Protein 5LKT (pdb70)

B-factor: mean 44.96, std 20.07, range [18.5, 125.05]

Foldseek 3Di:
DAWQDLVNQLVLCVVLLVLLVPDPPLQVVQADWDDCVVVVHPCLCVFQVDTAGSPNLNVCSVVVVDRDCVVSVVRLVSNLVSQCRPDDCPDDNNVSSVVSVVSNQVSQFVSCVVVVALTRDWAWFDQDWAPACPTEDAFAKWKAAPNPHIHHPVVLPVDPDQWDAPPHDIDGSVRIDIDTSHDTGTAAWFAAPPNGDTYRCLSQVDDCVQPVVGDHGPVRCVVVVHDDDDRCLALVNQDDWPLQVLLQVLLVVVCVVVVDPPAWRKGKDWQFKDKDKAAQDDQVCVQAVVVPNAPRIWMWIKIKMWMWTQDPNFIFTFKIWIKTAGWQPTDPPAYLEMETPDMDGAQPHPPNVCPLVSVLSNVLSNLLVSLVLQRFKYKYFQDWDPDQDGFAAAAHAPPPDTDDRVVSLVSVVVSVVVSCVVLQFVDKFFPLVVCVVVVPQALSNDHDDPPDPSSVVLSVVCVVVVGGSGVCPSVVSVVSRSRMMMTGRDDDPQSPDDDTRDRPTDGRDDVCVPGRPNVNVVCVVVVQHSHDPSSSSSNSSVVSVSSVPVD

Int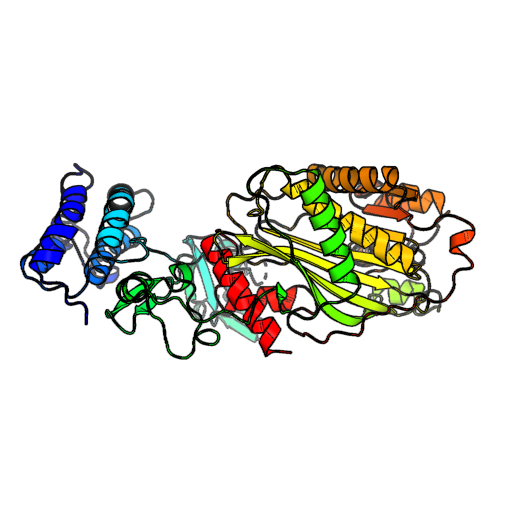erPro domains:
  IPR000197 Zinc finger, TAZ-type [PF02135] (338-414)
  IPR000197 Zinc finger, TAZ-type [PF02135] (1735-1806)
  IPR000197 Zinc finger, TAZ-type [PS50134] (331-417)
  IPR000197 Zinc finger, TAZ-type [PS50134] (1728-1809)
  IPR000197 Zinc finger, TAZ-type [SM00551] (332-417)
  IPR000197 Zinc finger, TAZ-type [SM00551] (1729-1807)
  IPR000433 Zinc finger, ZZ-type [PF00569] (1665-1705)
  IPR000433 Zinc finger, ZZ-type [PS01357] (1670-1695)
  IPR000433 Zinc finger, ZZ-type [PS50135] (1665-1713)
  IPR000433 Zinc finger, ZZ-type [SM00291] (1664-1705)
  IPR001487 Bromodomain [PF00439] (1068-1143)
  IPR001487 Bromodomain [PR00503] (1070-1083)
  IPR001487 Bromodomain [PR00503] (1086-1102)
  IPR001487 Bromodomain [PR00503] (1102-1120)
  IPR001487 Bromodomain [PR00503] (1120-1139)
  IPR001487 Bromodomain [PS50014] (1067-1139)
  IPR001487 Bromodomain [SM00297] (1048-1158)
  IPR003101 Coactivator CBP, KIX domain [PF02172] (567-646)
  IPR003101 Coactivator CBP, KIX domain [PS50952] (566-645)
  IPR009110 Nuclear receptor coactivator, interlocking [SSF69125] (2043-2098)

Sequence (551 aa):
KKIFKPEELRQALMPTLEALYRQDPESLPFRQPVDPQLLGIPDYFDIVKSPMDLSTIKRKLDTGQYQEPWQYVDDIWLMFNNAWLYNRKTSRVYKYCSKLSEVFEQEIDPVMQSLGYCCGRKLEFSPQTLCCYCTIPRDATYYSYQNRYHFCEKCFNEIQGESVSLGQTTINKEQFSKRKNDTLDPELFVECTECGRKMHQICVLHHEIIWPAGFVCDGCLKKSARTRKENKFSAKRLPSTRLGTFLENRVNDFLRRQNHPESGEVTVRVVHASDKTVEVKPGMKARFVDSGEMAESFPYRTKALFAFEEIDGVDLCFFGMHVQEYGSDCPPPNQRRVYISYLDSVHFFRPKCCLRTAVYHEILIGYLEYVKKLGYTTGHIWACPPSEGDDYIFHCHPPDQKIPKPKRLQEWFKKMLDKAVSERIVHDYKDIFKQATEDRLTSAKELPYFEGDFWPNVLEESIKESGGSGSQKLYATMEKHKEVFFVIRLIAGPAANSLPPIVDPDPLIPCDLMDGRDAFLTLARDKHLEFSSLRRAQWSTMCMLVELHTQS

Solvent-accessible surface area: 28342 Å² total; per-residue (Å²): 179,63,121,13,129,70,96,67,2,76,108,25,0,14,67,0,0,96,0,0,50,164,30,102,71,34,0,93,54,10,64,126,74,53,82,21,87,88,67,55,55,119,59,18,98,99,75,2,158,62,62,35,4,0,22,29,0,87,120,45,4,67,86,32,93,7,125,33,0,6,56,0,1,80,17,0,23,53,4,0,65,12,9,62,100,50,37,198,136,112,31,165,41,43,105,42,0,32,79,0,5,86,18,0,86,139,54,1,38,77,29,0,95,101,16,38,11,35,4,0,94,76,29,60,14,46,49,134,94,15,87,24,135,105,88,7,78,136,76,42,36,8,36,2,42,131,116,165,28,30,20,17,88,162,37,9,92,127,41,100,56,127,61,13,58,8,73,157,91,93,19,61,52,165,98,18,61,145,85,123,15,69,99,46,64,80,5,116,77,21,107,1,90,53,8,27,35,68,6,2,28,7,39,26,16,9,28,122,92,4,25,97,111,27,7,29,4,82,41,12,15,149,181,62,95,97,120,77,134,108,44,102,48,21,1,128,135,10,100,74,13,154,0,1,52,70,0,27,74,38,0,15,65,14,9,161,163,86,126,66,94,162,49,23,104,1,12,0,12,8,12,4,2,26,88,74,75,5,125,8,71,106,19,0,81,69,98,5,21,96,71,68,78,14,31,112,31,0,59,13,56,8,4,0,0,0,0,2,3,112,4,104,61,37,35,0,0,0,1,0,0,3,0,5,4,0,21,27,145,2,46,93,21,0,77,24,50,3,8,18,26,49,36,16,20,0,44,40,2,106,14,167,87,18,70,46,30,0,13,4,2,0,2,0,0,2,5,54,21,0,62,175,32,9,10,15,14,0,18,7,70,1,40,27,34,80,176,66,61,21,53,2,0,33,24,28,5,131,106,26,187,78,48,151,60,140,164,26,21,83,50,7,80,131,0,0,78,77,0,55,87,52,197,11,2,103,38,52,31,29,17,48,116,15,4,76,81,87,201,12,111,17,0,60,73,11,21,2,6,78,55,6,47,7,2,69,19,4,38,96,30,21,178,149,46,72,37,28,5,34,129,141,8,75,54,14,0,91,149,57,57,91,32,13,11,11,0,48,4,29,26,41,114,52,30,133,95,50,99,100,26,113,30,63,13,92,84,38,114,21,124,22,0,53,15,54,96,38,3,3,68,30,0,111,111,121,60,5,3,0,14,38,42,39,24,0,16,24,0,0,12,17,0,2,10,37,12,45,65,131,117

Nearest PDB structures (foldseek):
  5lkt-assembly1_A  TM=1.002E+00  e=0.000E+00  Homo sapiens
  5lkx-assembly1_A  TM=1.001E+00  e=0.000E+00  Homo sapiens
  5lkz-assembly1_A  TM=9.970E-01  e=0.000E+00  Homo sapiens
  7vi0-assembly1_A  TM=9.871E-01  e=1.203E-79  Homo sapiens
  7vhz-assembly2_B  TM=9.816E-01  e=2.071E-79  Homo sapiens

Organism: Homo sapiens (NCBI:txid9606)

CATH classification: 1.20.920.10 (+2 more: 2.10.110.40, 3.30.40.10)

Structure (mmCIF, N/CA/C/O backbone):
data_5LKT
#
_entry.id   5LKT
#
_cell.length_a   92.480
_cell.length_b   154.690
_cell.length_c   109.230
_cell.angle_alpha   90.00
_cell.angle_beta   90.00
_cell.angle_gamma   90.00
#
_symmetry.space_group_name_H-M   'C 2 2 21'
#
loop_
_entity.id
_entity.type
_entity.pdbx_description
1 polymer 'Histone acetyltransferase p300,Histone acetyltransferase p300'
2 non-polymer 'ZINC ION'
3 non-polymer 'Butyryl Coenzyme A'
4 non-polymer GLYCEROL
5 non-polymer 'DIMETHYL SULFOXIDE'
6 non-polymer 'CHLORIDE ION'
7 water water
#
loop_
_atom_site.group_PDB
_atom_site.id
_atom_site.type_symbol
_atom_site.label_atom_id
_atom_site.label_alt_id
_atom_site.label_comp_id
_atom_site.label_asym_id
_atom_site.label_entity_id
_atom_site.label_seq_id
_atom_site.pdbx_PDB_ins_code
_atom_site.Cartn_x
_atom_site.Cartn_y
_atom_site.Cartn_z
_atom_site.occupancy
_atom_site.B_iso_or_equiv
_atom_site.auth_seq_id
_atom_site.auth_comp_id
_atom_site.auth_asym_id
_atom_site.auth_atom_id
_atom_site.pdbx_PDB_model_num
ATOM 1 N N . LYS A 1 14 ? -42.106 -27.479 -22.572 1.00 81.70 1046 LYS A N 1
ATOM 2 C CA . LYS A 1 14 ? -42.774 -26.480 -23.474 1.00 82.15 1046 LYS A CA 1
ATOM 3 C C . LYS A 1 14 ? -42.362 -26.643 -24.939 1.00 85.16 1046 LYS A C 1
ATOM 4 O O . LYS A 1 14 ? -43.210 -26.940 -25.778 1.00 90.10 1046 LYS A O 1
ATOM 10 N N . LYS A 1 15 ? -41.080 -26.435 -25.245 1.00 83.17 1047 LYS A N 1
ATOM 11 C CA . LYS A 1 15 ? -40.588 -26.581 -26.625 1.00 86.72 1047 LYS A CA 1
ATOM 12 C C . LYS A 1 15 ? -40.772 -28.016 -27.120 1.00 87.84 1047 LYS A C 1
ATOM 13 O O . LYS A 1 15 ? -40.032 -28.926 -26.730 1.00 85.34 1047 LYS A O 1
ATOM 19 N N . ILE A 1 16 ? -41.768 -28.194 -27.982 1.00 89.17 1048 ILE A N 1
ATOM 20 C CA . ILE A 1 16 ? -42.057 -29.483 -28.589 1.00 90.41 1048 ILE A CA 1
ATOM 21 C C . ILE A 1 16 ? -41.373 -29.529 -29.948 1.00 89.46 1048 ILE A C 1
ATOM 22 O O . ILE A 1 16 ? -41.641 -28.694 -30.816 1.00 90.52 1048 ILE A O 1
ATOM 27 N N . PHE A 1 17 ? -40.484 -30.506 -30.111 1.00 83.09 1049 PHE A N 1
ATOM 28 C CA . PHE A 1 17 ? -39.876 -30.788 -31.400 1.00 79.90 1049 PHE A CA 1
ATOM 29 C C . PHE A 1 17 ? -40.803 -31.684 -32.204 1.00 78.86 1049 PHE A C 1
ATOM 30 O O . PHE A 1 17 ? -40.984 -32.856 -31.867 1.00 81.25 1049 PHE A O 1
ATOM 38 N N . LYS A 1 18 ? -41.383 -31.123 -33.265 1.00 76.95 1050 LYS A N 1
ATOM 39 C CA . LYS A 1 18 ? -42.237 -31.889 -34.173 1.00 76.07 1050 LYS A CA 1
ATOM 40 C C . LYS A 1 18 ? -41.337 -32.906 -34.873 1.00 74.82 1050 LYS A C 1
ATOM 41 O O . LYS A 1 18 ? -40.243 -32.549 -35.291 1.00 76.69 1050 LYS A O 1
ATOM 47 N N . PRO A 1 19 ? -41.769 -34.180 -34.979 1.00 71.35 1051 PRO A N 1
ATOM 48 C CA . PRO A 1 19 ? -40.898 -35.201 -35.573 1.00 69.86 1051 PRO A CA 1
ATOM 49 C C . PRO A 1 19 ? -40.302 -34.889 -36.943 1.00 72.12 1051 PRO A C 1
ATOM 50 O O . PRO A 1 19 ? -39.211 -35.374 -37.246 1.00 72.08 1051 PRO A O 1
ATOM 54 N N . GLU A 1 20 ? -40.994 -34.093 -37.753 1.00 73.35 1052 GLU A N 1
ATOM 55 C CA . GLU A 1 20 ? -40.445 -33.664 -39.042 1.00 77.44 1052 GLU A CA 1
ATOM 56 C C . GLU A 1 20 ? -39.342 -32.632 -38.828 1.00 72.39 1052 GLU A C 1
ATOM 57 O O . GLU A 1 20 ? -38.350 -32.639 -39.549 1.00 73.32 1052 GLU A O 1
ATOM 63 N N . GLU A 1 21 ? -39.531 -31.751 -37.848 1.00 69.46 1053 GLU A N 1
ATOM 64 C CA . GLU A 1 21 ? -38.502 -30.787 -37.442 1.00 69.58 1053 GLU A CA 1
ATOM 65 C C . GLU A 1 21 ? -37.183 -31.490 -37.097 1.00 65.18 1053 GLU A C 1
ATOM 66 O O . GLU A 1 21 ? -36.121 -31.074 -37.565 1.00 62.08 1053 GLU A O 1
ATOM 72 N N . LEU A 1 22 ? -37.266 -32.564 -36.308 1.00 61.02 1054 LEU A N 1
ATOM 73 C CA . LEU A 1 22 ? -36.096 -33.361 -35.945 1.00 60.44 1054 LEU A CA 1
ATOM 74 C C . LEU A 1 22 ? -35.487 -34.101 -37.120 1.00 60.39 1054 LEU A C 1
ATOM 75 O O . LEU A 1 22 ? -34.265 -34.138 -37.278 1.00 59.90 1054 LEU A O 1
ATOM 80 N N . ARG A 1 23 ? -36.345 -34.717 -37.922 1.00 60.62 1055 ARG A N 1
ATOM 81 C CA . ARG A 1 23 ? -35.915 -35.448 -39.108 1.00 62.91 1055 ARG A CA 1
ATOM 82 C C . ARG A 1 23 ? -35.168 -34.504 -40.056 1.00 58.66 1055 ARG A C 1
ATOM 83 O O . ARG A 1 23 ? -34.047 -34.770 -40.461 1.00 56.71 1055 ARG A O 1
ATOM 91 N N . GLN A 1 24 ? -35.789 -33.376 -40.365 1.00 59.23 1056 GLN A N 1
ATOM 92 C CA . GLN A 1 24 ? -35.195 -32.388 -41.265 1.00 63.42 1056 GLN A CA 1
ATOM 93 C C . GLN A 1 24 ? -33.823 -31.910 -40.766 1.00 61.69 1056 GLN A C 1
ATOM 94 O O . GLN A 1 24 ? -32.870 -31.805 -41.538 1.00 58.44 1056 GLN A O 1
ATOM 100 N N . ALA A 1 25 ? -33.741 -31.648 -39.464 1.00 58.83 1057 ALA A N 1
ATOM 101 C CA . ALA A 1 25 ? -32.521 -31.141 -38.834 1.00 55.45 1057 ALA A CA 1
ATOM 102 C C . ALA A 1 25 ? -31.423 -32.199 -38.702 1.00 51.16 1057 ALA A C 1
ATOM 103 O O . ALA A 1 25 ? -30.254 -31.915 -38.964 1.00 47.57 1057 ALA A O 1
ATOM 105 N N . LEU A 1 26 ? -31.800 -33.412 -38.309 1.00 47.42 1058 LEU A N 1
ATOM 106 C CA . LEU A 1 26 ? -30.816 -34.444 -37.948 1.00 46.93 1058 LEU A CA 1
ATOM 107 C C . LEU A 1 26 ? -30.441 -35.420 -39.037 1.00 46.69 1058 LEU A C 1
ATOM 108 O O . LEU A 1 26 ? -29.345 -35.989 -38.998 1.00 47.26 1058 LEU A O 1
ATOM 113 N N . MET A 1 27 ? -31.345 -35.654 -39.987 1.00 52.42 1059 MET A N 1
ATOM 114 C CA . MET A 1 27 ? -31.085 -36.618 -41.066 1.00 52.22 1059 MET A CA 1
ATOM 115 C C . MET A 1 27 ? -29.837 -36.293 -41.897 1.00 46.88 1059 MET A C 1
ATOM 116 O O . MET A 1 27 ? -29.092 -37.209 -42.267 1.00 47.95 1059 MET A O 1
ATOM 121 N N . PRO A 1 28 ? -29.586 -35.000 -42.172 1.00 45.74 1060 PRO A N 1
ATOM 122 C CA . PRO A 1 28 ? -28.323 -34.698 -42.846 1.00 46.22 1060 PRO A CA 1
ATOM 123 C C . PRO A 1 28 ? -27.085 -35.198 -42.091 1.00 48.32 1060 PRO A C 1
ATOM 124 O O . PRO A 1 28 ? -26.114 -35.623 -42.730 1.00 48.29 1060 PRO A O 1
ATOM 128 N N . THR A 1 29 ? -27.136 -35.184 -40.751 1.00 47.82 1061 THR A N 1
ATOM 129 C CA . THR A 1 29 ? -26.009 -35.668 -39.931 1.00 45.95 1061 THR A CA 1
ATOM 130 C C . THR A 1 29 ? -25.871 -37.187 -40.056 1.00 45.38 1061 THR A C 1
ATOM 131 O O . THR A 1 29 ? -24.764 -37.707 -40.068 1.00 45.76 1061 THR A O 1
ATOM 135 N N . LEU A 1 30 ? -26.999 -37.884 -40.169 1.00 46.64 1062 LEU A N 1
ATOM 136 C CA . LEU A 1 30 ? -26.990 -39.337 -40.383 1.00 47.85 1062 LEU A CA 1
ATOM 137 C C . LEU A 1 30 ? -26.508 -39.704 -41.800 1.00 50.61 1062 LEU A C 1
ATOM 138 O O . LEU A 1 30 ? -25.686 -40.617 -41.966 1.00 48.73 1062 LEU A O 1
ATOM 143 N N . GLU A 1 31 ? -26.997 -38.984 -42.812 1.00 53.32 1063 GLU A N 1
ATOM 144 C CA . GLU A 1 31 ? -26.509 -39.173 -44.193 1.00 56.48 1063 GLU A CA 1
ATOM 145 C C . GLU A 1 31 ? -25.001 -39.008 -44.285 1.00 52.26 1063 GLU A C 1
ATOM 146 O O . GLU A 1 31 ? -24.340 -39.749 -45.002 1.00 52.05 1063 GLU A O 1
ATOM 152 N N . ALA A 1 32 ? -24.463 -38.043 -43.543 1.00 52.09 1064 ALA A N 1
ATOM 153 C CA . ALA A 1 32 ? -23.027 -37.784 -43.544 1.00 50.26 1064 ALA A CA 1
ATOM 154 C C . ALA A 1 32 ? -22.222 -39.012 -43.146 1.00 49.39 1064 ALA A C 1
ATOM 155 O O . ALA A 1 32 ? -21.139 -39.234 -43.677 1.00 50.04 1064 ALA A O 1
ATOM 157 N N . LEU A 1 33 ? -22.759 -39.810 -42.227 1.00 49.90 1065 LEU A N 1
ATOM 158 C CA . LEU A 1 33 ? -22.134 -41.074 -41.829 1.00 51.34 1065 LEU A CA 1
ATOM 159 C C . LEU A 1 33 ? -22.312 -42.158 -42.904 1.00 54.68 1065 LEU A C 1
ATOM 160 O O . LEU A 1 33 ? -21.346 -42.836 -43.269 1.00 50.22 1065 LEU A O 1
ATOM 165 N N . TYR A 1 34 ? -23.546 -42.314 -43.385 1.00 57.46 1066 TYR A N 1
ATOM 166 C CA . TYR A 1 34 ? -23.872 -43.259 -44.472 1.00 61.94 1066 TYR A CA 1
ATOM 167 C C . TYR A 1 34 ? -22.925 -43.141 -45.660 1.00 64.42 1066 TYR A C 1
ATOM 168 O O . TYR A 1 34 ? -22.358 -44.139 -46.113 1.00 66.34 1066 TYR A O 1
ATOM 177 N N . ARG A 1 35 ? -22.712 -41.909 -46.122 1.00 64.58 1067 ARG A N 1
ATOM 178 C CA . ARG A 1 35 ? -21.916 -41.659 -47.333 1.00 64.89 1067 ARG A CA 1
ATOM 179 C C . ARG A 1 35 ? -20.393 -41.832 -47.150 1.00 65.27 1067 ARG A C 1
ATOM 180 O O . ARG A 1 35 ? -19.625 -41.463 -48.036 1.00 69.00 1067 ARG A O 1
ATOM 188 N N . GLN A 1 36 ? -19.963 -42.381 -46.012 1.00 65.43 1068 GLN A N 1
ATOM 189 C CA . GLN A 1 36 ? -18.569 -42.751 -45.796 1.00 68.68 1068 GLN A CA 1
ATOM 190 C C . GLN A 1 36 ? -18.367 -44.194 -46.233 1.00 73.27 1068 GLN A C 1
ATOM 191 O O . GLN A 1 36 ? -18.781 -45.118 -45.544 1.00 69.38 1068 GLN A O 1
ATOM 197 N N . ASP A 1 37 ? -17.738 -44.380 -47.390 1.00 76.27 1069 ASP A N 1
ATOM 198 C CA . ASP A 1 37 ? -17.407 -45.715 -47.908 1.00 76.24 1069 ASP A CA 1
ATOM 199 C C . ASP A 1 37 ? -15.897 -45.892 -47.854 1.00 75.37 1069 ASP A C 1
ATOM 200 O O . ASP A 1 37 ? -15.173 -44.997 -48.288 1.00 80.24 1069 ASP A O 1
ATOM 205 N N . PRO A 1 38 ? -15.393 -47.016 -47.345 1.00 70.33 1070 PRO A N 1
ATOM 206 C CA . PRO A 1 38 ? -16.161 -48.157 -46.836 1.00 71.16 1070 PRO A CA 1
ATOM 207 C C . PRO A 1 38 ? -16.498 -48.088 -45.325 1.00 70.61 1070 PRO A C 1
ATOM 208 O O . PRO A 1 38 ? -17.145 -49.002 -44.806 1.00 66.97 1070 PRO A O 1
ATOM 212 N N . GLU A 1 39 ? -16.071 -47.021 -44.641 1.00 69.78 1071 GLU A N 1
ATOM 213 C CA . GLU A 1 39 ? -16.162 -46.920 -43.164 1.00 68.94 1071 GLU A CA 1
ATOM 214 C C . GLU A 1 39 ? -17.552 -47.199 -42.601 1.00 62.81 1071 GLU A C 1
ATOM 215 O O . GLU A 1 39 ? -17.687 -47.848 -41.568 1.00 62.41 1071 GLU A O 1
ATOM 221 N N . SER A 1 40 ? -18.564 -46.699 -43.298 1.00 59.95 1072 SER A N 1
ATOM 222 C CA . SER A 1 40 ? -19.960 -46.855 -42.912 1.00 60.14 1072 SER A CA 1
ATOM 223 C C . SER A 1 40 ? -20.484 -48.288 -42.987 1.00 64.86 1072 SER A C 1
ATOM 224 O O . SER A 1 40 ? -21.374 -48.643 -42.218 1.00 62.97 1072 SER A O 1
ATOM 227 N N . LEU A 1 41 ? -19.946 -49.094 -43.908 1.00 68.85 1073 LEU A N 1
ATOM 228 C CA . LEU A 1 41 ? -20.532 -50.409 -44.257 1.00 68.81 1073 LEU A CA 1
ATOM 229 C C . LEU A 1 41 ? -20.799 -51.326 -43.072 1.00 63.06 1073 LEU A C 1
ATOM 230 O O . LEU A 1 41 ? -21.932 -51.786 -42.925 1.00 62.91 1073 LEU A O 1
ATOM 235 N N . PRO A 1 42 ? -19.781 -51.564 -42.211 1.00 56.87 1074 PRO A N 1
ATOM 236 C CA . PRO A 1 42 ? -19.987 -52.368 -40.998 1.00 58.72 1074 PRO A CA 1
ATOM 237 C C . PRO A 1 42 ? -21.095 -51.889 -40.038 1.00 56.71 1074 PRO A C 1
ATOM 238 O O . PRO A 1 42 ? -21.506 -52.663 -39.189 1.00 58.18 1074 PRO A O 1
ATOM 242 N N . PHE A 1 43 ? -21.567 -50.649 -40.180 1.00 54.19 1075 PHE A N 1
ATOM 243 C CA . PHE A 1 43 ? -22.552 -50.054 -39.261 1.00 55.07 1075 PHE A CA 1
ATOM 244 C C . PHE A 1 43 ? -23.942 -49.835 -39.853 1.00 56.29 1075 PHE A C 1
ATOM 245 O O . PHE A 1 43 ? -24.818 -49.290 -39.169 1.00 58.64 1075 PHE A O 1
ATOM 253 N N . ARG A 1 44 ? -24.153 -50.254 -41.101 1.00 60.10 1076 ARG A N 1
ATOM 254 C CA . ARG A 1 44 ? -25.388 -49.913 -41.833 1.00 61.54 1076 ARG A CA 1
ATOM 255 C C . ARG A 1 44 ? -26.578 -50.819 -41.537 1.00 61.44 1076 ARG A C 1
ATOM 256 O O . ARG A 1 44 ? -27.721 -50.438 -41.800 1.00 62.25 1076 ARG A O 1
ATOM 264 N N . GLN A 1 45 ? -26.308 -52.018 -41.031 1.00 61.12 1077 GLN A N 1
ATOM 265 C CA . GLN A 1 45 ? -27.361 -52.982 -40.688 1.00 63.46 1077 GLN A CA 1
ATOM 266 C C . GLN A 1 45 ? -27.080 -53.570 -39.301 1.00 61.95 1077 GLN A C 1
ATOM 267 O O . GLN A 1 45 ? -25.920 -53.619 -38.882 1.00 65.88 1077 GLN A O 1
ATOM 273 N N . PRO A 1 46 ? -28.133 -54.010 -38.578 1.00 61.49 1078 PRO A N 1
ATOM 274 C CA . PRO A 1 46 ? -27.939 -54.685 -37.291 1.00 60.19 1078 PRO A CA 1
ATOM 275 C C . PRO A 1 46 ? -26.948 -55.842 -37.376 1.00 63.99 1078 PRO A C 1
ATOM 276 O O . PRO A 1 46 ? -27.019 -56.638 -38.310 1.00 71.70 1078 PRO A O 1
ATOM 280 N N . VAL A 1 47 ? -26.023 -55.911 -36.423 1.00 66.00 1079 VAL A N 1
ATOM 281 C CA . VAL A 1 47 ? -25.027 -56.981 -36.381 1.00 67.55 1079 VAL A CA 1
ATOM 282 C C . VAL A 1 47 ? -25.739 -58.330 -36.250 1.00 71.17 1079 VAL A C 1
ATOM 283 O O . VAL A 1 47 ? -26.469 -58.548 -35.283 1.00 68.26 1079 VAL A O 1
ATOM 287 N N . ASP A 1 48 ? -25.543 -59.201 -37.245 1.00 76.71 1080 ASP A N 1
ATOM 288 C CA . ASP A 1 48 ? -25.927 -60.623 -37.163 1.00 77.48 1080 ASP A CA 1
ATOM 289 C C . ASP A 1 48 ? -24.684 -61.403 -36.721 1.00 75.12 1080 ASP A C 1
ATOM 290 O O . ASP A 1 48 ? -23.787 -61.650 -37.536 1.00 73.52 1080 ASP A O 1
ATOM 295 N N . PRO A 1 49 ? -24.619 -61.794 -35.434 1.00 71.03 1081 PRO A N 1
ATOM 296 C CA . PRO A 1 49 ? -23.382 -62.393 -34.927 1.00 73.89 1081 PRO A CA 1
ATOM 297 C C . PRO A 1 49 ? -23.023 -63.743 -35.571 1.00 77.81 1081 PRO A C 1
ATOM 298 O O . PRO A 1 49 ? -21.842 -64.028 -35.777 1.00 76.62 1081 PRO A O 1
ATOM 302 N N . GLN A 1 50 ? -24.035 -64.552 -35.885 1.00 79.72 1082 GLN A N 1
ATOM 303 C CA . GLN A 1 50 ? -23.831 -65.867 -36.488 1.00 84.21 1082 GLN A CA 1
ATOM 304 C C . GLN A 1 50 ? -23.270 -65.751 -37.899 1.00 83.95 1082 GLN A C 1
ATOM 305 O O . GLN A 1 50 ? -22.228 -66.334 -38.200 1.00 86.02 1082 GLN A O 1
ATOM 307 N N . LEU A 1 51 ? -23.954 -64.980 -38.742 1.00 83.02 1083 LEU A N 1
ATOM 308 C CA . LEU A 1 51 ? -23.524 -64.735 -40.127 1.00 84.88 1083 LEU A CA 1
ATOM 309 C C . LEU A 1 51 ? -22.154 -64.078 -40.178 1.00 87.00 1083 LEU A C 1
ATOM 310 O O . LEU A 1 51 ? -21.302 -64.446 -40.987 1.00 84.95 1083 LEU A O 1
ATOM 312 N N . LEU A 1 52 ? -21.953 -63.108 -39.289 1.00 90.87 1084 LEU A N 1
ATOM 313 C CA . LEU A 1 52 ? -20.673 -62.404 -39.169 1.00 88.84 1084 LEU A CA 1
ATOM 314 C C . LEU A 1 52 ? -19.570 -63.235 -38.501 1.00 87.89 1084 LEU A C 1
ATOM 315 O O . LEU A 1 52 ? -18.436 -62.766 -38.391 1.00 91.37 1084 LEU A O 1
ATOM 317 N N . GLY A 1 53 ? -19.899 -64.447 -38.050 1.00 86.25 1085 GLY A N 1
ATOM 318 C CA . GLY A 1 53 ? -18.927 -65.363 -37.458 1.00 88.40 1085 GLY A CA 1
ATOM 319 C C . GLY A 1 53 ? -18.374 -64.860 -36.141 1.00 89.45 1085 GLY A C 1
ATOM 320 O O . GLY A 1 53 ? -17.179 -64.975 -35.876 1.00 88.39 1085 GLY A O 1
ATOM 321 N N . ILE A 1 54 ? -19.263 -64.287 -35.335 1.00 93.56 1086 ILE A N 1
ATOM 322 C CA . ILE A 1 54 ? -18.949 -63.747 -34.021 1.00 93.72 1086 ILE A CA 1
ATOM 323 C C . ILE A 1 54 ? -20.061 -64.203 -33.074 1.00 94.48 1086 ILE A C 1
ATOM 324 O O . ILE A 1 54 ? -21.101 -63.564 -32.996 1.00 90.60 1086 ILE A O 1
ATOM 329 N N . PRO A 1 55 ? -19.850 -65.313 -32.353 1.00 93.65 1087 PRO A N 1
ATOM 330 C CA . PRO A 1 55 ? -20.910 -65.799 -31.464 1.00 91.55 1087 PRO A CA 1
ATOM 331 C C . PRO A 1 55 ? -21.022 -65.009 -30.157 1.00 85.51 1087 PRO A C 1
ATOM 332 O O . PRO A 1 55 ? -22.130 -64.752 -29.684 1.00 84.21 1087 PRO A O 1
ATOM 336 N N . ASP A 1 56 ? -19.879 -64.598 -29.614 1.00 78.23 1088 ASP A N 1
ATOM 337 C CA . ASP A 1 56 ? -19.802 -63.901 -28.330 1.00 76.32 1088 ASP A CA 1
ATOM 338 C C . ASP A 1 56 ? -20.160 -62.407 -28.380 1.00 75.59 1088 ASP A C 1
ATOM 339 O O . ASP A 1 56 ? -19.955 -61.705 -27.387 1.00 79.66 1088 ASP A O 1
ATOM 344 N N . TYR A 1 57 ? -20.685 -61.916 -29.506 1.00 71.84 1089 TYR A N 1
ATOM 345 C CA . TYR A 1 57 ? -21.001 -60.491 -29.661 1.00 68.54 1089 TYR A CA 1
ATOM 346 C C . TYR A 1 57 ? -22.002 -60.025 -28.608 1.00 68.91 1089 TYR A C 1
ATOM 347 O O . TYR A 1 57 ? -21.782 -59.002 -27.955 1.00 69.59 1089 TYR A O 1
ATOM 356 N N . PHE A 1 58 ? -23.076 -60.792 -28.433 1.00 65.43 1090 PHE A N 1
ATOM 357 C CA . PHE A 1 58 ? -24.100 -60.473 -27.438 1.00 63.17 1090 PHE A CA 1
ATOM 358 C C . PHE A 1 58 ? -23.718 -60.758 -25.981 1.00 61.82 1090 PHE A C 1
ATOM 359 O O . PHE A 1 58 ? -24.446 -60.357 -25.077 1.00 63.99 1090 PHE A O 1
ATOM 367 N N . ASP A 1 59 ? -22.594 -61.431 -25.749 1.00 60.71 1091 ASP A N 1
ATOM 368 C CA . ASP A 1 59 ? -22.005 -61.519 -24.404 1.00 63.49 1091 ASP A CA 1
ATOM 369 C C . ASP A 1 59 ? -21.338 -60.208 -23.983 1.00 63.87 1091 ASP A C 1
ATOM 370 O O . ASP A 1 59 ? -21.226 -59.928 -22.791 1.00 67.96 1091 ASP A O 1
ATOM 375 N N . ILE A 1 60 ? -20.866 -59.444 -24.966 1.00 62.95 1092 ILE A N 1
ATOM 376 C CA . ILE A 1 60 ? -20.192 -58.153 -24.750 1.00 62.61 1092 ILE A CA 1
ATOM 377 C C . ILE A 1 60 ? -21.148 -56.966 -24.967 1.00 58.03 1092 ILE A C 1
ATOM 378 O O . ILE A 1 60 ? -21.246 -56.074 -24.131 1.00 57.29 1092 ILE A O 1
ATOM 383 N N . VAL A 1 61 ? -21.825 -56.963 -26.108 1.00 53.33 1093 VAL A N 1
ATOM 384 C CA . VAL A 1 61 ? -22.699 -55.870 -26.511 1.00 51.64 1093 VAL A CA 1
ATOM 385 C C . VAL A 1 61 ? -24.122 -56.224 -26.115 1.00 54.21 1093 VAL A C 1
ATOM 386 O O . VAL A 1 61 ? -24.747 -57.094 -26.720 1.00 58.71 1093 VAL A O 1
ATOM 390 N N . LYS A 1 62 ? -24.632 -55.518 -25.113 1.00 53.65 1094 LYS A N 1
ATOM 391 C CA . LYS A 1 62 ? -25.939 -55.793 -24.549 1.00 50.91 1094 LYS A CA 1
ATOM 392 C C . LYS A 1 62 ? -27.023 -54.875 -25.081 1.00 49.61 1094 LYS A C 1
ATOM 393 O O . LYS A 1 62 ? -28.193 -55.178 -24.905 1.00 48.25 1094 LYS A O 1
ATOM 399 N N . SER A 1 63 ? -26.651 -53.757 -25.715 1.00 48.51 1095 SER A N 1
ATOM 400 C CA . SER A 1 63 ? -27.621 -52.835 -26.345 1.00 48.41 1095 SER A CA 1
ATOM 401 C C . SER A 1 63 ? -27.158 -52.526 -27.775 1.00 51.98 1095 SER A C 1
ATOM 402 O O . SER A 1 63 ? -26.529 -51.483 -28.029 1.00 48.78 1095 SER A O 1
ATOM 405 N N . PRO A 1 64 ? -27.436 -53.452 -28.712 1.00 54.69 1096 PRO A N 1
ATOM 406 C CA . PRO A 1 64 ? -27.022 -53.261 -30.101 1.00 53.35 1096 PRO A CA 1
ATOM 407 C C . PRO A 1 64 ? -27.661 -52.039 -30.727 1.00 50.64 1096 PRO A C 1
ATOM 408 O O . PRO A 1 64 ? -28.770 -51.677 -30.376 1.00 53.00 1096 PRO A O 1
ATOM 412 N N . MET A 1 65 ? -26.944 -51.401 -31.639 1.00 54.20 1097 MET A N 1
ATOM 413 C CA . MET A 1 65 ? -27.461 -50.235 -32.343 1.00 50.44 1097 MET A CA 1
ATOM 414 C C . MET A 1 65 ? -26.700 -50.060 -33.653 1.00 50.87 1097 MET A C 1
ATOM 415 O O . MET A 1 65 ? -25.515 -50.381 -33.744 1.00 50.59 1097 MET A O 1
ATOM 420 N N . ASP A 1 66 ? -27.397 -49.542 -34.657 1.00 51.35 1098 ASP A N 1
ATOM 421 C CA . ASP A 1 66 ? -26.828 -49.365 -35.986 1.00 54.01 1098 ASP A CA 1
ATOM 422 C C . ASP A 1 66 ? -27.571 -48.259 -36.728 1.00 50.35 1098 ASP A C 1
ATOM 423 O O . ASP A 1 66 ? -28.635 -47.796 -36.296 1.00 49.79 1098 ASP A O 1
ATOM 428 N N . LEU A 1 67 ? -27.014 -47.867 -37.869 1.00 55.05 1099 LEU A N 1
ATOM 429 C CA . LEU A 1 67 ? -27.536 -46.747 -38.658 1.00 55.96 1099 LEU A CA 1
ATOM 430 C C . LEU A 1 67 ? -28.973 -46.934 -39.114 1.00 55.76 1099 LEU A C 1
ATOM 431 O O . LEU A 1 67 ? -29.761 -45.981 -39.079 1.00 57.58 1099 LEU A O 1
ATOM 436 N N . SER A 1 68 ? -29.312 -48.154 -39.537 1.00 59.48 1100 SER A N 1
ATOM 437 C CA . SER A 1 68 ? -30.671 -48.466 -40.029 1.00 57.87 1100 SER A CA 1
ATOM 438 C C . SER A 1 68 ? -31.696 -48.283 -38.926 1.00 55.47 1100 SER A C 1
ATOM 439 O O . SER A 1 68 ? -32.740 -47.664 -39.137 1.00 55.48 1100 SER A O 1
ATOM 442 N N . THR A 1 69 ? -31.383 -48.822 -37.748 1.00 56.78 1101 THR A N 1
ATOM 443 C CA . THR A 1 69 ? -32.253 -48.695 -36.576 1.00 57.34 1101 THR A CA 1
ATOM 444 C C . THR A 1 69 ? -32.472 -47.222 -36.221 1.00 56.01 1101 THR A C 1
ATOM 445 O O . THR A 1 69 ? -33.588 -46.819 -35.875 1.00 56.27 1101 THR A O 1
ATOM 449 N N . ILE A 1 70 ? -31.399 -46.434 -36.314 1.00 52.53 1102 ILE A N 1
ATOM 450 C CA . ILE A 1 70 ? -31.451 -44.994 -36.033 1.00 51.41 1102 ILE A CA 1
ATOM 451 C C . ILE A 1 70 ? -32.263 -44.261 -37.110 1.00 50.08 1102 ILE A C 1
ATOM 452 O O . ILE A 1 70 ? -33.177 -43.490 -36.788 1.00 46.71 1102 ILE A O 1
ATOM 457 N N . LYS A 1 71 ? -31.942 -44.514 -38.377 1.00 51.37 1103 LYS A N 1
ATOM 458 C CA . LYS A 1 71 ? -32.743 -43.985 -39.491 1.00 54.46 1103 LYS A CA 1
ATOM 459 C C . LYS A 1 71 ? -34.242 -44.268 -39.319 1.00 54.46 1103 LYS A C 1
ATOM 460 O O . LYS A 1 71 ? -35.074 -43.367 -39.500 1.00 52.18 1103 LYS A O 1
ATOM 466 N N . ARG A 1 72 ? -34.573 -45.500 -38.931 1.00 55.33 1104 ARG A N 1
ATOM 467 C CA . ARG A 1 72 ? -35.973 -45.898 -38.740 1.00 58.83 1104 ARG A CA 1
ATOM 468 C C . ARG A 1 72 ? -36.655 -45.131 -37.610 1.00 60.43 1104 ARG A C 1
ATOM 469 O O . ARG A 1 72 ? -37.767 -44.625 -37.784 1.00 59.74 1104 ARG A O 1
ATOM 477 N N . LYS A 1 73 ? -35.987 -45.045 -36.458 1.00 60.80 1105 LYS A N 1
ATOM 478 C CA . LYS A 1 73 ? -36.528 -44.305 -35.310 1.00 61.00 1105 LYS A CA 1
ATOM 479 C C . LYS A 1 73 ? -36.759 -42.831 -35.657 1.00 60.51 1105 LYS A C 1
ATOM 480 O O . LYS A 1 73 ? -37.734 -42.214 -35.212 1.00 59.58 1105 LYS A O 1
ATOM 486 N N . LEU A 1 74 ? -35.868 -42.301 -36.490 1.00 60.49 1106 LEU A N 1
ATOM 487 C CA . LEU A 1 74 ? -35.926 -40.919 -36.955 1.00 63.62 1106 LEU A CA 1
ATOM 488 C C . LEU A 1 74 ? -37.065 -40.693 -37.954 1.00 67.36 1106 LEU A C 1
ATOM 489 O O . LEU A 1 74 ? -37.845 -39.744 -37.813 1.00 63.46 1106 LEU A O 1
ATOM 494 N N . ASP A 1 75 ? -37.148 -41.566 -38.957 1.00 69.79 1107 ASP A N 1
ATOM 495 C CA . ASP A 1 75 ? -38.262 -41.557 -39.929 1.00 74.27 1107 ASP A CA 1
ATOM 496 C C . ASP A 1 75 ? -39.652 -41.705 -39.292 1.00 72.96 1107 ASP A C 1
ATOM 497 O O . ASP A 1 75 ? -40.618 -41.100 -39.762 1.00 70.39 1107 ASP A O 1
ATOM 502 N N . THR A 1 76 ? -39.740 -42.499 -38.226 1.00 71.46 1108 THR A N 1
ATOM 503 C CA . THR A 1 76 ? -41.021 -42.812 -37.574 1.00 71.75 1108 THR A CA 1
ATOM 504 C C . THR A 1 76 ? -41.288 -42.029 -36.272 1.00 72.50 1108 THR A C 1
ATOM 505 O O . THR A 1 76 ? -42.144 -42.421 -35.475 1.00 69.19 1108 THR A O 1
ATOM 509 N N . GLY A 1 77 ? -40.556 -40.934 -36.057 1.00 69.96 1109 GLY A N 1
ATOM 510 C CA . GLY A 1 77 ? -40.803 -40.032 -34.928 1.00 66.50 1109 GLY A CA 1
ATOM 511 C C . GLY A 1 77 ? -40.669 -40.634 -33.533 1.00 65.25 1109 GLY A C 1
ATOM 512 O O . GLY A 1 77 ? -41.403 -40.257 -32.627 1.00 62.05 1109 GLY A O 1
ATOM 513 N N . GLN A 1 78 ? -39.722 -41.553 -33.355 1.00 62.52 1110 GLN A N 1
ATOM 514 C CA . GLN A 1 78 ? -39.478 -42.171 -32.044 1.00 60.86 1110 GLN A CA 1
ATOM 515 C C . GLN A 1 78 ? -38.617 -41.343 -31.085 1.00 58.67 1110 GLN A C 1
ATOM 516 O O . GLN A 1 78 ? -38.512 -41.694 -29.916 1.00 61.16 1110 GLN A O 1
ATOM 522 N N . TYR A 1 79 ? -38.008 -40.260 -31.569 1.00 53.29 1111 TYR A N 1
ATOM 523 C CA . TYR A 1 79 ? -37.220 -39.361 -30.724 1.00 47.99 1111 TYR A CA 1
ATOM 524 C C . TYR A 1 79 ? -38.023 -38.104 -30.374 1.00 49.31 1111 TYR A C 1
ATOM 525 O O . TYR A 1 79 ? -38.512 -37.398 -31.255 1.00 51.11 1111 TYR A O 1
ATOM 534 N N . GLN A 1 80 ? -38.135 -37.818 -29.085 1.00 49.00 1112 GLN A N 1
ATOM 535 C CA . GLN A 1 80 ? -38.835 -36.633 -28.610 1.00 50.97 1112 GLN A CA 1
ATOM 536 C C . GLN A 1 80 ? -37.918 -35.407 -28.613 1.00 49.99 1112 GLN A C 1
ATOM 537 O O . GLN A 1 80 ? -38.383 -34.274 -28.751 1.00 50.48 1112 GLN A O 1
ATOM 543 N N . GLU A 1 81 ? -36.616 -35.641 -28.449 1.00 49.05 1113 GLU A N 1
ATOM 544 C CA . GLU A 1 81 ? -35.622 -34.563 -28.422 1.00 46.17 1113 GLU A CA 1
ATOM 545 C C . GLU A 1 81 ? -34.269 -35.059 -28.956 1.00 40.16 1113 GLU A C 1
ATOM 546 O O . GLU A 1 81 ? -33.969 -36.255 -28.898 1.00 37.99 1113 GLU A O 1
ATOM 552 N N . PRO A 1 82 ? -33.459 -34.141 -29.514 1.00 38.48 1114 PRO A N 1
ATOM 553 C CA . PRO A 1 82 ? -32.309 -34.565 -30.308 1.00 36.47 1114 PRO A CA 1
ATOM 554 C C . PRO A 1 82 ? -31.194 -35.297 -29.559 1.00 34.37 1114 PRO A C 1
ATOM 555 O O . PRO A 1 82 ? -30.474 -36.059 -30.193 1.00 34.96 1114 PRO A O 1
ATOM 559 N N . TRP A 1 83 ? -31.073 -35.114 -28.235 1.00 34.29 1115 TRP A N 1
ATOM 560 C CA . TRP A 1 83 ? -30.038 -35.838 -27.472 1.00 33.95 1115 TRP A CA 1
ATOM 561 C C . TRP A 1 83 ? -30.253 -37.355 -27.497 1.00 35.81 1115 TRP A C 1
ATOM 562 O O . TRP A 1 83 ? -29.297 -38.132 -27.419 1.00 35.22 1115 TRP A O 1
ATOM 573 N N . GLN A 1 84 ? -31.511 -37.776 -27.608 1.00 36.63 1116 GLN A N 1
ATOM 574 C CA . GLN A 1 84 ? -31.818 -39.200 -27.736 1.00 38.36 1116 GLN A CA 1
ATOM 575 C C . GLN A 1 84 ? -31.225 -39.785 -29.017 1.00 37.95 1116 GLN A C 1
ATOM 576 O O . GLN A 1 84 ? -30.727 -40.911 -29.018 1.00 41.21 1116 GLN A O 1
ATOM 582 N N . TYR A 1 85 ? -31.255 -39.003 -30.096 1.00 38.89 1117 TYR A N 1
ATOM 583 C CA . TYR A 1 85 ? -30.580 -39.366 -31.351 1.00 38.08 1117 TYR A CA 1
ATOM 584 C C . TYR A 1 85 ? -29.084 -39.447 -31.126 1.00 34.53 1117 TYR A C 1
ATOM 585 O O . TYR A 1 85 ? -28.452 -40.452 -31.431 1.00 33.73 1117 TYR A O 1
ATOM 594 N N . VAL A 1 86 ? -28.528 -38.397 -30.533 1.00 35.33 1118 VAL A N 1
ATOM 595 C CA . VAL A 1 86 ? -27.082 -38.363 -30.225 1.00 37.22 1118 VAL A CA 1
ATOM 596 C C . VAL A 1 86 ? -26.646 -39.575 -29.377 1.00 36.41 1118 VAL A C 1
ATOM 597 O O . VAL A 1 86 ? -25.626 -40.194 -29.664 1.00 32.16 1118 VAL A O 1
ATOM 601 N N . ASP A 1 87 ? -27.430 -39.924 -28.355 1.00 37.99 1119 ASP A N 1
ATOM 602 C CA . ASP A 1 87 ? -27.101 -41.074 -27.481 1.00 37.84 1119 ASP A CA 1
ATOM 603 C C . ASP A 1 87 ? -27.013 -42.399 -28.231 1.00 36.71 1119 ASP A C 1
ATOM 604 O O . ASP A 1 87 ? -26.113 -43.214 -27.984 1.00 34.14 1119 ASP A O 1
ATOM 609 N N . ASP A 1 88 ? -27.959 -42.614 -29.144 1.00 38.00 1120 ASP A N 1
ATOM 610 C CA . ASP A 1 88 ? -27.948 -43.817 -29.979 1.00 40.41 1120 ASP A CA 1
ATOM 611 C C . ASP A 1 88 ? -26.733 -43.858 -30.894 1.00 39.61 1120 ASP A C 1
ATOM 612 O O . ASP A 1 88 ? -26.078 -44.915 -31.027 1.00 36.55 1120 ASP A O 1
ATOM 617 N N . ILE A 1 89 ? -26.421 -42.716 -31.516 1.00 39.88 1121 ILE A N 1
ATOM 618 C CA . ILE A 1 89 ? -25.210 -42.629 -32.354 1.00 39.59 1121 ILE A CA 1
ATOM 619 C C . ILE A 1 89 ? -24.001 -43.044 -31.534 1.00 37.66 1121 ILE A C 1
ATOM 620 O O . ILE A 1 89 ? -23.228 -43.894 -31.951 1.00 41.00 1121 ILE A O 1
ATOM 625 N N . TRP A 1 90 ? -23.850 -42.453 -30.350 1.00 37.02 1122 TRP A N 1
ATOM 626 C CA . TRP A 1 90 ? -22.707 -42.769 -29.510 1.00 37.03 1122 TRP A CA 1
ATOM 627 C C . TRP A 1 90 ? -22.749 -44.187 -28.958 1.00 34.71 1122 TRP A C 1
ATOM 628 O O . TRP A 1 90 ? -21.697 -44.778 -28.697 1.00 35.86 1122 TRP A O 1
ATOM 639 N N . LEU A 1 91 ? -23.944 -44.745 -28.795 1.00 34.29 1123 LEU A N 1
ATOM 640 C CA . LEU A 1 91 ? -24.056 -46.152 -28.372 1.00 37.20 1123 LEU A CA 1
ATOM 641 C C . LEU A 1 91 ? -23.470 -47.069 -29.437 1.00 37.71 1123 LEU A C 1
ATOM 642 O O . LEU A 1 91 ? -22.625 -47.932 -29.150 1.00 37.44 1123 LEU A O 1
ATOM 647 N N . MET A 1 92 ? -23.920 -46.856 -30.673 1.00 42.48 1124 MET A N 1
ATOM 648 C CA . MET A 1 92 ? -23.334 -47.536 -31.837 1.00 43.81 1124 MET A CA 1
ATOM 649 C C . MET A 1 92 ? -21.805 -47.446 -31.838 1.00 43.05 1124 MET A C 1
ATOM 650 O O . MET A 1 92 ? -21.116 -48.466 -31.915 1.00 45.24 1124 MET A O 1
ATOM 655 N N . PHE A 1 93 ? -21.258 -46.242 -31.702 1.00 42.28 1125 PHE A N 1
ATOM 656 C CA . PHE A 1 93 ? -19.803 -46.099 -31.752 1.00 41.90 1125 PHE A CA 1
ATOM 657 C C . PHE A 1 93 ? -19.124 -46.853 -30.625 1.00 42.25 1125 PHE A C 1
ATOM 658 O O . PHE A 1 93 ? -18.152 -47.579 -30.866 1.00 42.24 1125 PHE A O 1
ATOM 666 N N . ASN A 1 94 ? -19.622 -46.675 -29.392 1.00 40.08 1126 ASN A N 1
ATOM 667 C CA . ASN A 1 94 ? -19.005 -47.310 -28.226 1.00 39.31 1126 ASN A CA 1
ATOM 668 C C . ASN A 1 94 ? -19.162 -48.826 -28.254 1.00 37.01 1126 ASN A C 1
ATOM 669 O O . ASN A 1 94 ? -18.278 -49.537 -27.793 1.00 36.10 1126 ASN A O 1
ATOM 674 N N . ASN A 1 95 ? -20.261 -49.310 -28.817 1.00 37.65 1127 ASN A N 1
ATOM 675 C CA . ASN A 1 95 ? -20.408 -50.755 -29.033 1.00 43.55 1127 ASN A CA 1
ATOM 676 C C . ASN A 1 95 ? -19.280 -51.336 -29.877 1.00 48.08 1127 ASN A C 1
ATOM 677 O O . ASN A 1 95 ? -18.730 -52.387 -29.537 1.00 52.24 1127 ASN A O 1
ATOM 682 N N . ALA A 1 96 ? -18.939 -50.634 -30.958 1.00 50.45 1128 ALA A N 1
ATOM 683 C CA . ALA A 1 96 ? -17.836 -51.026 -31.848 1.00 51.31 1128 ALA A CA 1
ATOM 684 C C . ALA A 1 96 ? -16.462 -50.866 -31.203 1.00 50.79 1128 ALA A C 1
ATOM 685 O O . ALA A 1 96 ? -15.633 -51.772 -31.299 1.00 53.15 1128 ALA A O 1
ATOM 687 N N . TRP A 1 97 ? -16.223 -49.742 -30.525 1.00 50.17 1129 TRP A N 1
ATOM 688 C CA . TRP A 1 97 ? -14.974 -49.567 -29.762 1.00 49.86 1129 TRP A CA 1
ATOM 689 C C . TRP A 1 97 ? -14.820 -50.571 -28.622 1.00 50.16 1129 TRP A C 1
ATOM 690 O O . TRP A 1 97 ? -13.699 -50.864 -28.227 1.00 53.33 1129 TRP A O 1
ATOM 701 N N . LEU A 1 98 ? -15.939 -51.051 -28.073 1.00 51.09 1130 LEU A N 1
ATOM 702 C CA . LEU A 1 98 ? -15.925 -52.083 -27.028 1.00 51.75 1130 LEU A CA 1
ATOM 703 C C . LEU A 1 98 ? -15.585 -53.461 -27.595 1.00 52.61 1130 LEU A C 1
ATOM 704 O O . LEU A 1 98 ? -14.676 -54.131 -27.098 1.00 53.81 1130 LEU A O 1
ATOM 709 N N . TYR A 1 99 ? -16.327 -53.891 -28.610 1.00 55.75 1131 TYR A N 1
ATOM 710 C CA . TYR A 1 99 ? -16.171 -55.257 -29.109 1.00 62.40 1131 TYR A CA 1
ATOM 711 C C . TYR A 1 99 ? -14.857 -55.496 -29.872 1.00 63.65 1131 TYR A C 1
ATOM 712 O O . TYR A 1 99 ? -14.218 -56.530 -29.694 1.00 64.29 1131 TYR A O 1
ATOM 721 N N . ASN A 1 100 ? -14.475 -54.543 -30.716 1.00 65.21 1132 ASN A N 1
ATOM 722 C CA . ASN A 1 100 ? -13.328 -54.699 -31.609 1.00 64.05 1132 ASN A CA 1
ATOM 723 C C . ASN A 1 100 ? -12.025 -54.221 -30.978 1.00 64.84 1132 ASN A C 1
ATOM 724 O O . ASN A 1 100 ? -12.026 -53.332 -30.131 1.00 66.00 1132 ASN A O 1
ATOM 729 N N . ARG A 1 101 ? -10.917 -54.828 -31.396 1.00 70.21 1133 ARG A N 1
ATOM 730 C CA . ARG A 1 101 ? -9.581 -54.460 -30.921 1.00 73.40 1133 ARG A CA 1
ATOM 731 C C . ARG A 1 101 ? -9.203 -53.079 -31.429 1.00 71.27 1133 ARG A C 1
ATOM 732 O O . ARG A 1 101 ? -9.576 -52.704 -32.542 1.00 68.77 1133 ARG A O 1
ATOM 740 N N . LYS A 1 102 ? -8.419 -52.355 -30.631 1.00 69.17 1134 LYS A N 1
ATOM 741 C CA . LYS A 1 102 ? -7.913 -51.023 -30.992 1.00 75.42 1134 LYS A CA 1
ATOM 742 C C . LYS A 1 102 ? -7.194 -51.008 -32.358 1.00 77.39 1134 LYS A C 1
ATOM 743 O O . LYS A 1 102 ? -7.204 -50.005 -33.074 1.00 78.27 1134 LYS A O 1
ATOM 749 N N . THR A 1 103 ? -6.587 -52.137 -32.707 1.00 78.83 1135 THR A N 1
ATOM 750 C CA . THR A 1 103 ? -5.834 -52.294 -33.945 1.00 78.33 1135 THR A CA 1
ATOM 751 C C . THR A 1 103 ? -6.653 -52.816 -35.128 1.00 77.40 1135 THR A C 1
ATOM 752 O O . THR A 1 103 ? -6.121 -52.952 -36.224 1.00 82.02 1135 THR A O 1
ATOM 756 N N . SER A 1 104 ? -7.934 -53.101 -34.914 1.00 74.04 1136 SER A N 1
ATOM 757 C CA . SER A 1 104 ? -8.760 -53.757 -35.919 1.00 74.54 1136 SER A CA 1
ATOM 758 C C . SER A 1 104 ? -9.259 -52.786 -36.987 1.00 76.84 1136 SER A C 1
ATOM 759 O O . SER A 1 104 ? -9.030 -51.577 -36.916 1.00 73.88 1136 SER A O 1
ATOM 762 N N . ARG A 1 105 ? -9.943 -53.349 -37.977 1.00 81.84 1137 ARG A N 1
ATOM 763 C CA . ARG A 1 105 ? -10.517 -52.599 -39.090 1.00 82.56 1137 ARG A CA 1
ATOM 764 C C . ARG A 1 105 ? -11.735 -51.777 -38.686 1.00 76.49 1137 ARG A C 1
ATOM 765 O O . ARG A 1 105 ? -11.829 -50.583 -38.993 1.00 71.38 1137 ARG A O 1
ATOM 773 N N . VAL A 1 106 ? -12.668 -52.440 -38.014 1.00 71.66 1138 VAL A N 1
ATOM 774 C CA . VAL A 1 106 ? -13.952 -51.833 -37.647 1.00 71.13 1138 VAL A CA 1
ATOM 775 C C . VAL A 1 106 ? -13.732 -50.698 -36.635 1.00 66.04 1138 VAL A C 1
ATOM 776 O O . VAL A 1 106 ? -14.424 -49.684 -36.670 1.00 64.36 1138 VAL A O 1
ATOM 780 N N . TYR A 1 107 ? -12.753 -50.876 -35.758 1.00 62.37 1139 TYR A N 1
ATOM 781 C CA . TYR A 1 107 ? -12.419 -49.880 -34.752 1.00 64.85 1139 TYR A CA 1
ATOM 782 C C . TYR A 1 107 ? -12.017 -48.539 -35.367 1.00 67.83 1139 TYR A C 1
ATOM 783 O O . TYR A 1 107 ? -12.526 -47.480 -34.980 1.00 63.27 1139 TYR A O 1
ATOM 792 N N . LYS A 1 108 ? -11.085 -48.596 -36.312 1.00 71.64 1140 LYS A N 1
ATOM 793 C CA . LYS A 1 108 ? -10.602 -47.392 -36.994 1.00 69.37 1140 LYS A CA 1
ATOM 794 C C . LYS A 1 108 ? -11.684 -46.756 -37.866 1.00 60.51 1140 LYS A C 1
ATOM 795 O O . LYS A 1 108 ? -11.757 -45.534 -37.962 1.00 58.54 1140 LYS A O 1
ATOM 801 N N . TYR A 1 109 ? -12.507 -47.588 -38.501 1.00 59.62 1141 TYR A N 1
ATOM 802 C CA . TYR A 1 109 ? -13.684 -47.127 -39.251 1.00 62.27 1141 TYR A CA 1
ATOM 803 C C . TYR A 1 109 ? -14.645 -46.361 -38.359 1.00 59.84 1141 TYR A C 1
ATOM 804 O O . TYR A 1 109 ? -15.142 -45.300 -38.735 1.00 56.35 1141 TYR A O 1
ATOM 813 N N . CYS A 1 110 ? -14.891 -46.924 -37.176 1.00 56.63 1142 CYS A N 1
ATOM 814 C CA . CYS A 1 110 ? -15.753 -46.321 -36.172 1.00 50.58 1142 CYS A CA 1
ATOM 815 C C . CYS A 1 110 ? -15.225 -44.945 -35.792 1.00 46.95 1142 CYS A C 1
ATOM 816 O O . CYS A 1 110 ? -15.965 -43.953 -35.839 1.00 43.40 1142 CYS A O 1
ATOM 819 N N . SER A 1 111 ? -13.938 -44.899 -35.448 1.00 46.19 1143 SER A N 1
ATOM 820 C CA . SER A 1 111 ? -13.236 -43.642 -35.164 1.00 50.55 1143 SER A CA 1
ATOM 821 C C . SER A 1 111 ? -13.406 -42.585 -36.255 1.00 52.96 1143 SER A C 1
ATOM 822 O O . SER A 1 111 ? -13.596 -41.408 -35.941 1.00 50.40 1143 SER A O 1
ATOM 825 N N . LYS A 1 112 ? -13.351 -42.998 -37.523 1.00 57.90 1144 LYS A N 1
ATOM 826 C CA . LYS A 1 112 ? -13.538 -42.059 -38.638 1.00 58.89 1144 LYS A CA 1
ATOM 827 C C . LYS A 1 112 ? -14.957 -41.499 -38.639 1.00 56.79 1144 LYS A C 1
ATOM 828 O O . LYS A 1 112 ? -15.139 -40.285 -38.747 1.00 51.55 1144 LYS A O 1
ATOM 834 N N . LEU A 1 113 ? -15.951 -42.385 -38.535 1.00 53.32 1145 LEU A N 1
ATOM 835 C CA . LEU A 1 113 ? -17.353 -41.964 -38.458 1.00 52.87 1145 LEU A CA 1
ATOM 836 C C . LEU A 1 113 ? -17.608 -40.966 -37.319 1.00 49.18 1145 LEU A C 1
ATOM 837 O O . LEU A 1 113 ? -18.306 -39.966 -37.518 1.00 46.93 1145 LEU A O 1
ATOM 842 N N . SER A 1 114 ? -17.013 -41.223 -36.153 1.00 46.21 1146 SER A N 1
ATOM 843 C CA . SER A 1 114 ? -17.251 -40.392 -34.972 1.00 47.84 1146 SER A CA 1
ATOM 844 C C . SER A 1 114 ? -16.722 -38.969 -35.168 1.00 49.09 1146 SER A C 1
ATOM 845 O O . SER A 1 114 ? -17.358 -37.991 -34.743 1.00 44.77 1146 SER A O 1
ATOM 848 N N . GLU A 1 115 ? -15.575 -38.867 -35.842 1.00 51.23 1147 GLU A N 1
ATOM 849 C CA . GLU A 1 115 ? -15.002 -37.575 -36.236 1.00 51.71 1147 GLU A CA 1
ATOM 850 C C . GLU A 1 115 ? -15.922 -36.823 -37.183 1.00 45.66 1147 GLU A C 1
ATOM 851 O O . GLU A 1 115 ? -16.157 -35.640 -36.998 1.00 44.58 1147 GLU A O 1
ATOM 857 N N . VAL A 1 116 ? -16.463 -37.516 -38.180 1.00 43.87 1148 VAL A N 1
ATOM 858 C CA . VAL A 1 116 ? -17.438 -36.904 -39.095 1.00 43.20 1148 VAL A CA 1
ATOM 859 C C . VAL A 1 116 ? -18.650 -36.435 -38.293 1.00 42.85 1148 VAL A C 1
ATOM 860 O O . VAL A 1 116 ? -19.166 -35.324 -38.488 1.00 37.71 1148 VAL A O 1
ATOM 864 N N . PHE A 1 117 ? -19.101 -37.292 -37.379 1.00 44.54 1149 PHE A N 1
ATOM 865 C CA . PHE A 1 117 ? -20.287 -36.982 -36.597 1.00 42.62 1149 PHE A CA 1
ATOM 866 C C . PHE A 1 117 ? -20.077 -35.743 -35.721 1.00 38.99 1149 PHE A C 1
ATOM 867 O O . PHE A 1 117 ? -20.924 -34.847 -35.703 1.00 38.58 1149 PHE A O 1
ATOM 875 N N . GLU A 1 118 ? -18.962 -35.696 -35.007 1.00 38.62 1150 GLU A N 1
ATOM 876 C CA . GLU A 1 118 ? -18.673 -34.555 -34.120 1.00 43.40 1150 GLU A CA 1
ATOM 877 C C . GLU A 1 118 ? -18.732 -33.228 -34.864 1.00 43.05 1150 GLU A C 1
ATOM 878 O O . GLU A 1 118 ? -19.275 -32.246 -34.370 1.00 42.96 1150 GLU A O 1
ATOM 884 N N . GLN A 1 119 ? -18.151 -33.215 -36.059 1.00 43.68 1151 GLN A N 1
ATOM 885 C CA . GLN A 1 119 ? -18.135 -32.022 -36.885 1.00 46.04 1151 GLN A CA 1
ATOM 886 C C . GLN A 1 119 ? -19.537 -31.668 -37.396 1.00 46.16 1151 GLN A C 1
ATOM 887 O O . GLN A 1 119 ? -19.924 -30.501 -37.414 1.00 47.40 1151 GLN A O 1
ATOM 893 N N . GLU A 1 120 ? -20.308 -32.674 -37.789 1.00 46.09 1152 GLU A N 1
ATOM 894 C CA . GLU A 1 120 ? -21.676 -32.455 -38.261 1.00 46.79 1152 GLU A CA 1
ATOM 895 C C . GLU A 1 120 ? -22.643 -32.009 -37.154 1.00 46.84 1152 GLU A C 1
ATOM 896 O O . GLU A 1 120 ? -23.466 -31.108 -37.350 1.00 45.95 1152 GLU A O 1
ATOM 902 N N . ILE A 1 121 ? -22.553 -32.649 -35.991 1.00 45.92 1153 ILE A N 1
ATOM 903 C CA . ILE A 1 121 ? -23.634 -32.553 -34.994 1.00 41.37 1153 ILE A CA 1
ATOM 904 C C . ILE A 1 121 ? -23.668 -31.224 -34.248 1.00 40.56 1153 ILE A C 1
ATOM 905 O O . ILE A 1 121 ? -24.740 -30.708 -33.931 1.00 38.39 1153 ILE A O 1
ATOM 910 N N . ASP A 1 122 ? -22.491 -30.666 -33.980 1.00 44.57 1154 ASP A N 1
ATOM 911 C CA . ASP A 1 122 ? -22.377 -29.465 -33.155 1.00 41.77 1154 ASP A CA 1
ATOM 912 C C . ASP A 1 122 ? -23.171 -28.261 -33.684 1.00 43.13 1154 ASP A C 1
ATOM 913 O O . ASP A 1 122 ? -23.966 -27.679 -32.941 1.00 43.31 1154 ASP A O 1
ATOM 918 N N . PRO A 1 123 ? -22.973 -27.877 -34.964 1.00 45.67 1155 PRO A N 1
ATOM 919 C CA . PRO A 1 123 ? -23.761 -26.737 -35.464 1.00 44.87 1155 PRO A CA 1
ATOM 920 C C . PRO A 1 123 ? -25.262 -27.023 -35.602 1.00 41.34 1155 PRO A C 1
ATOM 921 O O . PRO A 1 123 ? -26.081 -26.128 -35.411 1.00 41.64 1155 PRO A O 1
ATOM 925 N N . VAL A 1 124 ? -25.623 -28.265 -35.892 1.00 42.19 1156 VAL A N 1
ATOM 926 C CA . VAL A 1 124 ? -27.036 -28.635 -35.934 1.00 41.62 1156 VAL A CA 1
ATOM 927 C C . VAL A 1 124 ? -27.697 -28.447 -34.566 1.00 40.91 1156 VAL A C 1
ATOM 928 O O . VAL A 1 124 ? -28.729 -27.785 -34.447 1.00 42.03 1156 VAL A O 1
ATOM 932 N N . MET A 1 125 ? -27.089 -29.007 -33.527 1.00 40.81 1157 MET A N 1
ATOM 933 C CA . MET A 1 125 ? -27.631 -28.860 -32.181 1.00 38.10 1157 MET A CA 1
ATOM 934 C C . MET A 1 125 ? -27.765 -27.405 -31.781 1.00 37.46 1157 MET A C 1
ATOM 935 O O . MET A 1 125 ? -28.770 -27.009 -31.206 1.00 35.96 1157 MET A O 1
ATOM 940 N N . GLN A 1 126 ? -26.777 -26.594 -32.129 1.00 38.63 1158 GLN A N 1
ATOM 941 C CA . GLN A 1 126 ? -26.874 -25.166 -31.878 1.00 40.40 1158 GLN A CA 1
ATOM 942 C C . GLN A 1 126 ? -28.039 -24.518 -32.626 1.00 39.60 1158 GLN A C 1
ATOM 943 O O . GLN A 1 126 ? -28.717 -23.672 -32.058 1.00 42.09 1158 GLN A O 1
ATOM 949 N N . SER A 1 127 ? -28.309 -24.944 -33.860 1.00 40.41 1159 SER A N 1
ATOM 950 C CA . SER A 1 127 ? -29.489 -24.440 -34.602 1.00 44.90 1159 SER A CA 1
ATOM 951 C C . SER A 1 127 ? -30.805 -24.738 -33.908 1.00 46.72 1159 SER A C 1
ATOM 952 O O . SER A 1 127 ? -31.765 -23.965 -34.025 1.00 46.65 1159 SER A O 1
ATOM 955 N N . LEU A 1 128 ? -30.839 -25.850 -33.178 1.00 44.85 1160 LEU A N 1
ATOM 956 C CA . LEU A 1 128 ? -32.029 -26.274 -32.441 1.00 44.36 1160 LEU A CA 1
ATOM 957 C C . LEU A 1 128 ? -32.165 -25.642 -31.064 1.00 43.54 1160 LEU A C 1
ATOM 958 O O . LEU A 1 128 ? -33.049 -26.026 -30.299 1.00 42.33 1160 LEU A O 1
ATOM 963 N N . GLY A 1 129 ? -31.299 -24.672 -30.758 1.00 42.47 1161 GLY A N 1
ATOM 964 C CA . GLY A 1 129 ? -31.376 -23.883 -29.525 1.00 42.03 1161 GLY A CA 1
ATOM 965 C C . GLY A 1 129 ? -30.510 -24.382 -28.372 1.00 41.42 1161 GLY A C 1
ATOM 966 O O . GLY A 1 129 ? -30.700 -23.945 -27.253 1.00 43.37 1161 GLY A O 1
ATOM 967 N N . TYR A 1 130 ? -29.565 -25.281 -28.649 1.00 38.33 1162 TYR A N 1
ATOM 968 C CA . TYR A 1 130 ? -28.760 -25.924 -27.622 1.00 38.65 1162 TYR A CA 1
ATOM 969 C C . TYR A 1 130 ? -27.391 -25.257 -27.487 1.00 38.84 1162 TYR A C 1
ATOM 970 O O . TYR A 1 130 ? -26.862 -24.701 -28.449 1.00 40.30 1162 TYR A O 1
ATOM 979 N N . CYS A 1 131 ? -26.827 -25.338 -26.284 1.00 37.49 1163 CYS A N 1
ATOM 980 C CA . CYS A 1 131 ? -25.469 -24.880 -25.997 1.00 37.13 1163 CYS A CA 1
ATOM 981 C C . CYS A 1 131 ? -24.474 -25.370 -27.039 1.00 36.47 1163 CYS A C 1
ATOM 982 O O . CYS A 1 131 ? -23.687 -24.592 -27.573 1.00 37.27 1163 CYS A O 1
ATOM 985 N N . CYS A 1 132 ? -24.524 -26.669 -27.303 1.00 36.52 1164 CYS A N 1
ATOM 986 C CA . CYS A 1 132 ? -23.626 -27.332 -28.234 1.00 37.28 1164 CYS A CA 1
ATOM 987 C C . CYS A 1 132 ? -24.167 -28.725 -28.501 1.00 37.85 1164 CYS A C 1
ATOM 988 O O . CYS A 1 132 ? -25.124 -29.150 -27.852 1.00 36.91 1164 CYS A O 1
ATOM 991 N N . GLY A 1 133 ? -23.556 -29.425 -29.450 1.00 38.14 1165 GLY A N 1
ATOM 992 C CA . GLY A 1 133 ? -23.903 -30.830 -29.732 1.00 38.54 1165 GLY A CA 1
ATOM 993 C C . GLY A 1 133 ? -22.845 -31.856 -29.383 1.00 38.70 1165 GLY A C 1
ATOM 994 O O . GLY A 1 133 ? -22.908 -33.001 -29.844 1.00 38.66 1165 GLY A O 1
ATOM 995 N N . ARG A 1 134 ? -21.878 -31.469 -28.554 1.00 37.55 1166 ARG A N 1
ATOM 996 C CA . ARG A 1 134 ? -20.760 -32.342 -28.254 1.00 35.70 1166 ARG A CA 1
ATOM 997 C C . ARG A 1 134 ? -21.103 -33.399 -27.223 1.00 35.28 1166 ARG A C 1
ATOM 998 O O . ARG A 1 134 ? -21.952 -33.197 -26.334 1.00 34.08 1166 ARG A O 1
ATOM 1006 N N . LYS A 1 135 ? -20.400 -34.517 -27.347 1.00 37.00 1167 LYS A N 1
ATOM 1007 C CA . LYS A 1 135 ? -20.442 -35.580 -26.375 1.00 40.33 1167 LYS A CA 1
ATOM 1008 C C . LYS A 1 135 ? -19.281 -35.368 -25.426 1.00 37.79 1167 LYS A C 1
ATOM 1009 O O . LYS A 1 135 ? -18.126 -35.510 -25.819 1.00 38.56 1167 LYS A O 1
ATOM 1015 N N . LEU A 1 136 ? -19.592 -35.033 -24.179 1.00 35.47 1168 LEU A N 1
ATOM 1016 C CA . LEU A 1 136 ? -18.589 -34.553 -23.240 1.00 34.19 1168 LEU A CA 1
ATOM 1017 C C . LEU A 1 136 ? -18.498 -35.437 -22.014 1.00 34.09 1168 LEU A C 1
ATOM 1018 O O . LEU A 1 136 ? -19.505 -35.789 -21.415 1.00 35.06 1168 LEU A O 1
ATOM 1023 N N . GLU A 1 137 ? -17.271 -35.790 -21.661 1.00 36.25 1169 GLU A N 1
ATOM 1024 C CA . GLU A 1 137 ? -16.980 -36.727 -20.591 1.00 37.52 1169 GLU A CA 1
ATOM 1025 C C . GLU A 1 137 ? -15.779 -36.177 -19.853 1.00 33.98 1169 GLU A C 1
ATOM 1026 O O . GLU A 1 137 ? -14.966 -35.465 -20.441 1.00 29.71 1169 GLU A O 1
ATOM 1032 N N . PHE A 1 138 ? -15.654 -36.509 -18.575 1.00 29.75 1170 PHE A N 1
ATOM 1033 C CA . PHE A 1 138 ? -14.554 -35.996 -17.787 1.00 33.16 1170 PHE A CA 1
ATOM 1034 C C . PHE A 1 138 ? -13.290 -36.810 -18.023 1.00 38.91 1170 PHE A C 1
ATOM 1035 O O . PHE A 1 138 ? -13.353 -37.957 -18.455 1.00 41.99 1170 PHE A O 1
ATOM 1043 N N . SER A 1 139 ? -12.153 -36.182 -17.738 1.00 44.69 1171 SER A N 1
ATOM 1044 C CA . SER A 1 139 ? -10.841 -36.807 -17.868 1.00 50.73 1171 SER A CA 1
ATOM 1045 C C . SER A 1 139 ? -10.726 -37.994 -16.900 1.00 55.35 1171 SER A C 1
ATOM 1046 O O . SER A 1 139 ? -11.241 -37.925 -15.780 1.00 52.85 1171 SER A O 1
ATOM 1049 N N . PRO A 1 140 ? -10.061 -39.084 -17.320 1.00 66.81 1172 PRO A N 1
ATOM 1050 C CA . PRO A 1 140 ? -9.934 -40.222 -16.406 1.00 72.54 1172 PRO A CA 1
ATOM 1051 C C . PRO A 1 140 ? -8.935 -39.935 -15.277 1.00 76.81 1172 PRO A C 1
ATOM 1052 O O . PRO A 1 140 ? -7.849 -39.399 -15.528 1.00 78.57 1172 PRO A O 1
ATOM 1056 N N . GLN A 1 141 ? -9.318 -40.278 -14.050 1.00 78.17 1173 GLN A N 1
ATOM 1057 C CA . GLN A 1 141 ? -8.444 -40.128 -12.878 1.00 85.07 1173 GLN A CA 1
ATOM 1058 C C . GLN A 1 141 ? -7.213 -41.036 -12.960 1.00 85.26 1173 GLN A C 1
ATOM 1059 O O . GLN A 1 141 ? -7.281 -42.139 -13.507 1.00 83.57 1173 GLN A O 1
ATOM 1065 N N . THR A 1 142 ? -6.091 -40.560 -12.421 1.00 85.93 1174 THR A N 1
ATOM 1066 C CA . THR A 1 142 ? -4.865 -41.359 -12.363 1.00 84.02 1174 THR A CA 1
ATOM 1067 C C . THR A 1 142 ? -4.965 -42.363 -11.208 1.00 82.32 1174 THR A C 1
ATOM 1068 O O . THR A 1 142 ? -5.155 -41.971 -10.052 1.00 75.05 1174 THR A O 1
ATOM 1072 N N . LEU A 1 143 ? -4.846 -43.649 -11.540 1.00 80.95 1175 LEU A N 1
ATOM 1073 C CA . LEU A 1 143 ? -4.859 -44.734 -10.558 1.00 83.11 1175 LEU A CA 1
ATOM 1074 C C . LEU A 1 143 ? -3.452 -45.096 -10.108 1.00 84.49 1175 LEU A C 1
ATOM 1075 O O . LEU A 1 143 ? -2.638 -45.570 -10.907 1.00 83.30 1175 LEU A O 1
ATOM 1080 N N . CYS A 1 144 ? -3.193 -44.901 -8.815 1.00 86.03 1176 CYS A N 1
ATOM 1081 C CA . CYS A 1 144 ? -1.916 -45.259 -8.196 1.00 86.80 1176 CYS A CA 1
ATOM 1082 C C . CYS A 1 144 ? -1.762 -46.780 -8.066 1.00 86.55 1176 CYS A C 1
ATOM 1083 O O . CYS A 1 144 ? -2.535 -47.555 -8.646 1.00 90.64 1176 CYS A O 1
ATOM 1086 N N . CYS A 1 145 ? -0.749 -47.197 -7.310 1.00 87.69 1177 CYS A N 1
ATOM 1087 C CA . CYS A 1 145 ? -0.503 -48.606 -7.051 1.00 86.14 1177 CYS A CA 1
ATOM 1088 C C . CYS A 1 145 ? 0.046 -48.798 -5.638 1.00 88.67 1177 CYS A C 1
ATOM 1089 O O . CYS A 1 145 ? 1.110 -48.279 -5.291 1.00 97.92 1177 CYS A O 1
ATOM 1092 N N . TYR A 1 146 ? -0.716 -49.539 -4.835 1.00 85.15 1178 TYR A N 1
ATOM 1093 C CA . TYR A 1 146 ? -0.379 -49.839 -3.446 1.00 83.52 1178 TYR A CA 1
ATOM 1094 C C . TYR A 1 146 ? 0.946 -50.603 -3.345 1.00 84.57 1178 TYR A C 1
ATOM 1095 O O . TYR A 1 146 ? 1.737 -50.369 -2.417 1.00 88.47 1178 TYR A O 1
ATOM 1104 N N . CYS A 1 151 ? 4.286 -46.101 -8.339 1.00 82.40 1183 CYS A N 1
ATOM 1105 C CA . CYS A 1 151 ? 3.752 -46.813 -9.496 1.00 81.16 1183 CYS A CA 1
ATOM 1106 C C . CYS A 1 151 ? 2.382 -46.259 -9.899 1.00 88.46 1183 CYS A C 1
ATOM 1107 O O . CYS A 1 151 ? 1.671 -45.694 -9.057 1.00 89.20 1183 CYS A O 1
ATOM 1110 N N . THR A 1 152 ? 2.027 -46.412 -11.179 1.00 91.10 1184 THR A N 1
ATOM 1111 C CA . THR A 1 152 ? 0.771 -45.868 -11.734 1.00 90.23 1184 THR A CA 1
ATOM 1112 C C . THR A 1 152 ? 0.204 -46.738 -12.864 1.00 90.73 1184 THR A C 1
ATOM 1113 O O . THR A 1 152 ? 0.952 -47.395 -13.594 1.00 88.63 1184 THR A O 1
ATOM 1117 N N . ILE A 1 153 ? -1.124 -46.722 -13.001 1.00 91.49 1185 ILE A N 1
ATOM 1118 C CA . ILE A 1 153 ? -1.842 -47.601 -13.937 1.00 90.67 1185 ILE A CA 1
ATOM 1119 C C . ILE A 1 153 ? -2.279 -46.820 -15.179 1.00 96.84 1185 ILE A C 1
ATOM 1120 O O . ILE A 1 153 ? -2.900 -45.771 -15.052 1.00 99.68 1185 ILE A O 1
ATOM 1125 N N . PRO A 1 154 ? -1.993 -47.345 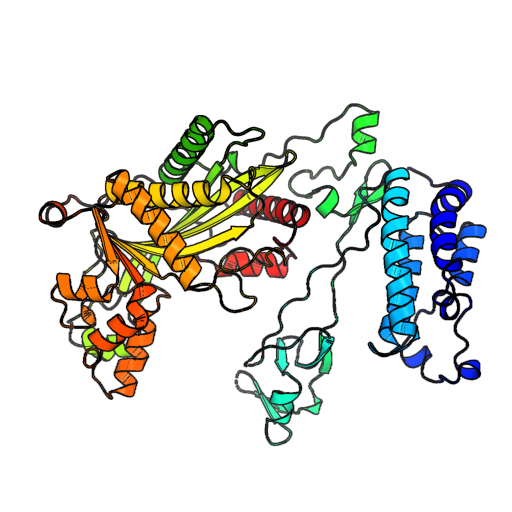-16.387 1.00 99.36 1186 PRO A N 1
ATOM 1126 C CA . PRO A 1 154 ? -2.285 -46.549 -17.575 1.00 97.63 1186 PRO A CA 1
ATOM 1127 C C . PRO A 1 154 ? -3.718 -46.689 -18.091 1.00 91.77 1186 PRO A C 1
ATOM 1128 O O . PRO A 1 154 ? -4.327 -47.760 -17.960 1.00 77.42 1186 PRO A O 1
ATOM 1132 N N . ARG A 1 155 ? -4.210 -45.599 -18.690 1.00 88.09 1187 ARG A N 1
ATOM 1133 C CA . ARG A 1 155 ? -5.478 -45.552 -19.415 1.00 87.16 1187 ARG A CA 1
ATOM 1134 C C . ARG A 1 155 ? -5.661 -46.768 -20.320 1.00 87.69 1187 ARG A C 1
ATOM 1135 O O . ARG A 1 155 ? -4.760 -47.132 -21.071 1.00 91.29 1187 ARG A O 1
ATOM 1143 N N . ASP A 1 156 ? -6.817 -47.413 -20.199 1.00 90.79 1188 ASP A N 1
ATOM 1144 C CA . ASP A 1 156 ? -7.220 -48.579 -21.019 1.00 93.26 1188 ASP A CA 1
ATOM 1145 C C . ASP A 1 156 ? -6.510 -49.913 -20.726 1.00 91.86 1188 ASP A C 1
ATOM 1146 O O . ASP A 1 156 ? -7.046 -50.971 -21.071 1.00 88.58 1188 ASP A O 1
ATOM 1151 N N . ALA A 1 157 ? -5.335 -49.873 -20.096 1.00 91.85 1189 ALA A N 1
ATOM 1152 C CA . ALA A 1 157 ? -4.612 -51.092 -19.744 1.00 92.01 1189 ALA A CA 1
ATOM 1153 C C . ALA A 1 157 ? -5.244 -51.769 -18.534 1.00 91.16 1189 ALA A C 1
ATOM 1154 O O . ALA A 1 157 ? -5.787 -51.110 -17.637 1.00 89.01 1189 ALA A O 1
ATOM 1156 N N . THR A 1 158 ? -5.140 -53.095 -18.524 1.00 88.57 1190 THR A N 1
ATOM 1157 C CA . THR A 1 158 ? -5.772 -53.945 -17.520 1.00 85.24 1190 THR A CA 1
ATOM 1158 C C . THR A 1 158 ? -5.143 -53.746 -16.130 1.00 80.63 1190 THR A C 1
ATOM 1159 O O . THR A 1 158 ? -3.954 -53.444 -16.006 1.00 72.52 1190 THR A O 1
ATOM 1163 N N . TYR A 1 159 ? -5.975 -53.879 -15.096 1.00 78.84 1191 TYR A N 1
ATOM 1164 C CA . TYR A 1 159 ? -5.529 -53.777 -13.701 1.00 75.01 1191 TYR A CA 1
ATOM 1165 C C . TYR A 1 159 ? -6.444 -54.536 -12.745 1.00 68.29 1191 TYR A C 1
ATOM 1166 O O . TYR A 1 159 ? -7.512 -55.020 -13.128 1.00 64.53 1191 TYR A O 1
ATOM 1175 N N . TYR A 1 160 ? -5.988 -54.643 -11.502 1.00 67.56 1192 TYR A N 1
ATOM 1176 C CA . TYR A 1 160 ? -6.656 -55.438 -10.473 1.00 67.85 1192 TYR A CA 1
ATOM 1177 C C . TYR A 1 160 ? -7.008 -54.567 -9.293 1.00 61.72 1192 TYR A C 1
ATOM 1178 O O . TYR A 1 160 ? -6.166 -53.805 -8.841 1.00 60.75 1192 TYR A O 1
ATOM 1187 N N . SER A 1 161 ? -8.245 -54.679 -8.800 1.00 58.79 1193 SER A N 1
ATOM 1188 C CA . SER A 1 161 ? -8.714 -53.825 -7.695 1.00 57.08 1193 SER A CA 1
ATOM 1189 C C . SER A 1 161 ? -9.547 -54.545 -6.638 1.00 50.63 1193 SER A C 1
ATOM 1190 O O . SER A 1 161 ? -10.178 -55.560 -6.911 1.00 46.71 1193 SER A O 1
ATOM 1193 N N . TYR A 1 162 ? -9.542 -53.983 -5.436 1.00 49.09 1194 TYR A N 1
ATOM 1194 C CA . TYR A 1 162 ? -10.278 -54.530 -4.305 1.00 49.46 1194 TYR A CA 1
ATOM 1195 C C . TYR A 1 162 ? -10.996 -53.406 -3.574 1.00 49.20 1194 TYR A C 1
ATOM 1196 O O . TYR A 1 162 ? -10.362 -52.436 -3.116 1.00 49.48 1194 TYR A O 1
ATOM 1205 N N . GLN A 1 163 ? -12.322 -53.546 -3.471 1.00 44.19 1195 GLN A N 1
ATOM 1206 C CA . GLN A 1 163 ? -13.189 -52.556 -2.832 1.00 40.87 1195 GLN A CA 1
ATOM 1207 C C . GLN A 1 163 ? -13.056 -51.157 -3.434 1.00 41.88 1195 GLN A C 1
ATOM 1208 O O . GLN A 1 163 ? -13.208 -50.156 -2.741 1.00 43.79 1195 GLN A O 1
ATOM 1214 N N . ASN A 1 164 ? -12.796 -51.105 -4.739 1.00 44.21 1196 ASN A N 1
ATOM 1215 C CA . ASN A 1 164 ? -12.496 -49.862 -5.454 1.00 47.22 1196 ASN A CA 1
ATOM 1216 C C . ASN A 1 164 ? -11.508 -48.948 -4.697 1.00 54.14 1196 ASN A C 1
ATOM 1217 O O . ASN A 1 164 ? -11.599 -47.708 -4.777 1.00 53.94 1196 ASN A O 1
ATOM 1222 N N . ARG A 1 165 ? -10.572 -49.571 -3.978 1.00 56.38 1197 ARG A N 1
ATOM 1223 C CA . ARG A 1 165 ? -9.704 -48.876 -3.018 1.00 60.12 1197 ARG A CA 1
ATOM 1224 C C . ARG A 1 165 ? -8.236 -49.260 -3.187 1.00 61.76 1197 ARG A C 1
ATOM 1225 O O . ARG A 1 165 ? -7.367 -48.394 -3.169 1.00 62.41 1197 ARG A O 1
ATOM 1233 N N . TYR A 1 166 ? -7.977 -50.560 -3.316 1.00 61.19 1198 TYR A N 1
ATOM 1234 C CA . TYR A 1 166 ? -6.639 -51.091 -3.520 1.00 65.57 1198 TYR A CA 1
ATOM 1235 C C . TYR A 1 166 ? -6.507 -51.609 -4.938 1.00 66.37 1198 TYR A C 1
ATOM 1236 O O . TYR A 1 166 ? -7.112 -52.620 -5.281 1.00 61.39 1198 TYR A O 1
ATOM 1245 N N . HIS A 1 167 ? -5.702 -50.911 -5.744 1.00 71.41 1199 HIS A N 1
ATOM 1246 C CA . HIS A 1 167 ? -5.490 -51.238 -7.167 1.00 72.38 1199 HIS A CA 1
ATOM 1247 C C . HIS A 1 167 ? -4.033 -51.616 -7.436 1.00 76.65 1199 HIS A C 1
ATOM 1248 O O . HIS A 1 167 ? -3.113 -51.040 -6.841 1.00 71.98 1199 HIS A O 1
ATOM 1255 N N . PHE A 1 168 ? -3.840 -52.561 -8.356 1.00 80.46 1200 PHE A N 1
ATOM 1256 C CA . PHE A 1 168 ? -2.515 -53.053 -8.727 1.00 81.51 1200 PHE A CA 1
ATOM 1257 C C . PHE A 1 168 ? -2.374 -53.210 -10.235 1.00 84.49 1200 PHE A C 1
ATOM 1258 O O . PHE A 1 168 ? -3.205 -53.873 -10.870 1.00 79.30 1200 PHE A O 1
ATOM 1266 N N . CYS A 1 169 ? -1.311 -52.609 -10.788 1.00 86.10 1201 CYS A N 1
ATOM 1267 C CA . CYS A 1 169 ? -0.951 -52.757 -12.208 1.00 83.35 1201 CYS A CA 1
ATOM 1268 C C . CYS A 1 169 ? -0.679 -54.227 -12.534 1.00 83.70 1201 CYS A C 1
ATOM 1269 O O . CYS A 1 169 ? -0.162 -54.969 -11.691 1.00 84.45 1201 CYS A O 1
ATOM 1272 N N . GLU A 1 170 ? -1.031 -54.641 -13.751 1.00 82.38 1202 GLU A N 1
ATOM 1273 C CA . GLU A 1 170 ? -0.967 -56.062 -14.143 1.00 86.12 1202 GLU A CA 1
ATOM 1274 C C . GLU A 1 170 ? 0.419 -56.704 -13.936 1.00 94.92 1202 GLU A C 1
ATOM 1275 O O . GLU A 1 170 ? 0.518 -57.912 -13.680 1.00 92.58 1202 GLU A O 1
ATOM 1281 N N . LYS A 1 171 ? 1.470 -55.889 -14.039 1.00 101.33 1203 LYS A N 1
ATOM 1282 C CA . LYS A 1 171 ? 2.839 -56.328 -13.767 1.00 107.52 1203 LYS A CA 1
ATOM 1283 C C . LYS A 1 171 ? 3.073 -56.579 -12.277 1.00 104.21 1203 LYS A C 1
ATOM 1284 O O . LYS A 1 171 ? 3.271 -57.729 -11.872 1.00 107.33 1203 LYS A O 1
ATOM 1290 N N . CYS A 1 172 ? 3.011 -55.518 -11.467 1.00 100.53 1204 CYS A N 1
ATOM 1291 C CA . CYS A 1 172 ? 3.347 -55.609 -10.033 1.00 102.05 1204 CYS A CA 1
ATOM 1292 C C . CYS A 1 172 ? 2.342 -56.428 -9.194 1.00 97.73 1204 CYS A C 1
ATOM 1293 O O . CYS A 1 172 ? 2.586 -56.705 -8.019 1.00 94.92 1204 CYS A O 1
ATOM 1296 N N . PHE A 1 173 ? 1.224 -56.808 -9.805 1.00 95.79 1205 PHE A N 1
ATOM 1297 C CA . PHE A 1 173 ? 0.258 -57.712 -9.197 1.00 97.68 1205 PHE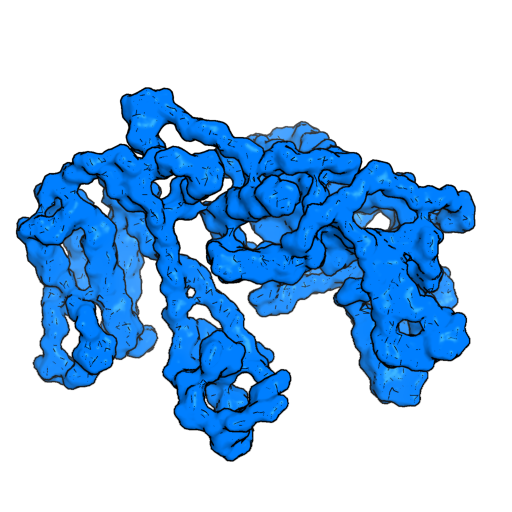 A CA 1
ATOM 1298 C C . PHE A 1 173 ? 0.742 -59.162 -9.271 1.00 100.61 1205 PHE A C 1
ATOM 1299 O O . PHE A 1 173 ? 0.687 -59.895 -8.280 1.00 107.09 1205 PHE A O 1
ATOM 1307 N N . ASN A 1 174 ? 1.215 -59.561 -10.448 1.00 101.27 1206 ASN A N 1
ATOM 1308 C CA . ASN A 1 174 ? 1.763 -60.909 -10.652 1.00 102.39 1206 ASN A CA 1
ATOM 1309 C C . ASN A 1 174 ? 3.191 -61.051 -10.118 1.00 96.68 1206 ASN A C 1
ATOM 1310 O O . ASN A 1 174 ? 3.676 -62.168 -9.947 1.00 90.04 1206 ASN A O 1
ATOM 1315 N N . GLU A 1 175 ? 3.846 -59.915 -9.874 1.00 96.92 1207 GLU A N 1
ATOM 1316 C CA . GLU A 1 175 ? 5.120 -59.867 -9.138 1.00 100.62 1207 GLU A CA 1
ATOM 1317 C C . GLU A 1 175 ? 4.997 -60.493 -7.761 1.00 104.29 1207 GLU A C 1
ATOM 1318 O O . GLU A 1 175 ? 5.887 -61.228 -7.329 1.00 111.76 1207 GLU A O 1
ATOM 1324 N N . ILE A 1 176 ? 3.909 -60.163 -7.067 1.00 102.34 1208 ILE A N 1
ATOM 1325 C CA . ILE A 1 176 ? 3.652 -60.694 -5.737 1.00 99.06 1208 ILE A CA 1
ATOM 1326 C C . ILE A 1 176 ? 3.677 -62.215 -5.815 1.00 98.42 1208 ILE A C 1
ATOM 1327 O O . ILE A 1 176 ? 2.953 -62.813 -6.621 1.00 100.43 1208 ILE A O 1
ATOM 1329 N N . GLN A 1 177 ? 4.541 -62.822 -5.003 1.00 95.83 1209 GLN A N 1
ATOM 1330 C CA . GLN A 1 177 ? 4.738 -64.267 -5.010 1.00 94.23 1209 GLN A CA 1
ATOM 1331 C C . GLN A 1 177 ? 3.595 -64.926 -4.259 1.00 92.21 1209 GLN A C 1
ATOM 1332 O O . GLN A 1 177 ? 3.252 -64.498 -3.156 1.00 88.71 1209 GLN A O 1
ATOM 1334 N N . GLY A 1 178 ? 3.008 -65.958 -4.863 1.00 90.20 1210 GLY A N 1
ATOM 1335 C CA . GLY A 1 178 ? 1.894 -66.690 -4.264 1.00 91.49 1210 GLY A CA 1
ATOM 1336 C C . GLY A 1 178 ? 0.538 -66.080 -4.565 1.00 95.01 1210 GLY A C 1
ATOM 1337 O O . GLY A 1 178 ? 0.414 -65.209 -5.427 1.00 95.69 1210 GLY A O 1
ATOM 1338 N N . GLU A 1 179 ? -0.471 -66.547 -3.831 1.00 97.00 1211 GLU A N 1
ATOM 1339 C CA . GLU A 1 179 ? -1.883 -66.184 -4.054 1.00 95.30 1211 GLU A CA 1
ATOM 1340 C C . GLU A 1 179 ? -2.485 -65.210 -3.040 1.00 89.23 1211 GLU A C 1
ATOM 1341 O O . GLU A 1 179 ? -3.697 -65.045 -3.020 1.00 92.30 1211 GLU A O 1
ATOM 1347 N N . SER A 1 180 ? -1.666 -64.544 -2.228 1.00 82.07 1212 SER A N 1
ATOM 1348 C CA . SER A 1 180 ? -2.201 -63.686 -1.167 1.00 81.16 1212 SER A CA 1
ATOM 1349 C C . SER A 1 180 ? -1.525 -62.317 -1.116 1.00 76.44 1212 SER A C 1
ATOM 1350 O O . SER A 1 180 ? -0.304 -62.210 -1.087 1.00 77.22 1212 SER A O 1
ATOM 1353 N N . VAL A 1 181 ? -2.354 -61.282 -1.103 1.00 71.83 1213 VAL A N 1
ATOM 1354 C CA . VAL A 1 181 ? -1.926 -59.888 -1.051 1.00 69.96 1213 VAL A CA 1
ATOM 1355 C C . VAL A 1 181 ? -2.165 -59.387 0.372 1.00 70.81 1213 VAL A C 1
ATOM 1356 O O . VAL A 1 181 ? -3.030 -59.909 1.076 1.00 73.65 1213 VAL A O 1
ATOM 1360 N N . SER A 1 182 ? -1.416 -58.367 0.782 1.00 68.28 1214 SER A N 1
ATOM 1361 C CA . SER A 1 182 ? -1.546 -57.798 2.122 1.00 75.07 1214 SER A CA 1
ATOM 1362 C C . SER A 1 182 ? -1.806 -56.293 2.061 1.00 78.70 1214 SER A C 1
ATOM 1363 O O . SER A 1 182 ? -1.012 -55.545 1.494 1.00 87.17 1214 SER A O 1
ATOM 1366 N N . LEU A 1 183 ? -2.923 -55.865 2.650 1.00 79.17 1215 LEU A N 1
ATOM 1367 C CA . LEU A 1 183 ? -3.380 -54.476 2.586 1.00 80.44 1215 LEU A CA 1
ATOM 1368 C C . LEU A 1 183 ? -3.444 -53.873 3.994 1.00 82.06 1215 LEU A C 1
ATOM 1369 O O . LEU A 1 183 ? -3.867 -54.542 4.938 1.00 88.32 1215 LEU A O 1
ATOM 1374 N N . GLY A 1 184 ? -3.022 -52.613 4.117 1.00 79.17 1216 GLY A N 1
ATOM 1375 C CA . GLY A 1 184 ? -2.965 -51.898 5.399 1.00 80.04 1216 GLY A CA 1
ATOM 1376 C C . GLY A 1 184 ? -1.629 -51.207 5.626 1.00 80.86 1216 GLY A C 1
ATOM 1377 O O . GLY A 1 184 ? -1.474 -50.013 5.366 1.00 78.12 1216 GLY A O 1
ATOM 1378 N N . GLN A 1 191 ? -3.212 -54.974 9.424 1.00 99.10 1223 GLN A N 1
ATOM 1379 C CA . GLN A 1 191 ? -2.916 -55.685 8.182 1.00 100.21 1223 GLN A CA 1
ATOM 1380 C C . GLN A 1 191 ? -3.805 -56.916 8.001 1.00 100.41 1223 GLN A C 1
ATOM 1381 O O . GLN A 1 191 ? -3.965 -57.703 8.938 1.00 105.10 1223 GLN A O 1
ATOM 1387 N N . THR A 1 192 ? -4.366 -57.076 6.799 1.00 94.40 1224 THR A N 1
ATOM 1388 C CA . THR A 1 192 ? -5.193 -58.246 6.460 1.00 90.48 1224 THR A CA 1
ATOM 1389 C C . THR A 1 192 ? -4.809 -58.842 5.110 1.00 84.07 1224 THR A C 1
ATOM 1390 O O . THR A 1 192 ? -4.282 -58.152 4.239 1.00 83.59 1224 THR A O 1
ATOM 1394 N N . THR A 1 193 ? -5.117 -60.128 4.957 1.00 79.83 1225 THR A N 1
ATOM 1395 C CA . THR A 1 193 ? -4.663 -60.945 3.830 1.00 75.64 1225 THR A CA 1
ATOM 1396 C C . THR A 1 193 ? -5.808 -61.300 2.895 1.00 72.73 1225 THR A C 1
ATOM 1397 O O . THR A 1 193 ? -6.785 -61.910 3.322 1.00 72.30 1225 THR A O 1
ATOM 1401 N N . ILE A 1 194 ? -5.634 -60.980 1.613 1.00 68.39 1226 ILE A N 1
ATOM 1402 C CA . ILE A 1 194 ? -6.669 -61.157 0.603 1.00 66.02 1226 ILE A CA 1
ATOM 1403 C C . ILE A 1 194 ? -6.140 -61.992 -0.553 1.00 63.43 1226 ILE A C 1
ATOM 1404 O O . ILE A 1 194 ? -5.160 -61.627 -1.197 1.00 64.85 1226 ILE A O 1
ATOM 1409 N N . ASN A 1 195 ? -6.808 -63.110 -0.802 1.00 65.53 1227 ASN A N 1
ATOM 1410 C CA . ASN A 1 195 ? -6.574 -63.943 -1.978 1.00 72.96 1227 ASN A CA 1
ATOM 1411 C C . ASN A 1 195 ? -6.700 -63.123 -3.275 1.00 77.61 1227 ASN A C 1
ATOM 1412 O O . ASN A 1 195 ? -7.553 -62.237 -3.380 1.00 76.76 1227 ASN A O 1
ATOM 1417 N N . LYS A 1 196 ? -5.853 -63.423 -4.257 1.00 81.22 1228 LYS A N 1
ATOM 1418 C CA . LYS A 1 196 ? -5.879 -62.737 -5.560 1.00 82.55 1228 LYS A CA 1
ATOM 1419 C C . LYS A 1 196 ? -7.209 -62.928 -6.293 1.00 78.49 1228 LYS A C 1
ATOM 1420 O O . LYS A 1 196 ? -7.641 -62.059 -7.048 1.00 73.99 1228 LYS A O 1
ATOM 1426 N N . GLU A 1 197 ? -7.854 -64.066 -6.051 1.00 78.73 1229 GLU A N 1
ATOM 1427 C CA . GLU A 1 197 ? -9.188 -64.349 -6.589 1.00 79.66 1229 GLU A CA 1
ATOM 1428 C C . GLU A 1 197 ? -10.276 -63.356 -6.155 1.00 75.09 1229 GLU A C 1
ATOM 1429 O O . GLU A 1 197 ? -11.330 -63.274 -6.789 1.00 71.20 1229 GLU A O 1
ATOM 1435 N N . GLN A 1 198 ? -10.022 -62.626 -5.074 1.00 72.14 1230 GLN A N 1
ATOM 1436 C CA . GLN A 1 198 ? -10.949 -61.624 -4.559 1.00 73.19 1230 GLN A CA 1
ATOM 1437 C C . GLN A 1 198 ? -10.809 -60.250 -5.231 1.00 71.20 1230 GLN A C 1
ATOM 1438 O O . GLN A 1 198 ? -11.622 -59.358 -4.974 1.00 69.98 1230 GLN A O 1
ATOM 1444 N N . PHE A 1 199 ? -9.790 -60.081 -6.080 1.00 65.24 1231 PHE A N 1
ATOM 1445 C CA . PHE A 1 199 ? -9.603 -58.845 -6.847 1.00 58.45 1231 PHE A CA 1
ATOM 1446 C C . PHE A 1 199 ? -10.449 -58.841 -8.117 1.00 60.91 1231 PHE A C 1
ATOM 1447 O O . PHE A 1 199 ? -10.718 -59.896 -8.710 1.00 61.32 1231 PHE A O 1
ATOM 1455 N N . SER A 1 200 ? -10.902 -57.649 -8.496 1.00 60.28 1232 SER A N 1
ATOM 1456 C CA . SER A 1 200 ? -11.583 -57.430 -9.769 1.00 62.19 1232 SER A CA 1
ATOM 1457 C C . SER A 1 200 ? -10.532 -57.210 -10.847 1.00 63.62 1232 SER A C 1
ATOM 1458 O O . SER A 1 200 ? -9.600 -56.433 -10.639 1.00 60.47 1232 SER A O 1
ATOM 1461 N N . LYS A 1 201 ? -10.681 -57.896 -11.981 1.00 64.83 1233 LYS A N 1
ATOM 1462 C CA . LYS A 1 201 ? -9.880 -57.610 -13.174 1.00 71.83 1233 LYS A CA 1
ATOM 1463 C C . LYS A 1 201 ? -10.674 -56.650 -14.050 1.00 68.77 1233 LYS A C 1
ATOM 1464 O O . LYS A 1 201 ? -11.816 -56.938 -14.416 1.00 66.19 1233 LYS A O 1
ATOM 1470 N N . ARG A 1 202 ? -10.074 -55.515 -14.387 1.00 67.10 1234 ARG A N 1
ATOM 1471 C CA . ARG A 1 202 ? -10.782 -54.482 -15.131 1.00 71.28 1234 ARG A CA 1
ATOM 1472 C C . ARG A 1 202 ? -9.822 -53.563 -15.885 1.00 77.60 1234 ARG A C 1
ATOM 1473 O O . ARG A 1 202 ? -8.632 -53.499 -15.569 1.00 79.53 1234 ARG A O 1
ATOM 1481 N N . LYS A 1 203 ? -10.355 -52.870 -16.891 1.00 79.52 1235 LYS A N 1
ATOM 1482 C CA . LYS A 1 203 ? -9.594 -51.900 -17.687 1.00 78.51 1235 LYS A CA 1
ATOM 1483 C C . LYS A 1 203 ? -9.884 -50.496 -17.181 1.00 75.07 1235 LYS A C 1
ATOM 1484 O O . LYS A 1 203 ? -11.031 -50.189 -16.856 1.00 69.77 1235 LYS A O 1
ATOM 1490 N N . ASN A 1 204 ? -8.864 -49.637 -17.147 1.00 69.64 1236 ASN A N 1
ATOM 1491 C CA . ASN A 1 204 ? -9.022 -48.238 -16.709 1.00 71.08 1236 ASN A CA 1
ATOM 1492 C C . ASN A 1 204 ? -9.627 -47.366 -17.832 1.00 72.88 1236 ASN A C 1
ATOM 1493 O O . ASN A 1 204 ? -9.062 -46.334 -18.210 1.00 78.13 1236 ASN A O 1
ATOM 1498 N N . ASP A 1 205 ? -10.791 -47.775 -18.336 1.00 68.32 1237 ASP A N 1
ATOM 1499 C CA . ASP A 1 205 ? -11.424 -47.138 -19.500 1.00 66.28 1237 ASP A CA 1
ATOM 1500 C C . ASP A 1 205 ? -12.758 -46.424 -19.167 1.00 62.12 1237 ASP A C 1
ATOM 1501 O O . ASP A 1 205 ? -13.567 -46.171 -20.061 1.00 63.19 1237 ASP A O 1
ATOM 1506 N N . THR A 1 206 ? -12.960 -46.076 -17.896 1.00 55.90 1238 THR A N 1
ATOM 1507 C CA . THR A 1 206 ? -14.221 -45.510 -17.426 1.00 51.68 1238 THR A CA 1
ATOM 1508 C C . THR A 1 206 ? -14.150 -43.996 -17.463 1.00 51.81 1238 THR A C 1
ATOM 1509 O O . THR A 1 206 ? -13.253 -43.403 -16.874 1.00 53.80 1238 THR A O 1
ATOM 1513 N N . LEU A 1 207 ? -15.128 -43.387 -18.125 1.00 50.40 1239 LEU A N 1
ATOM 1514 C CA . LEU A 1 207 ? -15.215 -41.937 -18.229 1.00 50.28 1239 LEU A CA 1
ATOM 1515 C C . LEU A 1 207 ? -16.622 -41.479 -17.890 1.00 47.13 1239 LEU A C 1
ATOM 1516 O O . LEU A 1 207 ? -17.591 -41.924 -18.482 1.00 49.01 1239 LEU A O 1
ATOM 1521 N N . ASP A 1 208 ? -16.712 -40.585 -16.916 1.00 45.99 1240 ASP A N 1
ATOM 1522 C CA . ASP A 1 208 ? -17.986 -40.066 -16.448 1.00 43.19 1240 ASP A CA 1
ATOM 1523 C C . ASP A 1 208 ? -18.498 -38.987 -17.386 1.00 39.41 1240 ASP A C 1
ATOM 1524 O O . ASP A 1 208 ? -17.766 -38.039 -17.677 1.00 35.42 1240 ASP A O 1
ATOM 1529 N N . PRO A 1 209 ? -19.761 -39.099 -17.829 1.00 36.01 1241 PRO A N 1
ATOM 1530 C CA . PRO A 1 209 ? -20.311 -38.065 -18.686 1.00 36.00 1241 PRO A CA 1
ATOM 1531 C C . PRO A 1 209 ? -20.537 -36.752 -17.945 1.00 36.67 1241 PRO A C 1
ATOM 1532 O O . PRO A 1 209 ? -20.745 -36.735 -16.722 1.00 37.24 1241 PRO A O 1
ATOM 1536 N N . GLU A 1 210 ? -20.473 -35.656 -18.687 1.00 33.20 1242 GLU A N 1
ATOM 1537 C CA . GLU A 1 210 ? -20.883 -34.379 -18.152 1.00 32.27 1242 GLU A CA 1
ATOM 1538 C C . GLU A 1 210 ? -22.364 -34.420 -17.876 1.00 32.47 1242 GLU A C 1
ATOM 1539 O O . GLU A 1 210 ? -23.108 -35.156 -18.524 1.00 31.26 1242 GLU A O 1
ATOM 1545 N N . LEU A 1 211 ? -22.771 -33.639 -16.885 1.00 31.09 1243 LEU A N 1
ATOM 1546 C CA . LEU A 1 211 ? -24.166 -33.526 -16.518 1.00 30.49 1243 LEU A CA 1
ATOM 1547 C C . LEU A 1 211 ? -24.913 -32.449 -17.280 1.00 32.00 1243 LEU A C 1
ATOM 1548 O O . LEU A 1 211 ? -24.330 -31.441 -17.748 1.00 30.47 1243 LEU A O 1
ATOM 1553 N N . PHE A 1 212 ? -26.221 -32.676 -17.412 1.00 31.27 1244 PHE A N 1
ATOM 1554 C CA . PHE A 1 212 ? -27.121 -31.714 -18.030 1.00 31.81 1244 PHE A CA 1
ATOM 1555 C C . PHE A 1 212 ? -27.995 -31.022 -16.987 1.00 32.83 1244 PHE A C 1
ATOM 1556 O O . PHE A 1 212 ? -28.177 -31.532 -15.887 1.00 34.49 1244 PHE A O 1
ATOM 1564 N N . VAL A 1 213 ? -28.490 -29.841 -17.343 1.00 33.67 1245 VAL A N 1
ATOM 1565 C CA . VAL A 1 213 ? -29.513 -29.117 -16.592 1.00 34.53 1245 VAL A CA 1
ATOM 1566 C C . VAL A 1 213 ? -30.607 -28.799 -17.608 1.00 37.79 1245 VAL A C 1
ATOM 1567 O O . VAL A 1 213 ? -30.312 -28.554 -18.790 1.00 36.65 1245 VAL A O 1
ATOM 1571 N N . GLU A 1 214 ? -31.861 -28.849 -17.162 1.00 39.82 1246 GLU A N 1
ATOM 1572 C CA . GLU A 1 214 ? -33.011 -28.647 -18.046 1.00 40.26 1246 GLU A CA 1
ATOM 1573 C C . GLU A 1 214 ? -33.501 -27.225 -17.914 1.00 38.25 1246 GLU A C 1
ATOM 1574 O O . GLU A 1 214 ? -33.693 -26.747 -16.792 1.00 42.95 1246 GLU A O 1
ATOM 1580 N N . CYS A 1 215 ? -33.696 -26.532 -19.040 1.00 38.23 1247 CYS A N 1
ATOM 1581 C CA . CYS A 1 215 ? -34.345 -25.222 -19.002 1.00 39.12 1247 CYS A CA 1
ATOM 1582 C C . CYS A 1 215 ? -35.744 -25.415 -18.431 1.00 43.60 1247 CYS A C 1
ATOM 1583 O O . CYS A 1 215 ? -36.487 -26.281 -18.886 1.00 42.65 1247 CYS A O 1
ATOM 1586 N N . THR A 1 216 ? -36.073 -24.628 -17.414 1.00 46.57 1248 THR A N 1
ATOM 1587 C CA . THR A 1 216 ? -37.370 -24.710 -16.751 1.00 47.96 1248 THR A CA 1
ATOM 1588 C C . THR A 1 216 ? -38.513 -24.159 -17.617 1.00 50.76 1248 THR A C 1
ATOM 1589 O O . THR A 1 216 ? -39.676 -24.463 -17.367 1.00 56.22 1248 THR A O 1
ATOM 1593 N N . GLU A 1 217 ? -38.184 -23.350 -18.619 1.00 51.74 1249 GLU A N 1
ATOM 1594 C CA . GLU A 1 217 ? -39.180 -22.834 -19.556 1.00 54.21 1249 GLU A CA 1
ATOM 1595 C C . GLU A 1 217 ? -39.338 -23.729 -20.784 1.00 53.58 1249 GLU A C 1
ATOM 1596 O O . GLU A 1 217 ? -40.361 -24.393 -20.910 1.00 53.79 1249 GLU A O 1
ATOM 1602 N N . CYS A 1 218 ? -38.328 -23.777 -21.657 1.00 46.89 1250 CYS A N 1
ATOM 1603 C CA . CYS A 1 218 ? -38.429 -24.541 -22.901 1.00 43.91 1250 CYS A CA 1
ATOM 1604 C C . CYS A 1 218 ? -38.205 -26.045 -22.748 1.00 43.22 1250 CYS A C 1
ATOM 1605 O O . CYS A 1 218 ? -38.504 -26.797 -23.659 1.00 44.42 1250 CYS A O 1
ATOM 1608 N N . GLY A 1 219 ? -37.640 -26.489 -21.632 1.00 41.28 1251 GLY A N 1
ATOM 1609 C CA . GLY A 1 219 ? -37.369 -27.915 -21.445 1.00 38.93 1251 GLY A CA 1
ATOM 1610 C C . GLY A 1 219 ? -36.124 -28.497 -22.124 1.00 39.39 1251 GLY A C 1
ATOM 1611 O O . GLY A 1 219 ? -35.844 -29.677 -21.954 1.00 42.20 1251 GLY A O 1
ATOM 1612 N N . ARG A 1 220 ? -35.369 -27.698 -22.883 1.00 40.95 1252 ARG A N 1
ATOM 1613 C CA . ARG A 1 220 ? -34.110 -28.160 -23.478 1.00 40.55 1252 ARG A CA 1
ATOM 1614 C C . ARG A 1 220 ? -33.070 -28.529 -22.409 1.00 39.57 1252 ARG A C 1
ATOM 1615 O O . ARG A 1 220 ? -32.874 -27.774 -21.433 1.00 38.89 1252 ARG A O 1
ATOM 1623 N N . LYS A 1 221 ? -32.424 -29.679 -22.606 1.00 36.54 1253 LYS A N 1
ATOM 1624 C CA . LYS A 1 221 ? -31.312 -30.117 -21.769 1.00 39.03 1253 LYS A CA 1
ATOM 1625 C C . LYS A 1 221 ? -30.002 -29.510 -22.297 1.00 38.15 1253 LYS A C 1
ATOM 1626 O O . LYS A 1 221 ? -29.661 -29.699 -23.468 1.00 34.21 1253 LYS A O 1
ATOM 1632 N N . MET A 1 222 ? -29.279 -28.809 -21.425 1.00 36.39 1254 MET A N 1
ATOM 1633 C CA . MET A 1 222 ? -27.980 -28.203 -21.770 1.00 36.12 1254 MET A CA 1
ATOM 1634 C C . MET A 1 222 ? -26.885 -28.699 -20.836 1.00 34.58 1254 MET A C 1
ATOM 1635 O O . MET A 1 222 ? -27.156 -28.993 -19.677 1.00 34.75 1254 MET A O 1
ATOM 1640 N N . HIS A 1 223 ? -25.645 -28.755 -21.321 1.00 30.95 1255 HIS A N 1
ATOM 1641 C CA . HIS A 1 223 ? -24.503 -29.054 -20.443 1.00 30.83 1255 HIS A CA 1
ATOM 1642 C C . HIS A 1 223 ? -24.423 -28.021 -19.332 1.00 30.00 1255 HIS A C 1
ATOM 1643 O O . HIS A 1 223 ? -24.416 -26.818 -19.591 1.00 32.59 1255 HIS A O 1
ATOM 1650 N N . GLN A 1 224 ? -24.393 -28.495 -18.097 1.00 30.05 1256 GLN A N 1
ATOM 1651 C CA . GLN A 1 224 ? -24.328 -27.616 -16.939 1.00 31.63 1256 GLN A CA 1
ATOM 1652 C C . GLN A 1 224 ? -23.108 -26.689 -17.005 1.00 29.97 1256 GLN A C 1
ATOM 1653 O O . GLN A 1 224 ? -23.195 -25.517 -16.663 1.00 28.88 1256 GLN A O 1
ATOM 1659 N N . ILE A 1 225 ? -21.982 -27.242 -17.451 1.00 29.66 1257 ILE A N 1
ATOM 1660 C CA . ILE A 1 225 ? -20.756 -26.498 -17.644 1.00 29.31 1257 ILE A CA 1
ATOM 1661 C C . ILE A 1 225 ? -20.836 -25.487 -18.800 1.00 31.58 1257 ILE A C 1
ATOM 1662 O O . ILE A 1 225 ? -20.266 -24.402 -18.687 1.00 33.77 1257 ILE A O 1
ATOM 1667 N N . CYS A 1 226 ? -21.534 -25.816 -19.894 1.00 30.81 1258 CYS A N 1
ATOM 1668 C CA . CYS A 1 226 ? -21.737 -24.845 -20.996 1.00 29.38 1258 CYS A CA 1
ATOM 1669 C C . CYS A 1 226 ? -22.472 -23.585 -20.540 1.00 30.57 1258 CYS A C 1
ATOM 1670 O O . CYS A 1 226 ? -22.094 -22.471 -20.902 1.00 31.92 1258 CYS A O 1
ATOM 1673 N N . VAL A 1 227 ? -23.495 -23.763 -19.722 1.00 30.60 1259 VAL A N 1
ATOM 1674 C CA . VAL A 1 227 ? -24.374 -22.652 -19.350 1.00 31.57 1259 VAL A CA 1
ATOM 1675 C C . VAL A 1 227 ? -24.025 -22.073 -17.994 1.00 31.50 1259 VAL A C 1
ATOM 1676 O O . VAL A 1 227 ? -24.551 -21.042 -17.620 1.00 31.49 1259 VAL A O 1
ATOM 1680 N N . LEU A 1 228 ? -23.125 -22.736 -17.266 1.00 32.71 1260 LEU A N 1
ATOM 1681 C CA . LEU A 1 228 ? -22.694 -22.290 -15.943 1.00 31.76 1260 LEU A CA 1
ATOM 1682 C C . LEU A 1 228 ? -23.871 -22.040 -15.014 1.00 32.40 1260 LEU A C 1
ATOM 1683 O O . LEU A 1 228 ? -24.020 -20.941 -14.458 1.00 31.19 1260 LEU A O 1
ATOM 1688 N N . HIS A 1 229 ? -24.714 -23.058 -14.865 1.00 33.43 1261 HIS A N 1
ATOM 1689 C CA . HIS A 1 229 ? -25.826 -22.979 -13.934 1.00 33.15 1261 HIS A CA 1
ATOM 1690 C C . HIS A 1 229 ? -25.463 -23.649 -12.623 1.00 31.78 1261 HIS A C 1
ATOM 1691 O O . HIS A 1 229 ? -25.182 -24.839 -12.590 1.00 31.99 1261 HIS A O 1
ATOM 1698 N N . HIS A 1 230 ? -25.504 -22.880 -11.549 1.00 30.25 1262 HIS A N 1
ATOM 1699 C CA . HIS A 1 230 ? -25.229 -23.391 -10.228 1.00 31.27 1262 HIS A CA 1
ATOM 1700 C C . HIS A 1 230 ? -26.458 -23.155 -9.386 1.00 32.40 1262 HIS A C 1
ATOM 1701 O O . HIS A 1 230 ? -26.951 -22.039 -9.309 1.00 31.32 1262 HIS A O 1
ATOM 1708 N N . GLU A 1 231 ? -26.926 -24.214 -8.746 1.00 35.23 1263 GLU A N 1
ATOM 1709 C CA . GLU A 1 231 ? -28.208 -24.201 -8.026 1.00 41.25 1263 GLU A CA 1
ATOM 1710 C C . GLU A 1 231 ? -28.236 -23.290 -6.796 1.00 39.59 1263 GLU A C 1
ATOM 1711 O O . GLU A 1 231 ? -29.287 -22.802 -6.429 1.00 42.11 1263 GLU A O 1
ATOM 1717 N N . ILE A 1 232 ? -27.092 -23.103 -6.151 1.00 36.48 1264 ILE A N 1
ATOM 1718 C CA . ILE A 1 232 ? -26.950 -22.162 -5.031 1.00 37.42 1264 ILE A CA 1
ATOM 1719 C C . ILE A 1 232 ? -27.043 -20.703 -5.494 1.00 37.71 1264 ILE A C 1
ATOM 1720 O O . ILE A 1 232 ? -27.626 -19.863 -4.817 1.00 38.44 1264 ILE A O 1
ATOM 1725 N N . ILE A 1 233 ? -26.466 -20.404 -6.647 1.00 36.50 1265 ILE A N 1
ATOM 1726 C CA . ILE A 1 233 ? -26.403 -19.034 -7.128 1.00 37.41 1265 ILE A CA 1
ATOM 1727 C C . ILE A 1 233 ? -27.762 -18.609 -7.717 1.00 39.91 1265 ILE A C 1
ATOM 1728 O O . ILE A 1 233 ? -28.204 -17.466 -7.518 1.00 39.46 1265 ILE A O 1
ATOM 1733 N N . TRP A 1 234 ? -28.401 -19.519 -8.453 1.00 39.68 1266 TRP A N 1
ATOM 1734 C CA . TRP A 1 234 ? -29.732 -19.269 -9.035 1.00 40.91 1266 TRP A CA 1
ATOM 1735 C C . TRP A 1 234 ? -30.732 -20.331 -8.562 1.00 41.48 1266 TRP A C 1
ATOM 1736 O O . TRP A 1 234 ? -31.076 -21.243 -9.318 1.00 42.36 1266 TRP A O 1
ATOM 1747 N N . PRO A 1 235 ? -31.189 -20.233 -7.290 1.00 41.50 1267 PRO A N 1
ATOM 1748 C CA . PRO A 1 235 ? -32.018 -21.321 -6.733 1.00 43.33 1267 PRO A CA 1
ATOM 1749 C C . PRO A 1 235 ? -33.401 -21.475 -7.363 1.00 43.32 1267 PRO A C 1
ATOM 1750 O O . PRO A 1 235 ? -33.961 -22.562 -7.318 1.00 45.65 1267 PRO A O 1
ATOM 1754 N N . ALA A 1 236 ? -33.918 -20.412 -7.975 1.00 46.16 1268 ALA A N 1
ATOM 1755 C CA . ALA A 1 236 ? -35.194 -20.470 -8.694 1.00 47.65 1268 ALA A CA 1
ATOM 1756 C C . ALA A 1 236 ? -35.182 -21.409 -9.902 1.00 47.89 1268 ALA A C 1
ATOM 1757 O O . ALA A 1 236 ? -36.241 -21.763 -10.392 1.00 49.77 1268 ALA A O 1
ATOM 1759 N N . GLY A 1 237 ? -34.000 -21.795 -10.392 1.00 44.70 1269 GLY A N 1
ATOM 1760 C CA . GLY A 1 237 ? -33.892 -22.746 -11.500 1.00 42.28 1269 GLY A CA 1
ATOM 1761 C C . GLY A 1 237 ? -33.231 -22.175 -12.737 1.00 41.78 1269 GLY A C 1
ATOM 1762 O O . GLY A 1 237 ? -33.107 -20.968 -12.885 1.00 44.04 1269 GLY A O 1
ATOM 1763 N N . PHE A 1 238 ? -32.828 -23.060 -13.637 1.00 41.20 1270 PHE A N 1
ATOM 1764 C CA . PHE A 1 238 ? -32.135 -22.670 -14.861 1.00 39.13 1270 PHE A CA 1
ATOM 1765 C C . PHE A 1 238 ? -33.104 -22.202 -15.942 1.00 40.51 1270 PHE A C 1
ATOM 1766 O O . PHE A 1 238 ? -34.077 -22.891 -16.246 1.00 38.22 1270 PHE A O 1
ATOM 1774 N N . VAL A 1 239 ? -32.786 -21.055 -16.543 1.00 40.48 1271 VAL A N 1
ATOM 1775 C CA . VAL A 1 239 ? -33.498 -20.543 -17.706 1.00 41.71 1271 VAL A CA 1
ATOM 1776 C C . VAL A 1 239 ? -32.464 -20.186 -18.763 1.00 40.72 1271 VAL A C 1
ATOM 1777 O O . VAL A 1 239 ? -31.633 -19.310 -18.527 1.00 38.74 1271 VAL A O 1
ATOM 1781 N N . CYS A 1 240 ? -32.536 -20.845 -19.920 1.00 39.63 1272 CYS A N 1
ATOM 1782 C CA . CYS A 1 240 ? -31.516 -20.709 -20.961 1.00 42.72 1272 CYS A CA 1
ATOM 1783 C C . CYS A 1 240 ? -31.514 -19.307 -21.535 1.00 45.95 1272 CYS A C 1
ATOM 1784 O O . CYS A 1 240 ? -32.497 -18.574 -21.379 1.00 43.54 1272 CYS A O 1
ATOM 1787 N N . ASP A 1 241 ? -30.404 -18.940 -22.177 1.00 45.81 1273 ASP A N 1
ATOM 1788 C CA . ASP A 1 241 ? -30.254 -17.601 -22.779 1.00 51.44 1273 ASP A CA 1
ATOM 1789 C C . ASP A 1 241 ? -31.276 -17.330 -23.870 1.00 51.31 1273 ASP A C 1
ATOM 1790 O O . ASP A 1 241 ? -31.717 -16.195 -24.034 1.00 53.89 1273 ASP A O 1
ATOM 1795 N N . GLY A 1 242 ? -31.634 -18.370 -24.616 1.00 50.38 1274 GLY A N 1
ATOM 1796 C CA . GLY A 1 242 ? -32.686 -18.278 -25.634 1.00 51.27 1274 GLY A CA 1
ATOM 1797 C C . GLY A 1 242 ? -34.000 -17.787 -25.048 1.00 51.12 1274 GLY A C 1
ATOM 1798 O O . GLY A 1 242 ? -34.565 -16.805 -25.513 1.00 53.38 1274 GLY A O 1
ATOM 1799 N N . CYS A 1 243 ? -34.460 -18.458 -24.000 1.00 51.67 1275 CYS A N 1
ATOM 1800 C CA . CYS A 1 243 ? -35.686 -18.067 -23.293 1.00 52.83 1275 CYS A CA 1
ATOM 1801 C C . CYS A 1 243 ? -35.622 -16.689 -22.631 1.00 57.27 1275 CYS A C 1
ATOM 1802 O O . CYS A 1 243 ? -36.608 -15.945 -22.650 1.00 61.74 1275 CYS A O 1
ATOM 1805 N N . LEU A 1 244 ? -34.470 -16.357 -22.047 1.00 56.70 1276 LEU A N 1
ATOM 1806 C CA . LEU A 1 244 ? -34.250 -15.037 -21.437 1.00 56.76 1276 LEU A CA 1
ATOM 1807 C C . LEU A 1 244 ? -34.344 -13.906 -22.452 1.00 59.34 1276 LEU A C 1
ATOM 1808 O O . LEU A 1 244 ? -35.020 -12.908 -22.194 1.00 57.98 1276 LEU A O 1
ATOM 1813 N N . LYS A 1 245 ? -33.666 -14.071 -23.590 1.00 61.10 1277 LYS A N 1
ATOM 1814 C CA . LYS A 1 245 ? -33.643 -13.053 -24.648 1.00 70.48 1277 LYS A CA 1
ATOM 1815 C C . LYS A 1 245 ? -35.007 -12.798 -25.286 1.00 70.54 1277 LYS A C 1
ATOM 1816 O O . LYS A 1 245 ? -35.332 -11.654 -25.601 1.00 72.69 1277 LYS A O 1
ATOM 1822 N N . LYS A 1 246 ? -35.803 -13.850 -25.454 1.00 72.45 1278 LYS A N 1
ATOM 1823 C CA . LYS A 1 246 ? -37.163 -13.723 -26.000 1.00 77.46 1278 LYS A CA 1
ATOM 1824 C C . LYS A 1 246 ? -38.039 -12.745 -25.217 1.00 78.76 1278 LYS A C 1
ATOM 1825 O O . LYS A 1 246 ? -38.838 -12.023 -25.810 1.00 86.03 1278 LYS A O 1
ATOM 1831 N N . SER A 1 247 ? -37.873 -12.722 -23.898 1.00 78.39 1279 SER A N 1
ATOM 1832 C CA . SER A 1 247 ? -38.589 -11.782 -23.023 1.00 75.64 1279 SER A CA 1
ATOM 1833 C C . SER A 1 247 ? -37.690 -10.645 -22.499 1.00 70.39 1279 SER A C 1
ATOM 1834 O O . SER A 1 247 ? -38.030 -9.985 -21.517 1.00 68.56 1279 SER A O 1
ATOM 1837 N N . ALA A 1 248 ? -36.558 -10.418 -23.170 1.00 68.09 1280 ALA A N 1
ATOM 1838 C CA . ALA A 1 248 ? -35.585 -9.368 -22.807 1.00 72.63 1280 ALA A CA 1
ATOM 1839 C C . ALA A 1 248 ? -35.091 -9.381 -21.336 1.00 69.84 1280 ALA A C 1
ATOM 1840 O O . ALA A 1 248 ? -34.720 -8.337 -20.781 1.00 70.81 1280 ALA A O 1
ATOM 1842 N N . ARG A 1 249 ? -35.076 -10.562 -20.722 1.00 62.14 1281 ARG A N 1
ATOM 1843 C CA . ARG A 1 249 ? -34.565 -10.721 -19.366 1.00 59.83 1281 ARG A CA 1
ATOM 1844 C C . ARG A 1 249 ? -33.066 -11.024 -19.386 1.00 55.98 1281 ARG A C 1
ATOM 1845 O O . ARG A 1 249 ? -32.477 -11.346 -20.428 1.00 53.55 1281 ARG A O 1
ATOM 1853 N N . THR A 1 250 ? -32.463 -10.892 -18.213 1.00 52.91 1282 THR A N 1
ATOM 1854 C CA . THR A 1 250 ? -31.088 -11.312 -17.969 1.00 53.33 1282 THR A CA 1
ATOM 1855 C C . THR A 1 250 ? -31.077 -12.046 -16.645 1.00 49.81 1282 THR A C 1
ATOM 1856 O O . THR A 1 250 ? -31.936 -11.803 -15.798 1.00 49.54 1282 THR A O 1
ATOM 1860 N N . ARG A 1 251 ? -30.115 -12.947 -16.463 1.00 47.64 1283 ARG A N 1
ATOM 1861 C CA . ARG A 1 251 ? -29.946 -13.617 -15.173 1.00 46.74 1283 ARG A CA 1
ATOM 1862 C C . ARG A 1 251 ? -29.756 -12.640 -14.037 1.00 42.18 1283 ARG A C 1
ATOM 1863 O O . ARG A 1 251 ? -29.153 -11.596 -14.203 1.00 45.21 1283 ARG A O 1
ATOM 1871 N N . LYS A 1 252 ? -30.250 -13.027 -12.877 1.00 43.82 1284 LYS A N 1
ATOM 1872 C CA . LYS A 1 252 ? -29.961 -12.330 -11.634 1.00 49.04 1284 LYS A CA 1
ATOM 1873 C C . LYS A 1 252 ? -28.445 -12.372 -11.382 1.00 45.76 1284 LYS A C 1
ATOM 1874 O O . LYS A 1 252 ? -27.756 -13.319 -11.773 1.00 42.91 1284 LYS A O 1
ATOM 1880 N N . GLU A 1 253 ? -27.938 -11.326 -10.749 1.00 46.04 1285 GLU A N 1
ATOM 1881 C CA . GLU A 1 253 ? -26.509 -11.151 -10.542 1.00 46.31 1285 GLU A CA 1
ATOM 1882 C C . GLU A 1 253 ? -25.922 -12.301 -9.731 1.00 41.29 1285 GLU A C 1
ATOM 1883 O O . GLU A 1 253 ? -26.508 -12.708 -8.739 1.00 38.92 1285 GLU A O 1
ATOM 1889 N N . ASN A 1 254 ? -24.763 -12.804 -10.160 1.00 38.39 1286 ASN A N 1
ATOM 1890 C CA . ASN A 1 254 ? -23.989 -13.744 -9.355 1.00 35.76 1286 ASN A CA 1
ATOM 1891 C C . ASN A 1 254 ? -23.244 -12.991 -8.251 1.00 35.27 1286 ASN A C 1
ATOM 1892 O O . ASN A 1 254 ? -22.232 -12.367 -8.513 1.00 37.79 1286 ASN A O 1
ATOM 1897 N N . LYS A 1 255 ? -23.710 -13.111 -7.016 1.00 33.40 1287 LYS A N 1
ATOM 1898 C CA . LYS A 1 255 ? -23.094 -12.429 -5.875 1.00 35.54 1287 LYS A CA 1
ATOM 1899 C C . LYS A 1 255 ? -21.933 -13.224 -5.263 1.00 33.87 1287 LYS A C 1
ATOM 1900 O O . LYS A 1 255 ? -21.250 -12.725 -4.374 1.00 32.64 1287 LYS A O 1
ATOM 1906 N N . PHE A 1 256 ? -21.720 -14.446 -5.748 1.00 31.85 1288 PHE A N 1
ATOM 1907 C CA . PHE A 1 256 ? -20.663 -15.335 -5.279 1.00 32.43 1288 PHE A CA 1
ATOM 1908 C C . PHE A 1 256 ? -19.395 -15.137 -6.143 1.00 31.75 1288 PHE A C 1
ATOM 1909 O O . PHE A 1 256 ? -18.813 -16.085 -6.638 1.00 32.08 1288 PHE A O 1
ATOM 1917 N N . SER A 1 257 ? -18.970 -13.895 -6.310 1.00 29.82 1289 SER A N 1
ATOM 1918 C CA . SER A 1 257 ? -17.882 -13.567 -7.228 1.00 29.65 1289 SER A CA 1
ATOM 1919 C C . SER A 1 257 ? -16.566 -13.457 -6.491 1.00 26.02 1289 SER A C 1
ATOM 1920 O O . SER A 1 257 ? -16.526 -13.371 -5.263 1.00 27.04 1289 SER A O 1
ATOM 1923 N N . ALA A 1 258 ? -15.485 -13.437 -7.252 1.00 25.38 1290 ALA A N 1
ATOM 1924 C CA . ALA A 1 258 ? -14.144 -13.270 -6.681 1.00 26.62 1290 ALA A CA 1
ATOM 1925 C C . ALA A 1 258 ? -14.009 -11.890 -6.034 1.00 27.25 1290 ALA A C 1
ATOM 1926 O O . ALA A 1 258 ? -13.488 -11.747 -4.924 1.00 24.82 1290 ALA A O 1
ATOM 1928 N N . LYS A 1 259 ? -14.523 -10.879 -6.726 1.00 28.44 1291 LYS A N 1
ATOM 1929 C CA . LYS A 1 259 ? -14.491 -9.495 -6.232 1.00 31.28 1291 LYS A CA 1
ATOM 1930 C C . LYS A 1 259 ? -15.163 -9.337 -4.853 1.00 29.93 1291 LYS A C 1
ATOM 1931 O O . LYS A 1 259 ? -14.683 -8.600 -4.011 1.00 27.04 1291 LYS A O 1
ATOM 1937 N N . ARG A 1 260 ? -16.239 -10.083 -4.610 1.00 27.21 1292 ARG A N 1
ATOM 1938 C CA . ARG A 1 260 ? -16.947 -9.996 -3.337 1.00 28.40 1292 ARG A CA 1
ATOM 1939 C C . ARG A 1 260 ? -16.364 -10.829 -2.195 1.00 27.86 1292 ARG A C 1
ATOM 1940 O O . ARG A 1 260 ? -16.847 -10.727 -1.074 1.00 28.34 1292 ARG A O 1
ATOM 1948 N N . LEU A 1 261 ? -15.318 -11.630 -2.436 1.00 27.08 1293 LEU A N 1
ATOM 1949 C CA . LEU A 1 261 ? -14.590 -12.243 -1.329 1.00 27.37 1293 LEU A CA 1
ATOM 1950 C C . LEU A 1 261 ? -13.953 -11.115 -0.507 1.00 27.55 1293 LEU A C 1
ATOM 1951 O O . LEU A 1 261 ? -13.588 -10.101 -1.084 1.00 27.75 1293 LEU A O 1
ATOM 1956 N N . PRO A 1 262 ? -13.816 -11.288 0.834 1.00 27.48 1294 PRO A N 1
ATOM 1957 C CA . PRO A 1 262 ? -13.226 -10.225 1.660 1.00 29.01 1294 PRO A CA 1
ATOM 1958 C C . PRO A 1 262 ? -11.814 -9.782 1.279 1.00 30.05 1294 PRO A C 1
ATOM 1959 O O . PRO A 1 262 ? -10.936 -10.600 0.993 1.00 27.38 1294 PRO A O 1
ATOM 1963 N N . SER A 1 263 ? -11.628 -8.471 1.263 1.00 28.38 1295 SER A N 1
ATOM 1964 C CA . SER A 1 263 ? -10.351 -7.846 0.973 1.00 28.59 1295 SER A CA 1
ATOM 1965 C C . SER A 1 263 ? -9.403 -7.975 2.154 1.00 27.01 1295 SER A C 1
ATOM 1966 O O . SER A 1 263 ? -9.838 -8.105 3.283 1.00 26.60 1295 SER A O 1
ATOM 1969 N N . THR A 1 264 ? -8.104 -7.947 1.867 1.00 26.49 1296 THR A N 1
ATOM 1970 C CA . THR A 1 264 ? -7.052 -7.939 2.866 1.00 24.66 1296 THR A CA 1
ATOM 1971 C C . THR A 1 264 ? -6.064 -6.872 2.411 1.00 24.67 1296 THR A C 1
ATOM 1972 O O . THR A 1 264 ? -6.085 -6.488 1.241 1.00 24.38 1296 THR A O 1
ATOM 1976 N N . ARG A 1 265 ? -5.196 -6.416 3.304 1.00 22.86 1297 ARG A N 1
ATOM 1977 C CA . ARG A 1 265 ? -4.095 -5.525 2.918 1.00 24.43 1297 ARG A CA 1
ATOM 1978 C C . ARG A 1 265 ? -3.204 -6.168 1.862 1.00 25.19 1297 ARG A C 1
ATOM 1979 O O . ARG A 1 265 ? -2.847 -5.514 0.883 1.00 23.01 1297 ARG A O 1
ATOM 1987 N N . LEU A 1 266 ? -2.862 -7.446 2.065 1.00 23.16 1298 LEU A N 1
ATOM 1988 C CA . LEU A 1 266 ? -2.009 -8.155 1.128 1.00 22.60 1298 LEU A CA 1
ATOM 1989 C C . LEU A 1 266 ? -2.655 -8.294 -0.270 1.00 22.03 1298 LEU A C 1
ATOM 1990 O O . LEU A 1 266 ? -2.056 -7.916 -1.273 1.00 23.24 1298 LEU A O 1
ATOM 1995 N N . GLY A 1 267 ? -3.869 -8.804 -0.313 1.00 22.54 1299 GLY A N 1
ATOM 1996 C CA . GLY A 1 267 ? -4.615 -8.939 -1.565 1.00 24.52 1299 GLY A CA 1
ATOM 1997 C C . GLY A 1 267 ? -4.744 -7.615 -2.308 1.00 26.42 1299 GLY A C 1
ATOM 1998 O O . GLY A 1 267 ? -4.512 -7.522 -3.524 1.00 26.51 1299 GLY A O 1
ATOM 1999 N N . THR A 1 268 ? -5.118 -6.580 -1.579 1.00 24.32 1300 THR A N 1
ATOM 2000 C CA . THR A 1 268 ? -5.250 -5.246 -2.175 1.00 24.39 1300 THR A CA 1
ATOM 2001 C C . THR A 1 268 ? -3.934 -4.780 -2.757 1.00 23.57 1300 THR A C 1
ATOM 2002 O O . THR A 1 268 ? -3.894 -4.276 -3.881 1.00 22.06 1300 THR A O 1
ATOM 2006 N N . PHE A 1 269 ? -2.858 -4.971 -2.004 1.00 22.74 1301 PHE A N 1
ATOM 2007 C CA . PHE A 1 269 ? -1.558 -4.522 -2.453 1.00 24.09 1301 PHE A CA 1
ATOM 2008 C C . PHE A 1 269 ? -1.170 -5.214 -3.772 1.00 23.89 1301 PHE A C 1
ATOM 2009 O O . PHE A 1 269 ? -0.665 -4.584 -4.681 1.00 22.51 1301 PHE A O 1
ATOM 2017 N N . LEU A 1 270 ? -1.375 -6.531 -3.829 1.00 24.19 1302 LEU A N 1
ATOM 2018 C CA . LEU A 1 270 ? -0.996 -7.329 -4.974 1.00 24.40 1302 LEU A CA 1
ATOM 2019 C C . LEU A 1 270 ? -1.837 -6.982 -6.197 1.00 24.90 1302 LEU A C 1
ATOM 2020 O O . LEU A 1 270 ? -1.296 -6.823 -7.291 1.00 25.26 1302 LEU A O 1
ATOM 2025 N N . GLU A 1 271 ? -3.143 -6.837 -6.010 1.00 23.70 1303 GLU A N 1
ATOM 2026 C CA . GLU A 1 271 ? -3.989 -6.542 -7.121 1.00 26.24 1303 GLU A CA 1
ATOM 2027 C C . GLU A 1 271 ? -3.735 -5.126 -7.647 1.00 26.20 1303 GLU A C 1
ATOM 2028 O O . GLU A 1 271 ? -3.713 -4.918 -8.855 1.00 24.53 1303 GLU A O 1
ATOM 2034 N N . ASN A 1 272 ? -3.476 -4.177 -6.758 1.00 24.45 1304 ASN A N 1
ATOM 2035 C CA . ASN A 1 272 ? -3.075 -2.843 -7.208 1.00 25.94 1304 ASN A CA 1
ATOM 2036 C C . ASN A 1 272 ? -1.787 -2.855 -8.032 1.00 25.76 1304 ASN A C 1
ATOM 2037 O O . ASN A 1 272 ? -1.683 -2.177 -9.055 1.00 25.66 1304 ASN A O 1
ATOM 2042 N N . ARG A 1 273 ? -0.817 -3.644 -7.610 1.00 25.25 1305 ARG A N 1
ATOM 2043 C CA . ARG A 1 273 ? 0.419 -3.733 -8.353 1.00 25.08 1305 ARG A CA 1
ATOM 2044 C C . ARG A 1 273 ? 0.147 -4.278 -9.765 1.00 24.95 1305 ARG A C 1
ATOM 2045 O O . ARG A 1 273 ? 0.623 -3.735 -10.734 1.00 23.27 1305 ARG A O 1
ATOM 2053 N N . VAL A 1 274 ? -0.644 -5.342 -9.846 1.00 23.96 1306 VAL A N 1
ATOM 2054 C CA . VAL A 1 274 ? -0.950 -5.992 -11.108 1.00 24.06 1306 VAL A CA 1
ATOM 2055 C C . VAL A 1 274 ? -1.705 -5.068 -12.066 1.00 23.29 1306 VAL A C 1
ATOM 2056 O O . VAL A 1 274 ? -1.319 -4.939 -13.226 1.00 22.88 1306 VAL A O 1
ATOM 2060 N N . ASN A 1 275 ? -2.774 -4.455 -11.572 1.00 23.02 1307 ASN A N 1
ATOM 2061 C CA . ASN A 1 275 ? -3.624 -3.611 -12.396 1.00 23.05 1307 ASN A CA 1
ATOM 2062 C C . ASN A 1 275 ? -2.938 -2.315 -12.804 1.00 23.71 1307 ASN A C 1
ATOM 2063 O O . ASN A 1 275 ? -3.116 -1.841 -13.924 1.00 25.81 1307 ASN A O 1
ATOM 2068 N N . ASP A 1 276 ? -2.120 -1.766 -11.935 1.00 23.44 1308 ASP A N 1
ATOM 2069 C CA . ASP A 1 276 ? -1.283 -0.622 -12.331 1.00 23.96 1308 ASP A CA 1
ATOM 2070 C C . ASP A 1 276 ? -0.311 -1.010 -13.458 1.00 24.62 1308 ASP A C 1
ATOM 2071 O O . ASP A 1 276 ? -0.106 -0.238 -14.373 1.00 23.11 1308 ASP A O 1
ATOM 2076 N N . PHE A 1 277 ? 0.283 -2.210 -13.382 1.00 24.40 1309 PHE A N 1
ATOM 2077 C CA . PHE A 1 277 ? 1.132 -2.718 -14.437 1.00 24.77 1309 PHE A CA 1
ATOM 2078 C C . PHE A 1 277 ? 0.366 -2.850 -15.761 1.00 24.54 1309 PHE A C 1
ATOM 2079 O O . PHE A 1 277 ? 0.825 -2.372 -16.808 1.00 22.33 1309 PHE A O 1
ATOM 2087 N N . LEU A 1 278 ? -0.799 -3.487 -15.707 1.00 23.32 1310 LEU A N 1
ATOM 2088 C CA . LEU A 1 278 ? -1.634 -3.658 -16.895 1.00 24.14 1310 LEU A CA 1
ATOM 2089 C C . LEU A 1 278 ? -2.052 -2.320 -17.512 1.00 26.22 1310 LEU A C 1
ATOM 2090 O O . LEU A 1 278 ? -2.019 -2.144 -18.736 1.00 24.49 1310 LEU A O 1
ATOM 2095 N N . ARG A 1 279 ? -2.405 -1.363 -16.666 1.00 26.84 1311 ARG A N 1
ATOM 2096 C CA . ARG A 1 279 ? -2.730 -0.030 -17.150 1.00 29.56 1311 ARG A CA 1
ATOM 2097 C C . ARG A 1 279 ? -1.547 0.636 -17.837 1.00 27.89 1311 ARG A C 1
ATOM 2098 O O . ARG A 1 279 ? -1.720 1.258 -18.865 1.00 29.99 1311 ARG A O 1
ATOM 2106 N N . ARG A 1 280 ? -0.342 0.465 -17.321 1.00 26.92 1312 ARG A N 1
ATOM 2107 C CA . ARG A 1 280 ? 0.845 1.001 -18.022 1.00 29.42 1312 ARG A CA 1
ATOM 2108 C C . ARG A 1 280 ? 1.052 0.340 -19.390 1.00 31.56 1312 ARG A C 1
ATOM 2109 O O . ARG A 1 280 ? 1.421 1.011 -20.344 1.00 28.51 1312 ARG A O 1
ATOM 2117 N N . GLN A 1 281 ? 0.820 -0.968 -19.485 1.00 30.12 1313 GLN A N 1
ATOM 2118 C CA . GLN A 1 281 ? 1.031 -1.684 -20.741 1.00 31.62 1313 GLN A CA 1
ATOM 2119 C C . GLN A 1 281 ? 0.014 -1.266 -21.789 1.00 30.58 1313 GLN A C 1
ATOM 2120 O O . GLN A 1 281 ? 0.332 -1.174 -22.961 1.00 30.76 1313 GLN A O 1
ATOM 2126 N N . ASN A 1 282 ? -1.222 -1.066 -21.359 1.00 32.91 1314 ASN A N 1
ATOM 2127 C CA . ASN A 1 282 ? -2.268 -0.588 -22.234 1.00 35.82 1314 ASN A CA 1
ATOM 2128 C C . ASN A 1 282 ? -2.469 -1.514 -23.454 1.00 34.23 1314 ASN A C 1
ATOM 2129 O O . ASN A 1 282 ? -2.768 -1.052 -24.534 1.00 32.28 1314 ASN A O 1
ATOM 2134 N N . HIS A 1 283 ? -2.288 -2.821 -23.270 1.00 34.94 1315 HIS A N 1
ATOM 2135 C CA . HIS A 1 283 ? -2.503 -3.800 -24.334 1.00 32.89 1315 HIS A CA 1
ATOM 2136 C C . HIS A 1 283 ? -4.000 -3.914 -24.598 1.00 35.52 1315 HIS A C 1
ATOM 2137 O O . HIS A 1 283 ? -4.778 -3.881 -23.656 1.00 41.02 1315 HIS A O 1
ATOM 2144 N N . PRO A 1 284 ? -4.415 -4.046 -25.880 1.00 36.29 1316 PRO A N 1
ATOM 2145 C CA . PRO A 1 284 ? -5.836 -4.256 -26.191 1.00 36.06 1316 PRO A CA 1
ATOM 2146 C C . PRO A 1 284 ? -6.463 -5.455 -25.471 1.00 33.72 1316 PRO A C 1
ATOM 2147 O O . PRO A 1 284 ? -5.793 -6.450 -25.236 1.00 32.31 1316 PRO A O 1
ATOM 2151 N N . GLU A 1 285 ? -7.742 -5.351 -25.132 1.00 37.80 1317 GLU A N 1
ATOM 2152 C CA . GLU A 1 285 ? -8.476 -6.469 -24.511 1.00 41.47 1317 GLU A CA 1
ATOM 2153 C C . GLU A 1 285 ? -7.805 -6.972 -23.211 1.00 39.74 1317 GLU A C 1
ATOM 2154 O O . GLU A 1 285 ? -7.626 -8.169 -22.993 1.00 40.97 1317 GLU A O 1
ATOM 2160 N N . SER A 1 286 ? -7.373 -6.031 -22.381 1.00 38.90 1318 SER A N 1
ATOM 2161 C CA . SER A 1 286 ? -6.887 -6.347 -21.048 1.00 38.44 1318 SER A CA 1
ATOM 2162 C C . SER A 1 286 ? -8.078 -6.336 -20.120 1.00 37.85 1318 SER A C 1
ATOM 2163 O O . SER A 1 286 ? -9.040 -5.609 -20.339 1.00 47.16 1318 SER A O 1
ATOM 2166 N N . GLY A 1 287 ? -8.024 -7.180 -19.116 1.00 34.42 1319 GLY A N 1
ATOM 2167 C CA . GLY A 1 287 ? -9.048 -7.238 -18.098 1.00 33.66 1319 GLY A CA 1
ATOM 2168 C C . GLY A 1 287 ? -8.430 -6.930 -16.745 0.50 32.57 1319 GLY A C 1
ATOM 2169 O O . GLY A 1 287 ? -7.226 -7.099 -16.523 1.00 31.11 1319 GLY A O 1
ATOM 2170 N N . GLU A 1 288 ? -9.269 -6.462 -15.849 1.00 32.36 1320 GLU A N 1
ATOM 2171 C CA . GLU A 1 288 ? -8.880 -6.249 -14.446 1.00 35.03 1320 GLU A CA 1
ATOM 2172 C C . GLU A 1 288 ? -8.580 -7.569 -13.726 1.00 29.01 1320 GLU A C 1
ATOM 2173 O O . GLU A 1 288 ? -9.289 -8.554 -13.887 1.00 28.60 1320 GLU A O 1
ATOM 2179 N N . VAL A 1 289 ? -7.535 -7.578 -12.909 1.00 27.01 1321 VAL A N 1
ATOM 2180 C CA . VAL A 1 289 ? -7.242 -8.745 -12.074 1.00 25.47 1321 VAL A CA 1
ATOM 2181 C C . VAL A 1 289 ? -7.681 -8.508 -10.624 1.00 24.96 1321 VAL A C 1
ATOM 2182 O O . VAL A 1 289 ? -7.521 -7.432 -10.084 1.00 23.40 1321 VAL A O 1
ATOM 2186 N N . THR A 1 290 ? -8.257 -9.534 -10.030 1.00 24.11 1322 THR A N 1
ATOM 2187 C CA . THR A 1 290 ? -8.644 -9.542 -8.627 1.00 26.00 1322 THR A CA 1
ATOM 2188 C C . THR A 1 290 ? -7.762 -10.523 -7.868 1.00 25.57 1322 THR A C 1
ATOM 2189 O O . THR A 1 290 ? -7.675 -11.678 -8.254 1.00 27.12 1322 THR A O 1
ATOM 2193 N N . VAL A 1 291 ? -7.138 -10.073 -6.782 1.00 25.11 1323 VAL A N 1
ATOM 2194 C CA . VAL A 1 291 ? -6.335 -10.957 -5.929 1.00 25.28 1323 VAL A CA 1
ATOM 2195 C C . VAL A 1 291 ? -6.953 -11.048 -4.539 1.00 24.41 1323 VAL A C 1
ATOM 2196 O O . VAL A 1 291 ? -7.204 -10.044 -3.913 1.00 24.48 1323 VAL A O 1
ATOM 2200 N N . ARG A 1 292 ? -7.190 -12.265 -4.073 1.00 22.21 1324 ARG A N 1
ATOM 2201 C CA . ARG A 1 292 ? -7.748 -12.499 -2.743 1.00 23.26 1324 ARG A CA 1
ATOM 2202 C C . ARG A 1 292 ? -6.959 -13.511 -1.949 1.00 23.79 1324 ARG A C 1
ATOM 2203 O O . ARG A 1 292 ? -6.584 -14.584 -2.461 1.00 22.24 1324 ARG A O 1
ATOM 2211 N N . VAL A 1 293 ? -6.695 -13.153 -0.695 1.00 23.72 1325 VAL A N 1
ATOM 2212 C CA . VAL A 1 293 ? -6.151 -14.054 0.297 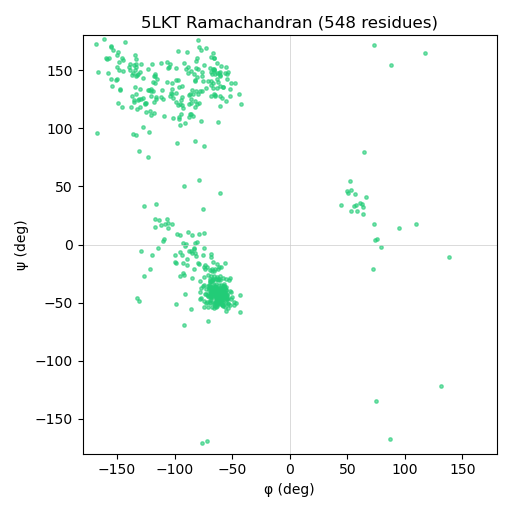1.00 23.86 1325 VAL A CA 1
ATOM 2213 C C . VAL A 1 293 ? -7.338 -14.774 0.892 1.00 25.67 1325 VAL A C 1
ATOM 2214 O O . VAL A 1 293 ? -8.233 -14.137 1.425 1.00 26.26 1325 VAL A O 1
ATOM 2218 N N . VAL A 1 294 ? -7.340 -16.102 0.810 1.00 24.84 1326 VAL A N 1
ATOM 2219 C CA . VAL A 1 294 ? -8.508 -16.892 1.218 1.00 26.08 1326 VAL A CA 1
ATOM 2220 C C . VAL A 1 294 ? -8.280 -17.792 2.434 1.00 26.86 1326 VAL A C 1
ATOM 2221 O O . VAL A 1 294 ? -9.201 -18.458 2.910 1.00 28.16 1326 VAL A O 1
ATOM 2225 N N . HIS A 1 295 ? -7.051 -17.803 2.932 1.00 26.84 1327 HIS A N 1
ATOM 2226 C CA . HIS A 1 295 ? -6.702 -18.574 4.109 1.00 24.87 1327 HIS A CA 1
ATOM 2227 C C . HIS A 1 295 ? -5.532 -17.938 4.765 1.00 23.99 1327 HIS A C 1
ATOM 2228 O O . HIS A 1 295 ? -4.592 -17.539 4.093 1.00 25.48 1327 HIS A O 1
ATOM 2235 N N . ALA A 1 296 ? -5.598 -17.834 6.090 1.00 24.53 1328 ALA A N 1
ATOM 2236 C CA . ALA A 1 296 ? -4.447 -17.503 6.908 1.00 23.84 1328 ALA A CA 1
ATOM 2237 C C . ALA A 1 296 ? -4.628 -18.178 8.255 1.00 27.50 1328 ALA A C 1
ATOM 2238 O O . ALA A 1 296 ? -5.626 -17.947 8.919 1.00 25.73 1328 ALA A O 1
ATOM 2240 N N . SER A 1 297 ? -3.680 -19.034 8.639 1.00 26.55 1329 SER A N 1
ATOM 2241 C CA . SER A 1 297 ? -3.716 -19.693 9.937 1.00 27.32 1329 SER A CA 1
ATOM 2242 C C . SER A 1 297 ? -2.303 -19.892 10.486 1.00 28.34 1329 SER A C 1
ATOM 2243 O O . SER A 1 297 ? -1.302 -19.853 9.745 1.00 25.51 1329 SER A O 1
ATOM 2246 N N . ASP A 1 298 ? -2.236 -20.106 11.790 1.00 28.15 1330 ASP A N 1
ATOM 2247 C CA . ASP A 1 298 ? -0.975 -20.398 12.453 1.00 31.47 1330 ASP A CA 1
ATOM 2248 C C . ASP A 1 298 ? -0.761 -21.903 12.570 1.00 29.77 1330 ASP A C 1
ATOM 2249 O O . ASP A 1 298 ? -1.672 -22.653 12.840 1.00 30.03 1330 ASP A O 1
ATOM 2254 N N . LYS A 1 299 ? 0.461 -22.319 12.280 1.00 27.51 1331 LYS A N 1
ATOM 2255 C CA . LYS A 1 299 ? 0.844 -23.727 12.179 1.00 28.02 1331 LYS A CA 1
ATOM 2256 C C . LYS A 1 299 ? 2.240 -23.890 12.736 1.00 26.20 1331 LYS A C 1
ATOM 2257 O O . LYS A 1 299 ? 2.882 -22.909 13.074 1.00 22.58 1331 LYS A O 1
ATOM 2263 N N . THR A 1 300 ? 2.715 -25.131 12.829 1.00 26.60 1332 THR A N 1
ATOM 2264 C CA . THR A 1 300 ? 4.089 -25.388 13.222 1.00 30.38 1332 THR A CA 1
ATOM 2265 C C . THR A 1 300 ? 4.658 -26.458 12.330 1.00 29.26 1332 THR A C 1
ATOM 2266 O O . THR A 1 300 ? 3.941 -27.366 11.916 1.00 28.03 1332 THR A O 1
ATOM 2270 N N . VAL A 1 301 ? 5.944 -26.349 12.028 1.00 28.11 1333 VAL A N 1
ATOM 2271 C CA . VAL A 1 301 ? 6.662 -27.462 11.393 1.00 28.75 1333 VAL A CA 1
ATOM 2272 C C . VAL A 1 301 ? 7.477 -28.136 12.490 1.00 30.67 1333 VAL A C 1
ATOM 2273 O O . VAL A 1 301 ? 8.188 -27.471 13.220 1.00 28.94 1333 VAL A O 1
ATOM 2277 N N . GLU A 1 302 ? 7.355 -29.459 12.593 1.00 31.98 1334 GLU A N 1
ATOM 2278 C CA . GLU A 1 302 ? 8.112 -30.233 13.566 1.00 34.46 1334 GLU A CA 1
ATOM 2279 C C . GLU A 1 302 ? 9.363 -30.815 12.941 1.00 32.57 1334 GLU A C 1
ATOM 2280 O O . GLU A 1 302 ? 9.326 -31.326 11.836 1.00 30.57 1334 GLU A O 1
ATOM 2286 N N . VAL A 1 303 ? 10.478 -30.726 13.644 1.00 32.48 1335 VAL A N 1
ATOM 2287 C CA . VAL A 1 303 ? 11.713 -31.357 13.173 1.00 31.38 1335 VAL A CA 1
ATOM 2288 C C . VAL A 1 303 ? 11.528 -32.877 13.162 1.00 29.94 1335 VAL A C 1
ATOM 2289 O O . VAL A 1 303 ? 11.099 -33.464 14.146 1.00 31.19 1335 VAL A O 1
ATOM 2293 N N . LYS A 1 304 ? 11.841 -33.487 12.028 1.00 29.45 1336 LYS A N 1
ATOM 2294 C CA . LYS A 1 304 ? 11.682 -34.932 11.809 1.00 29.44 1336 LYS A CA 1
ATOM 2295 C C . LYS A 1 304 ? 12.645 -35.775 12.693 1.00 29.65 1336 LYS A C 1
ATOM 2296 O O . LYS A 1 304 ? 13.582 -35.236 13.276 1.00 27.34 1336 LYS A O 1
ATOM 2302 N N . PRO A 1 305 ? 12.394 -37.085 12.819 1.00 31.16 1337 PRO A N 1
ATOM 2303 C CA . PRO A 1 305 ? 13.095 -37.890 13.849 1.00 32.61 1337 PRO A CA 1
ATOM 2304 C C . PRO A 1 305 ? 14.618 -37.930 13.784 1.00 31.76 1337 PRO A C 1
ATOM 2305 O O . PRO A 1 305 ? 15.276 -37.904 14.822 1.00 31.63 1337 PRO A O 1
ATOM 2309 N N . GLY A 1 306 ? 15.173 -37.956 12.577 1.00 31.15 1338 GLY A N 1
ATOM 2310 C CA . GLY A 1 306 ? 16.622 -37.962 12.409 1.00 30.11 1338 GLY A CA 1
ATOM 2311 C C . GLY A 1 306 ? 17.268 -36.695 12.915 1.00 30.94 1338 GLY A C 1
ATOM 2312 O O . GLY A 1 306 ? 18.192 -36.720 13.745 1.00 29.88 1338 GLY A O 1
ATOM 2313 N N . MET A 1 307 ? 16.776 -35.563 12.424 1.00 30.24 1339 MET A N 1
ATOM 2314 C CA . MET A 1 307 ? 17.317 -34.279 12.842 1.00 28.43 1339 MET A CA 1
ATOM 2315 C C . MET A 1 307 ? 17.013 -33.989 14.313 1.00 27.95 1339 MET A C 1
ATOM 2316 O O . MET A 1 307 ? 17.797 -33.339 15.001 1.00 28.68 1339 MET A O 1
ATOM 2321 N N . LYS A 1 308 ? 15.897 -34.502 14.800 1.00 28.77 1340 LYS A N 1
ATOM 2322 C CA . LYS A 1 308 ? 15.516 -34.303 16.186 1.00 30.31 1340 LYS A CA 1
ATOM 2323 C C . LYS A 1 308 ? 16.485 -35.071 17.127 1.00 31.50 1340 LYS A C 1
ATOM 2324 O O . LYS A 1 308 ? 16.991 -34.508 18.093 1.00 30.19 1340 LYS A O 1
ATOM 2330 N N . ALA A 1 309 ? 16.754 -36.336 16.811 1.00 32.07 1341 ALA A N 1
ATOM 2331 C CA . ALA A 1 309 ? 17.744 -37.111 17.565 1.00 33.55 1341 ALA A CA 1
ATOM 2332 C C . ALA A 1 309 ? 19.090 -36.426 17.523 1.00 34.93 1341 ALA A C 1
ATOM 2333 O O . ALA A 1 309 ? 19.772 -36.344 18.544 1.00 36.55 1341 ALA A O 1
ATOM 2335 N N . ARG A 1 310 ? 19.459 -35.885 16.364 1.00 34.96 1342 ARG A N 1
ATOM 2336 C CA . ARG A 1 310 ? 20.777 -35.283 16.205 1.00 34.21 1342 ARG A CA 1
ATOM 2337 C C . ARG A 1 310 ? 20.971 -33.973 16.944 1.00 34.82 1342 ARG A C 1
ATOM 2338 O O . ARG A 1 310 ? 22.025 -33.749 17.527 1.00 35.37 1342 ARG A O 1
ATOM 2346 N N . PHE A 1 311 ? 19.990 -33.077 16.879 1.00 34.56 1343 PHE A N 1
ATOM 2347 C CA . PHE A 1 311 ? 20.182 -31.709 17.373 1.00 32.57 1343 PHE A CA 1
ATOM 2348 C C . PHE A 1 311 ? 19.148 -31.224 18.376 1.00 32.46 1343 PHE A C 1
ATOM 2349 O O . PHE A 1 311 ? 19.442 -30.329 19.161 1.00 37.35 1343 PHE A O 1
ATOM 2357 N N . VAL A 1 312 ? 17.932 -31.753 18.333 1.00 32.76 1344 VAL A N 1
ATOM 2358 C CA . VAL A 1 312 ? 16.883 -31.253 19.213 1.00 32.95 1344 VAL A CA 1
ATOM 2359 C C . VAL A 1 312 ? 17.086 -31.805 20.631 1.00 34.84 1344 VAL A C 1
ATOM 2360 O O . VAL A 1 312 ? 17.052 -31.051 21.605 1.00 32.38 1344 VAL A O 1
ATOM 2364 N N . ASP A 1 313 ? 17.346 -33.104 20.726 1.00 36.57 1345 ASP A N 1
ATOM 2365 C CA . ASP A 1 313 ? 17.485 -33.787 22.020 1.00 37.16 1345 ASP A CA 1
ATOM 2366 C C . ASP A 1 313 ? 18.697 -33.320 22.845 1.00 36.31 1345 ASP A C 1
ATOM 2367 O O . ASP A 1 313 ? 18.711 -33.472 24.053 1.00 45.57 1345 ASP A O 1
ATOM 2372 N N . SER A 1 314 ? 19.687 -32.729 22.192 1.00 36.33 1346 SER A N 1
ATOM 2373 C CA . SER A 1 314 ? 20.830 -32.086 22.838 1.00 37.03 1346 SER A CA 1
ATOM 2374 C C . SER A 1 314 ? 20.671 -30.588 22.965 1.00 37.33 1346 SER A C 1
ATOM 2375 O O . SER A 1 314 ? 21.630 -29.894 23.292 1.00 38.18 1346 SER A O 1
ATOM 2378 N N . GLY A 1 315 ? 19.481 -30.077 22.658 1.00 37.06 1347 GLY A N 1
ATOM 2379 C CA . GLY A 1 315 ? 19.164 -28.663 22.852 1.00 37.61 1347 GLY A CA 1
ATOM 2380 C C . GLY A 1 315 ? 19.808 -27.687 21.887 1.00 38.10 1347 GLY A C 1
ATOM 2381 O O . GLY A 1 315 ? 19.837 -26.494 22.160 1.00 37.90 1347 GLY A O 1
ATOM 2382 N N . GLU A 1 316 ? 20.304 -28.173 20.753 1.00 38.10 1348 GLU A N 1
ATOM 2383 C CA . GLU A 1 316 ? 20.977 -27.311 19.790 1.00 40.63 1348 GLU A CA 1
ATOM 2384 C C . GLU A 1 316 ? 20.031 -26.703 18.754 1.00 38.49 1348 GLU A C 1
ATOM 2385 O O . GLU A 1 316 ? 20.426 -25.807 18.031 1.00 39.03 1348 GLU A O 1
ATOM 2391 N N . MET A 1 317 ? 18.801 -27.208 18.691 1.00 37.09 1349 MET A N 1
ATOM 2392 C CA . MET A 1 317 ? 17.826 -26.784 17.696 1.00 35.22 1349 MET A CA 1
ATOM 2393 C C . MET A 1 317 ? 16.427 -26.920 18.281 1.00 34.26 1349 MET A C 1
ATOM 2394 O O . MET A 1 317 ? 16.130 -27.857 19.012 1.00 33.73 1349 MET A O 1
ATOM 2399 N N . ALA A 1 318 ? 15.558 -25.974 17.950 1.00 33.45 1350 ALA A N 1
ATOM 2400 C CA . ALA A 1 318 ? 14.158 -26.043 18.365 1.00 32.17 1350 ALA A CA 1
ATOM 2401 C C . ALA A 1 318 ? 13.476 -27.283 17.816 1.00 31.47 1350 ALA A C 1
ATOM 2402 O O . ALA A 1 318 ? 13.795 -27.731 16.716 1.00 34.12 1350 ALA A O 1
ATOM 2404 N N . GLU A 1 319 ? 12.556 -27.858 18.586 1.00 30.19 1351 GLU A N 1
ATOM 2405 C CA . GLU A 1 319 ? 11.858 -29.059 18.149 1.00 33.90 1351 GLU A CA 1
ATOM 2406 C C . GLU A 1 319 ? 10.822 -28.766 17.059 1.00 34.15 1351 GLU A C 1
ATOM 2407 O O . GLU A 1 319 ? 10.386 -29.678 16.347 1.00 32.49 1351 GLU A O 1
ATOM 2413 N N . SER A 1 320 ? 10.388 -27.513 16.976 1.00 31.51 1352 SER A N 1
ATOM 2414 C CA . SER A 1 320 ? 9.430 -27.116 15.967 1.00 31.70 1352 SER A CA 1
ATOM 2415 C C . SER A 1 320 ? 9.479 -25.618 15.756 1.00 30.46 1352 SER A C 1
ATOM 2416 O O . SER A 1 320 ? 9.980 -24.894 16.608 1.00 31.39 1352 SER A O 1
ATOM 2419 N N . PHE A 1 321 ? 8.962 -25.160 14.614 1.00 29.56 1353 PHE A N 1
ATOM 2420 C CA . PHE A 1 321 ? 9.017 -23.719 14.268 1.00 29.43 1353 PHE A CA 1
ATOM 2421 C C . PHE A 1 321 ? 7.634 -23.241 13.887 1.00 29.80 1353 PHE A C 1
ATOM 2422 O O . PHE A 1 321 ? 7.011 -23.828 12.991 1.00 28.54 1353 PHE A O 1
ATOM 2430 N N . PRO A 1 322 ? 7.148 -22.184 14.569 1.00 29.86 1354 PRO A N 1
ATOM 2431 C CA . PRO A 1 322 ? 5.825 -21.681 14.240 1.00 30.08 1354 PRO A CA 1
ATOM 2432 C C . PRO A 1 322 ? 5.864 -20.777 13.000 1.00 27.31 1354 PRO A C 1
ATOM 2433 O O . PRO A 1 322 ? 6.830 -20.022 12.766 1.00 26.67 1354 PRO A O 1
ATOM 2437 N N . TYR A 1 323 ? 4.810 -20.866 12.211 1.00 27.36 1355 TYR A N 1
ATOM 2438 C CA . TYR A 1 323 ? 4.642 -20.009 11.049 1.00 27.03 1355 TYR A CA 1
ATOM 2439 C C . TYR A 1 323 ? 3.184 -19.738 10.772 1.00 28.05 1355 TYR A C 1
ATOM 2440 O O . TYR A 1 323 ? 2.284 -20.411 11.293 1.00 27.65 1355 TYR A O 1
ATOM 2449 N N . ARG A 1 324 ? 2.969 -18.742 9.931 1.00 26.85 1356 ARG A N 1
ATOM 2450 C CA . ARG A 1 324 ? 1.663 -18.476 9.381 1.00 28.31 1356 ARG A CA 1
ATOM 2451 C C . ARG A 1 324 ? 1.645 -18.958 7.938 1.00 26.54 1356 ARG A C 1
ATOM 2452 O O . ARG A 1 324 ? 2.541 -18.618 7.162 1.00 25.80 1356 ARG A O 1
ATOM 2460 N N . THR A 1 325 ? 0.646 -19.774 7.591 1.00 25.33 1357 THR A N 1
ATOM 2461 C CA . THR A 1 325 ? 0.420 -20.145 6.202 1.00 26.24 1357 THR A CA 1
ATOM 2462 C C . THR A 1 325 ? -0.657 -19.242 5.605 1.00 25.34 1357 THR A C 1
ATOM 2463 O O . THR A 1 325 ? -1.612 -18.929 6.287 1.00 24.66 1357 THR A O 1
ATOM 2467 N N . LYS A 1 326 ? -0.487 -18.843 4.340 1.00 23.51 1358 LYS A N 1
ATOM 2468 C CA . LYS A 1 326 ? -1.522 -18.113 3.615 1.00 23.60 1358 LYS A CA 1
ATOM 2469 C C . LYS A 1 326 ? -1.699 -18.708 2.228 1.00 23.96 1358 LYS A C 1
ATOM 2470 O O . LYS A 1 326 ? -0.733 -19.146 1.606 1.00 23.14 1358 LYS A O 1
ATOM 2476 N N . ALA A 1 327 ? -2.940 -18.705 1.760 1.00 22.81 1359 ALA A N 1
ATOM 2477 C CA . ALA A 1 327 ? -3.294 -19.100 0.409 1.00 23.51 1359 ALA A CA 1
ATOM 2478 C C . ALA A 1 327 ? -3.927 -17.919 -0.288 1.00 25.16 1359 ALA A C 1
ATOM 2479 O O . ALA A 1 327 ? -4.810 -17.246 0.266 1.00 25.67 1359 ALA A O 1
ATOM 2481 N N . LEU A 1 328 ? -3.458 -17.656 -1.505 1.00 25.47 1360 LEU A N 1
ATOM 2482 C CA . LEU A 1 328 ? -3.981 -16.559 -2.289 1.00 25.42 1360 LEU A CA 1
ATOM 2483 C C . LEU A 1 328 ? -4.156 -16.961 -3.753 1.00 23.85 1360 LEU A C 1
ATOM 2484 O O . LEU A 1 328 ? -3.441 -17.811 -4.284 1.00 21.07 1360 LEU A O 1
ATOM 2489 N N . PHE A 1 329 ? -5.140 -16.328 -4.372 1.00 22.31 1361 PHE A N 1
ATOM 2490 C CA . PHE A 1 329 ? -5.554 -16.603 -5.732 1.00 23.19 1361 PHE A CA 1
ATOM 2491 C C . PHE A 1 329 ? -5.794 -15.333 -6.529 1.00 23.28 1361 PHE A C 1
ATOM 2492 O O . PHE A 1 329 ? -6.256 -14.326 -5.984 1.00 22.16 1361 PHE A O 1
ATOM 2500 N N . ALA A 1 330 ? -5.516 -15.403 -7.835 1.00 22.02 1362 ALA A N 1
ATOM 2501 C CA . ALA A 1 330 ? -5.794 -14.291 -8.734 1.00 21.99 1362 ALA A CA 1
ATOM 2502 C C . ALA A 1 330 ? -6.846 -14.739 -9.727 1.00 23.20 1362 ALA A C 1
ATOM 2503 O O . ALA A 1 330 ? -6.859 -15.904 -10.157 1.00 22.20 1362 ALA A O 1
ATOM 2505 N N . PHE A 1 331 ? -7.743 -13.810 -10.061 1.00 22.29 1363 PHE A N 1
ATOM 2506 C CA . PHE A 1 331 ? -8.891 -14.073 -10.895 1.00 23.56 1363 PHE A CA 1
ATOM 2507 C C . PHE A 1 331 ? -8.971 -12.999 -11.965 1.00 23.41 1363 PHE A C 1
ATOM 2508 O O . PHE A 1 331 ? -8.593 -11.852 -11.738 1.00 24.38 1363 PHE A O 1
ATOM 2516 N N . GLU A 1 332 ? -9.458 -13.393 -13.135 1.00 23.52 1364 GLU A N 1
ATOM 2517 C CA . GLU A 1 332 ? -9.741 -12.471 -14.221 1.00 26.27 1364 GLU A CA 1
ATOM 2518 C C . GLU A 1 332 ? -11.122 -12.778 -14.782 1.00 27.64 1364 GLU A C 1
ATOM 2519 O O . GLU A 1 332 ? -11.558 -13.938 -14.808 1.00 26.88 1364 GLU A O 1
ATOM 2525 N N . GLU A 1 333 ? -11.819 -11.740 -15.216 1.00 29.40 1365 GLU A N 1
ATOM 2526 C CA . GLU A 1 333 ? -13.073 -11.935 -15.933 1.00 33.60 1365 GLU A CA 1
ATOM 2527 C C . GLU A 1 333 ? -12.801 -12.278 -17.390 1.00 33.19 1365 GLU A C 1
ATOM 2528 O O . GLU A 1 333 ? -12.146 -11.528 -18.090 1.00 35.35 1365 GLU A O 1
ATOM 2534 N N . ILE A 1 334 ? -13.279 -13.435 -17.827 1.00 34.15 1366 ILE A N 1
ATOM 2535 C CA . ILE A 1 334 ? -13.132 -13.870 -19.212 1.00 37.45 1366 ILE A CA 1
ATOM 2536 C C . ILE A 1 334 ? -14.525 -14.251 -19.730 1.00 40.70 1366 ILE A C 1
ATOM 2537 O O . ILE A 1 334 ? -15.230 -15.060 -19.116 1.00 36.93 1366 ILE A O 1
ATOM 2542 N N . ASP A 1 335 ? -14.916 -13.647 -20.849 1.00 44.50 1367 ASP A N 1
ATOM 2543 C CA . ASP A 1 335 ? -16.269 -13.807 -21.425 1.00 47.03 1367 ASP A CA 1
ATOM 2544 C C . ASP A 1 335 ? -17.395 -13.571 -20.402 1.00 43.97 1367 ASP A C 1
ATOM 2545 O O . ASP A 1 335 ? -18.340 -14.339 -20.316 1.00 46.99 1367 ASP A O 1
ATOM 2550 N N . GLY A 1 336 ? -17.243 -12.513 -19.611 1.00 40.82 1368 GLY A N 1
ATOM 2551 C CA . GLY A 1 336 ? -18.204 -12.131 -18.576 1.00 39.74 1368 GLY A CA 1
ATOM 2552 C C . GLY A 1 336 ? -18.219 -12.944 -17.283 1.00 39.43 1368 GLY A C 1
ATOM 2553 O O . GLY A 1 336 ? -19.056 -12.712 -16.424 1.00 39.18 1368 GLY A O 1
ATOM 2554 N N . VAL A 1 337 ? -17.295 -13.887 -17.131 1.00 36.42 1369 VAL A N 1
ATOM 2555 C CA . VAL A 1 337 ? -17.328 -14.852 -16.032 1.00 35.13 1369 VAL A CA 1
ATOM 2556 C C . VAL A 1 337 ? -15.954 -14.902 -15.335 1.00 31.68 1369 VAL A C 1
ATOM 2557 O O . VAL A 1 337 ? -14.929 -14.740 -15.971 1.00 30.74 1369 VAL A O 1
ATOM 2561 N N . ASP A 1 338 ? -15.957 -15.173 -14.038 1.00 29.88 1370 ASP A N 1
ATOM 2562 C CA . ASP A 1 338 ? -14.738 -15.243 -13.257 1.00 30.64 1370 ASP A CA 1
ATOM 2563 C C . ASP A 1 338 ? -13.905 -16.456 -13.671 1.00 29.17 1370 ASP A C 1
ATOM 2564 O O . ASP A 1 338 ? -14.441 -17.535 -13.939 1.00 27.39 1370 ASP A O 1
ATOM 2569 N N . LEU A 1 339 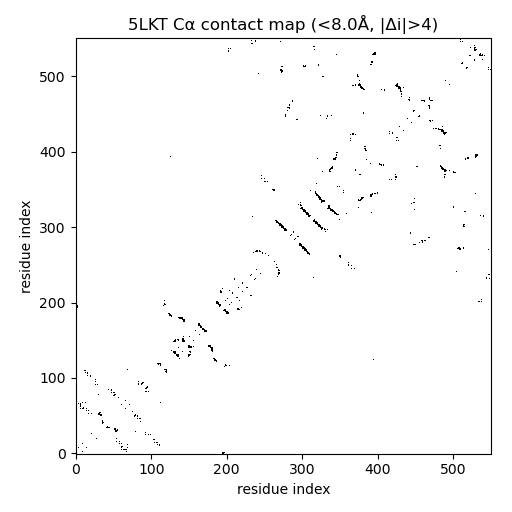? -12.590 -16.260 -13.712 1.00 25.82 1371 LEU A N 1
ATOM 2570 C CA . LEU A 1 339 ? -11.658 -17.340 -14.019 1.00 26.01 1371 LEU A CA 1
ATOM 2571 C C . LEU A 1 339 ? -10.453 -17.261 -13.107 1.00 24.43 1371 LEU A C 1
ATOM 2572 O O . LEU A 1 339 ? -9.719 -16.263 -13.128 1.00 25.72 1371 LEU A O 1
ATOM 2577 N N . CYS A 1 340 ? -10.248 -18.305 -12.303 1.00 22.67 1372 CYS A N 1
ATOM 2578 C CA . CYS A 1 340 ? -9.112 -18.383 -11.393 1.00 24.13 1372 CYS A CA 1
ATOM 2579 C C . CYS A 1 340 ? -7.909 -18.878 -12.168 1.00 25.10 1372 CYS A C 1
ATOM 2580 O O . CYS A 1 340 ? -7.966 -19.972 -12.709 1.00 26.18 1372 CYS A O 1
ATOM 2583 N N . PHE A 1 341 ? -6.840 -18.078 -12.261 1.00 22.22 1373 PHE A N 1
ATOM 2584 C CA . PHE A 1 341 ? -5.722 -18.444 -13.135 1.00 22.57 1373 PHE A CA 1
ATOM 2585 C C . PHE A 1 341 ? -4.379 -18.628 -12.443 1.00 22.80 1373 PHE A C 1
ATOM 2586 O O . PHE A 1 341 ? -3.429 -19.056 -13.070 1.00 24.28 1373 PHE A O 1
ATOM 2594 N N . PHE A 1 342 ? -4.296 -18.260 -11.167 1.00 23.87 1374 PHE A N 1
ATOM 2595 C CA . PHE A 1 342 ? -3.062 -18.327 -10.422 1.00 21.83 1374 PHE A CA 1
ATOM 2596 C C . PHE A 1 342 ? -3.376 -18.543 -8.951 1.00 21.56 1374 PHE A C 1
ATOM 2597 O O . PHE A 1 342 ? -4.327 -17.972 -8.405 1.00 21.17 1374 PHE A O 1
ATOM 2605 N N . GLY A 1 343 ? -2.552 -19.363 -8.320 1.00 20.59 1375 GLY A N 1
ATOM 2606 C CA . GLY A 1 343 ? -2.698 -19.715 -6.927 1.00 20.51 1375 GLY A CA 1
ATOM 2607 C C . GLY A 1 343 ? -1.337 -19.871 -6.299 1.00 21.31 1375 GLY A C 1
ATOM 2608 O O . GLY A 1 343 ? -0.392 -20.309 -6.954 1.00 20.75 1375 GLY A O 1
ATOM 2609 N N . MET A 1 344 ? -1.248 -19.564 -5.010 1.00 20.76 1376 MET A N 1
ATOM 2610 C CA . MET A 1 344 ? -0.017 -19.739 -4.283 1.00 22.00 1376 MET A CA 1
ATOM 2611 C C . MET A 1 344 ? -0.270 -19.907 -2.789 1.00 22.63 1376 MET A C 1
ATOM 2612 O O . MET A 1 344 ? -1.146 -19.246 -2.234 1.00 20.43 1376 MET A O 1
ATOM 2617 N N . HIS A 1 345 ? 0.515 -20.789 -2.152 1.00 21.05 1377 HIS A N 1
ATOM 2618 C CA . HIS A 1 345 ? 0.572 -20.907 -0.716 1.00 21.61 1377 HIS A CA 1
ATOM 2619 C C . HIS A 1 345 ? 1.969 -20.558 -0.220 1.00 23.70 1377 HIS A C 1
ATOM 2620 O O . HIS A 1 345 ? 2.989 -20.989 -0.804 1.00 22.56 1377 HIS A O 1
ATOM 2627 N N . VAL A 1 346 ? 2.010 -19.820 0.888 1.00 22.72 1378 VAL A N 1
ATOM 2628 C CA . VAL A 1 346 ? 3.263 -19.375 1.487 1.00 23.77 1378 VAL A CA 1
ATOM 2629 C C . VAL A 1 346 ? 3.331 -19.708 2.977 1.00 23.84 1378 VAL A C 1
ATOM 2630 O O . VAL A 1 346 ? 2.296 -19.803 3.649 1.00 25.21 1378 VAL A O 1
ATOM 2634 N N . GLN A 1 347 ? 4.565 -19.825 3.469 1.00 23.68 1379 GLN A N 1
ATOM 2635 C CA . GLN A 1 347 ? 4.880 -20.035 4.879 1.00 23.11 1379 GLN A CA 1
ATOM 2636 C C . GLN A 1 347 ? 5.650 -18.834 5.353 1.00 24.48 1379 GLN A C 1
ATOM 2637 O O . GLN A 1 347 ? 6.682 -18.496 4.778 1.00 24.64 1379 GLN A O 1
ATOM 2643 N N . GLU A 1 348 ? 5.173 -18.203 6.421 1.00 24.20 1380 GLU A N 1
ATOM 2644 C CA . GLU A 1 348 ? 5.790 -16.999 6.933 1.00 24.24 1380 GLU A CA 1
ATOM 2645 C C . GLU A 1 348 ? 6.225 -17.195 8.390 1.00 24.06 1380 GLU A C 1
ATOM 2646 O O . GLU A 1 348 ? 5.400 -17.377 9.268 1.00 22.33 1380 GLU A O 1
ATOM 2652 N N . TYR A 1 349 ? 7.528 -17.159 8.623 1.00 23.82 1381 TYR A N 1
ATOM 2653 C CA . TYR A 1 349 ? 8.118 -17.361 9.962 1.00 24.44 1381 TYR A CA 1
ATOM 2654 C C . TYR A 1 349 ? 8.491 -16.007 10.545 1.00 25.22 1381 TYR A C 1
ATOM 2655 O O . TYR A 1 349 ? 9.436 -15.358 10.088 1.00 26.45 1381 TYR A O 1
ATOM 2664 N N . GLY A 1 350 ? 7.730 -15.588 11.552 1.00 25.34 1382 GLY A N 1
ATOM 2665 C CA . GLY A 1 350 ? 7.821 -14.240 12.085 1.00 26.07 1382 GLY A CA 1
ATOM 2666 C C . GLY A 1 350 ? 9.026 -13.985 12.980 1.00 28.72 1382 GLY A C 1
ATOM 2667 O O . GLY A 1 350 ? 9.961 -14.784 13.051 1.00 24.89 1382 GLY A O 1
ATOM 2668 N N . SER A 1 351 ? 9.021 -12.829 13.630 1.00 29.21 1383 SER A N 1
ATOM 2669 C CA . SER A 1 351 ? 10.120 -12.414 14.490 1.00 30.88 1383 SER A CA 1
ATOM 2670 C C . SER A 1 351 ? 10.164 -13.148 15.844 1.00 33.24 1383 SER A C 1
ATOM 2671 O O . SER A 1 351 ? 11.211 -13.169 16.480 1.00 36.64 1383 SER A O 1
ATOM 2674 N N . ASP A 1 352 ? 9.060 -13.755 16.273 1.00 35.71 1384 ASP A N 1
ATOM 2675 C CA . ASP A 1 352 ? 9.053 -14.612 17.495 1.00 43.56 1384 ASP A CA 1
ATOM 2676 C C . ASP A 1 352 ? 9.533 -16.059 17.272 1.00 43.74 1384 ASP A C 1
ATOM 2677 O O . ASP A 1 352 ? 9.671 -16.824 18.216 1.00 50.78 1384 ASP A O 1
ATOM 2682 N N . CYS A 1 353 ? 9.757 -16.432 16.025 1.00 39.60 1385 CYS A N 1
ATOM 2683 C CA . CYS A 1 353 ? 10.154 -17.772 15.676 1.00 35.38 1385 CYS A CA 1
ATOM 2684 C C . CYS A 1 353 ? 11.644 -17.985 16.028 1.00 33.88 1385 CYS A C 1
ATOM 2685 O O . CYS A 1 353 ? 12.444 -17.094 15.813 1.00 35.76 1385 CYS A O 1
ATOM 2688 N N . PRO A 1 354 ? 12.026 -19.172 16.549 1.00 33.42 1386 PRO A N 1
ATOM 2689 C CA . PRO A 1 354 ? 13.457 -19.391 16.822 1.00 32.31 1386 PRO A CA 1
ATOM 2690 C C . PRO A 1 354 ? 14.313 -19.413 15.552 1.00 32.79 1386 PRO A C 1
ATOM 2691 O O . PRO A 1 354 ? 13.808 -19.824 14.492 1.00 31.46 1386 PRO A O 1
ATOM 2695 N N . PRO A 1 355 ? 15.597 -18.993 15.644 1.00 32.63 1387 PRO A N 1
ATOM 2696 C CA . PRO A 1 355 ? 16.521 -19.324 14.563 1.00 32.62 1387 PRO A CA 1
ATOM 2697 C C . PRO A 1 355 ? 16.563 -20.843 14.323 1.00 31.69 1387 PRO A C 1
ATOM 2698 O O . PRO A 1 355 ? 16.278 -21.604 15.248 1.00 28.17 1387 PRO A O 1
ATOM 2702 N N . PRO A 1 356 ? 16.876 -21.299 13.114 1.00 30.29 1388 PRO A N 1
ATOM 2703 C CA . PRO A 1 356 ? 17.303 -20.499 11.976 1.00 31.31 1388 PRO A CA 1
ATOM 2704 C C . PRO A 1 356 ? 16.162 -19.953 11.067 1.00 32.10 1388 PRO A C 1
ATOM 2705 O O . PRO A 1 356 ? 16.446 -19.434 9.991 1.00 33.59 1388 PRO A O 1
ATOM 2709 N N . ASN A 1 357 ? 14.904 -20.052 11.489 1.00 31.46 1389 ASN A N 1
ATOM 2710 C CA . ASN A 1 357 ? 13.775 -19.737 10.604 1.00 29.09 1389 ASN A CA 1
ATOM 2711 C C . ASN A 1 357 ? 13.275 -18.291 10.724 1.00 29.07 1389 ASN A C 1
ATOM 2712 O O . ASN A 1 357 ? 12.486 -17.836 9.906 1.00 31.86 1389 ASN A O 1
ATOM 2717 N N . GLN A 1 358 ? 13.786 -17.576 11.709 1.00 28.86 1390 GLN A N 1
ATOM 2718 C CA . GLN A 1 358 ? 13.317 -16.242 12.072 1.00 30.95 1390 GLN A CA 1
ATOM 2719 C C . GLN A 1 358 ? 13.263 -15.273 10.889 1.00 28.30 1390 GLN A C 1
ATOM 2720 O O . GLN A 1 358 ? 14.230 -15.140 10.156 1.00 26.98 1390 GLN A O 1
ATOM 2726 N N . ARG A 1 359 ? 12.110 -14.635 10.695 1.00 28.55 1391 ARG A N 1
ATOM 2727 C CA . ARG A 1 359 ? 11.915 -13.581 9.675 1.00 27.62 1391 ARG A CA 1
ATOM 2728 C C . ARG A 1 359 ? 12.090 -14.045 8.228 1.00 26.45 1391 ARG A C 1
ATOM 2729 O O . ARG A 1 359 ? 12.588 -13.299 7.389 1.00 26.53 1391 ARG A O 1
ATOM 2737 N N . ARG A 1 360 ? 11.695 -15.286 7.956 1.00 25.72 1392 ARG A N 1
ATOM 2738 C CA . ARG A 1 360 ? 11.844 -15.875 6.636 1.00 26.16 1392 ARG A CA 1
ATOM 2739 C C . ARG A 1 360 ? 10.505 -16.221 6.045 1.00 24.21 1392 ARG A C 1
ATOM 2740 O O . ARG A 1 360 ? 9.619 -16.661 6.744 1.00 25.72 1392 ARG A O 1
ATOM 2748 N N . VAL A 1 361 ? 10.389 -16.073 4.735 1.00 24.90 1393 VAL A N 1
ATOM 2749 C CA . VAL A 1 361 ? 9.246 -16.585 3.996 1.00 23.96 1393 VAL A CA 1
ATOM 2750 C C . VAL A 1 361 ? 9.689 -17.636 3.000 1.00 25.30 1393 VAL A C 1
ATOM 2751 O O . VAL A 1 361 ? 10.801 -17.566 2.422 1.00 26.89 1393 VAL A O 1
ATOM 2755 N N . TYR A 1 362 ? 8.809 -18.612 2.802 1.00 23.07 1394 TYR A N 1
ATOM 2756 C CA . TYR A 1 362 ? 9.042 -19.715 1.888 1.00 24.21 1394 TYR A CA 1
ATOM 2757 C C . TYR A 1 362 ? 7.805 -19.960 1.035 1.00 22.73 1394 TYR A C 1
ATOM 2758 O O . TYR A 1 362 ? 6.692 -19.995 1.552 1.00 22.08 1394 TYR A O 1
ATOM 2767 N N . ILE A 1 363 ? 7.995 -20.153 -0.264 1.00 22.61 1395 ILE A N 1
ATOM 2768 C CA . ILE A 1 363 ? 6.862 -20.458 -1.124 1.00 23.40 1395 ILE A CA 1
ATOM 2769 C C . ILE A 1 363 ? 6.615 -21.940 -1.083 1.00 23.18 1395 ILE A C 1
ATOM 2770 O O . ILE A 1 363 ? 7.422 -22.716 -1.562 1.00 23.07 1395 ILE A O 1
ATOM 2775 N N . SER A 1 364 ? 5.495 -22.346 -0.512 1.00 24.10 1396 SER A N 1
ATOM 2776 C CA . SER A 1 364 ? 5.155 -23.766 -0.440 1.00 23.66 1396 SER A CA 1
ATOM 2777 C C . SER A 1 364 ? 4.917 -24.311 -1.847 1.00 25.27 1396 SER A C 1
ATOM 2778 O O . SER A 1 364 ? 5.507 -25.322 -2.273 1.00 23.19 1396 SER A O 1
ATOM 2781 N N . TYR A 1 365 ? 4.024 -23.656 -2.565 1.00 22.76 1397 TYR A N 1
ATOM 2782 C CA . TYR A 1 365 ? 3.730 -24.044 -3.959 1.00 23.85 1397 TYR A CA 1
ATOM 2783 C C . TYR A 1 365 ? 2.944 -22.966 -4.640 1.00 24.66 1397 TYR A C 1
ATOM 2784 O O . TYR A 1 365 ? 2.168 -22.257 -3.994 1.00 24.71 1397 TYR A O 1
ATOM 2793 N N . LEU A 1 366 ? 3.165 -22.842 -5.943 1.00 23.76 1398 LEU A N 1
ATOM 2794 C CA . LEU A 1 366 ? 2.366 -21.975 -6.780 1.00 24.44 1398 LEU A CA 1
ATOM 2795 C C . LEU A 1 366 ? 1.984 -22.755 -8.024 1.00 24.79 1398 LEU A C 1
ATOM 2796 O O . LEU A 1 366 ? 2.619 -23.754 -8.372 1.00 24.19 1398 LEU A O 1
ATOM 2801 N N . ASP A 1 367 ? 0.929 -22.287 -8.678 1.00 23.55 1399 ASP A N 1
ATOM 2802 C CA . ASP A 1 367 ? 0.339 -22.989 -9.800 1.00 23.88 1399 ASP A CA 1
ATOM 2803 C C . ASP A 1 367 ? -0.462 -22.001 -10.619 1.00 24.17 1399 ASP A C 1
ATOM 2804 O O . ASP A 1 367 ? -0.849 -20.940 -10.143 1.00 25.43 1399 ASP A O 1
ATOM 2809 N N . SER A 1 368 ? -0.702 -22.375 -11.864 1.00 24.17 1400 SER A N 1
ATOM 2810 C CA . SER A 1 368 ? -1.434 -21.555 -12.781 1.00 23.51 1400 SER A CA 1
ATOM 2811 C C . SER A 1 368 ? -2.195 -22.388 -13.812 1.00 24.23 1400 SER A C 1
ATOM 2812 O O . SER A 1 368 ? -1.916 -23.577 -14.029 1.00 23.06 1400 SER A O 1
ATOM 2815 N N . VAL A 1 369 ? -3.153 -21.716 -14.441 1.00 24.79 1401 VAL A N 1
ATOM 2816 C CA . VAL A 1 369 ? -3.998 -22.272 -15.476 1.00 25.21 1401 VAL A CA 1
ATOM 2817 C C . VAL A 1 369 ? -3.963 -21.230 -16.561 1.00 25.77 1401 VAL A C 1
ATOM 2818 O O . VAL A 1 369 ? -4.419 -20.095 -16.348 1.00 26.15 1401 VAL A O 1
ATOM 2822 N N . HIS A 1 370 ? -3.431 -21.610 -17.726 1.00 24.53 1402 HIS A N 1
ATOM 2823 C CA . HIS A 1 370 ? -2.881 -20.652 -18.707 1.00 24.40 1402 HIS A CA 1
ATOM 2824 C C . HIS A 1 370 ? -3.862 -19.820 -19.547 1.00 23.86 1402 HIS A C 1
ATOM 2825 O O . HIS A 1 370 ? -3.539 -19.452 -20.663 1.00 22.62 1402 HIS A O 1
ATOM 2832 N N . PHE A 1 371 ? -5.034 -19.503 -19.012 1.00 23.41 1403 PHE A N 1
ATOM 2833 C CA . PHE A 1 371 ? -6.067 -18.782 -19.773 1.00 26.15 1403 PHE A CA 1
ATOM 2834 C C . PHE A 1 371 ? -6.042 -17.272 -19.626 1.00 25.25 1403 PHE A C 1
ATOM 2835 O O . PHE A 1 371 ? -6.859 -16.605 -20.225 1.00 28.08 1403 PHE A O 1
ATOM 2843 N N . PHE A 1 372 ? -5.102 -16.726 -18.859 1.00 24.40 1404 PHE A N 1
ATOM 2844 C CA . PHE A 1 372 ? -4.983 -15.276 -18.730 1.00 23.11 1404 PHE A CA 1
ATOM 2845 C C . PHE A 1 372 ? -4.938 -14.551 -20.086 1.00 24.47 1404 PHE A C 1
ATOM 2846 O O . PHE A 1 372 ? -4.239 -14.983 -21.010 1.00 24.56 1404 PHE A O 1
ATOM 2854 N N . ARG A 1 373 ? -5.637 -13.410 -20.158 1.00 23.81 1405 ARG A N 1
ATOM 2855 C CA . ARG A 1 373 ? -5.677 -12.568 -21.339 1.00 25.87 1405 ARG A CA 1
ATOM 2856 C C . ARG A 1 373 ? -5.217 -11.172 -20.979 1.00 24.99 1405 ARG A C 1
ATOM 2857 O O . ARG A 1 373 ? -5.693 -10.607 -19.996 1.00 22.91 1405 ARG A O 1
ATOM 2865 N N . PRO A 1 374 ? -4.329 -10.580 -21.759 1.00 25.42 1406 PRO A N 1
ATOM 2866 C CA . PRO A 1 374 ? -3.743 -11.117 -22.982 1.00 25.52 1406 PRO A CA 1
ATOM 2867 C C . PRO A 1 374 ? -2.579 -12.045 -22.696 1.00 25.95 1406 PRO A C 1
ATOM 2868 O O . PRO A 1 374 ? -1.793 -11.787 -21.766 1.00 25.71 1406 PRO A O 1
ATOM 2872 N N . LYS A 1 375 ? -2.495 -13.122 -23.471 1.00 27.54 1407 LYS A N 1
ATOM 2873 C CA . LYS A 1 375 ? -1.391 -14.098 -23.403 1.00 30.79 1407 LYS A CA 1
ATOM 2874 C C . LYS A 1 375 ? -0.002 -13.458 -23.275 1.00 27.49 1407 LYS A C 1
ATOM 2875 O O . LYS A 1 375 ? 0.830 -13.946 -22.512 1.00 26.68 1407 LYS A O 1
ATOM 2881 N N . CYS A 1 376 ? 0.249 -12.401 -24.054 1.00 24.58 1408 CYS A N 1
ATOM 2882 C CA A CYS A 1 376 ? 1.593 -11.819 -24.107 0.50 24.02 1408 CYS A CA 1
ATOM 2883 C CA B CYS A 1 376 ? 1.561 -11.737 -24.130 0.50 25.15 1408 CYS A CA 1
ATOM 2884 C C . CYS A 1 376 ? 2.036 -11.227 -22.769 1.00 24.31 1408 CYS A C 1
ATOM 2885 O O . CYS A 1 376 ? 3.208 -10.993 -22.575 1.00 23.66 1408 CYS A O 1
ATOM 2890 N N . LEU A 1 377 ? 1.098 -10.984 -21.849 1.00 24.37 1409 LEU A N 1
ATOM 2891 C CA . LEU A 1 377 ? 1.423 -10.453 -20.536 1.00 23.86 1409 LEU A CA 1
ATOM 2892 C C . LEU A 1 377 ? 1.265 -11.428 -19.378 1.00 24.39 1409 LEU A C 1
ATOM 2893 O O . LEU A 1 377 ? 1.494 -11.050 -18.220 1.00 23.32 1409 LEU A O 1
ATOM 2898 N N . ARG A 1 378 ? 0.940 -12.681 -19.684 1.00 22.29 1410 ARG A N 1
ATOM 2899 C CA . ARG A 1 378 ? 0.722 -13.691 -18.667 1.00 23.64 1410 ARG A CA 1
ATOM 2900 C C . ARG A 1 378 ? 1.912 -13.856 -17.699 1.00 23.15 1410 ARG A C 1
ATOM 2901 O O . ARG A 1 378 ? 1.766 -13.707 -16.486 1.00 22.79 1410 ARG A O 1
ATOM 2909 N N . THR A 1 379 ? 3.081 -14.156 -18.250 1.00 22.82 1411 THR A N 1
ATOM 2910 C CA . THR A 1 379 ? 4.290 -14.313 -17.457 1.00 24.17 1411 THR A CA 1
ATOM 2911 C C . THR A 1 379 ? 4.571 -13.052 -16.659 1.00 22.34 1411 THR A C 1
ATOM 2912 O O . THR A 1 379 ? 4.867 -13.112 -15.462 1.00 21.68 1411 THR A O 1
ATOM 2916 N N . ALA A 1 380 ? 4.436 -11.910 -17.314 1.00 24.08 1412 ALA A N 1
ATOM 2917 C CA . ALA A 1 380 ? 4.692 -10.643 -16.643 1.00 23.51 1412 ALA A CA 1
ATOM 2918 C C . ALA A 1 380 ? 3.804 -10.508 -15.437 1.00 23.59 1412 ALA A C 1
ATOM 2919 O O . ALA A 1 380 ? 4.258 -10.045 -14.399 1.00 23.76 1412 ALA A O 1
ATOM 2921 N N . VAL A 1 381 ? 2.539 -10.915 -15.563 1.00 23.28 1413 VAL A N 1
ATOM 2922 C CA . VAL A 1 381 ? 1.602 -10.763 -14.451 1.00 22.47 1413 VAL A CA 1
ATOM 2923 C C . VAL A 1 381 ? 1.949 -11.682 -13.284 1.00 22.44 1413 VAL A C 1
ATOM 2924 O O . VAL A 1 381 ? 1.852 -11.267 -12.130 1.00 23.14 1413 VAL A O 1
ATOM 2928 N N . TYR A 1 382 ? 2.332 -12.925 -13.576 1.00 21.91 1414 TYR A N 1
ATOM 2929 C CA . TYR A 1 382 ? 2.798 -13.831 -12.533 1.00 22.40 1414 TYR A CA 1
ATOM 2930 C C . TYR A 1 382 ? 3.986 -13.231 -11.775 1.00 23.50 1414 TYR A C 1
ATOM 2931 O O . TYR A 1 382 ? 4.076 -13.312 -10.538 1.00 22.74 1414 TYR A O 1
ATOM 2940 N N . HIS A 1 383 ? 4.911 -12.664 -12.526 1.00 21.88 1415 HIS A N 1
ATOM 2941 C CA . HIS A 1 383 ? 6.059 -12.000 -11.930 1.00 24.58 1415 HIS A CA 1
ATOM 2942 C C . HIS A 1 383 ? 5.676 -10.832 -11.043 1.00 24.97 1415 HIS A C 1
ATOM 2943 O O . HIS A 1 383 ? 6.256 -10.669 -9.958 1.00 22.98 1415 HIS A O 1
ATOM 2950 N N . GLU A 1 384 ? 4.696 -10.041 -11.487 1.00 24.38 1416 GLU A N 1
ATOM 2951 C CA . GLU A 1 384 ? 4.231 -8.916 -10.676 1.00 24.96 1416 GLU A CA 1
ATOM 2952 C C . GLU A 1 384 ? 3.649 -9.382 -9.350 1.00 25.70 1416 GLU A C 1
ATOM 2953 O O . GLU A 1 384 ? 3.877 -8.742 -8.331 1.00 26.47 1416 GLU A O 1
ATOM 2959 N N . ILE A 1 385 ? 2.927 -10.508 -9.372 1.00 23.40 1417 ILE A N 1
ATOM 2960 C CA . ILE A 1 385 ? 2.364 -11.065 -8.163 1.00 24.69 1417 ILE A CA 1
ATOM 2961 C C . ILE A 1 385 ? 3.474 -11.470 -7.206 1.00 24.61 1417 ILE A C 1
ATOM 2962 O O . ILE A 1 385 ? 3.405 -11.145 -6.014 1.00 23.52 1417 ILE A O 1
ATOM 2967 N N . LEU A 1 386 ? 4.488 -12.184 -7.719 1.00 22.90 1418 LEU A N 1
ATOM 2968 C CA . LEU A 1 386 ? 5.599 -12.607 -6.865 1.00 24.34 1418 LEU A CA 1
ATOM 2969 C C . LEU A 1 386 ? 6.465 -11.452 -6.361 1.00 24.55 1418 LEU A C 1
ATOM 2970 O O . LEU A 1 386 ? 6.844 -11.416 -5.181 1.00 24.95 1418 LEU A O 1
ATOM 2975 N N . ILE A 1 387 ? 6.758 -10.501 -7.231 1.00 23.43 1419 ILE A N 1
ATOM 2976 C CA . ILE A 1 387 ? 7.565 -9.342 -6.827 1.00 24.17 1419 ILE A CA 1
ATOM 2977 C C . ILE A 1 387 ? 6.817 -8.543 -5.764 1.00 25.11 1419 ILE A C 1
ATOM 2978 O O . ILE A 1 387 ? 7.409 -8.150 -4.766 1.00 25.18 1419 ILE A O 1
ATOM 2983 N N . GLY A 1 388 ? 5.517 -8.332 -5.986 1.00 24.35 1420 GLY A N 1
ATOM 2984 C CA . GLY A 1 388 ? 4.650 -7.683 -5.012 1.00 23.19 1420 GLY A CA 1
ATOM 2985 C C . GLY A 1 388 ? 4.648 -8.367 -3.661 1.00 23.11 1420 GLY A C 1
ATOM 2986 O O . GLY A 1 388 ? 4.662 -7.712 -2.644 1.00 24.29 1420 GLY A O 1
ATOM 2987 N N . TYR A 1 389 ? 4.638 -9.693 -3.665 1.00 23.22 1421 TYR A N 1
ATOM 2988 C CA . TYR A 1 389 ? 4.595 -10.441 -2.447 1.00 25.07 1421 TYR A CA 1
ATOM 2989 C C . TYR A 1 389 ? 5.892 -10.287 -1.660 1.00 24.76 1421 TYR A C 1
ATOM 2990 O O . TYR A 1 389 ? 5.859 -10.025 -0.440 1.00 24.50 1421 TYR A O 1
ATOM 2999 N N . LEU A 1 390 ? 7.020 -10.403 -2.363 1.00 23.39 1422 LEU A N 1
ATOM 3000 C CA . LEU A 1 390 ? 8.327 -10.125 -1.771 1.00 23.43 1422 LEU A CA 1
ATOM 3001 C C . LEU A 1 390 ? 8.415 -8.692 -1.203 1.00 24.13 1422 LEU A C 1
ATOM 3002 O O . LEU A 1 390 ? 8.872 -8.478 -0.072 1.00 24.23 1422 LEU A O 1
ATOM 3007 N N . GLU A 1 391 ? 7.933 -7.730 -1.966 1.00 23.78 1423 GLU A N 1
ATOM 3008 C CA . GLU A 1 391 ? 7.931 -6.335 -1.518 1.00 24.49 1423 GLU A CA 1
ATOM 3009 C C . GLU A 1 391 ? 7.095 -6.155 -0.234 1.00 25.16 1423 GLU A C 1
ATOM 3010 O O . GLU A 1 391 ? 7.497 -5.446 0.695 1.00 24.59 1423 GLU A O 1
ATOM 3016 N N . TYR A 1 392 ? 5.955 -6.836 -0.184 1.00 24.20 1424 TYR A N 1
ATOM 3017 C CA . TYR A 1 392 ? 5.044 -6.706 0.929 1.00 23.40 1424 TYR A CA 1
ATOM 3018 C C . TYR A 1 392 ? 5.637 -7.246 2.222 1.00 24.97 1424 TYR A C 1
ATOM 3019 O O . TYR A 1 392 ? 5.607 -6.579 3.246 1.00 25.58 1424 TYR A O 1
ATOM 3028 N N . VAL A 1 393 ? 6.166 -8.466 2.177 1.00 23.79 1425 VAL A N 1
ATOM 3029 C CA . VAL A 1 393 ? 6.721 -9.069 3.379 1.00 23.09 1425 VAL A CA 1
ATOM 3030 C C . VAL A 1 393 ? 7.995 -8.368 3.812 1.00 22.34 1425 VAL A C 1
ATOM 3031 O O . VAL A 1 393 ? 8.259 -8.256 5.006 1.00 23.12 1425 VAL A O 1
ATOM 3035 N N . LYS A 1 394 ? 8.758 -7.862 2.854 1.00 23.55 1426 LYS A N 1
ATOM 3036 C CA . LYS A 1 394 ? 9.908 -7.005 3.166 1.00 25.23 1426 LYS A CA 1
ATOM 3037 C C . LYS A 1 394 ? 9.491 -5.815 4.021 1.00 28.08 1426 LYS A C 1
ATOM 3038 O O . LYS A 1 394 ? 10.159 -5.486 5.015 1.00 27.85 1426 LYS A O 1
ATOM 3044 N N . LYS A 1 395 ? 8.392 -5.177 3.631 1.00 28.48 1427 LYS A N 1
ATOM 3045 C CA . LYS A 1 395 ? 7.880 -4.011 4.367 1.00 28.95 1427 LYS A CA 1
ATOM 3046 C C . LYS A 1 395 ? 7.506 -4.401 5.808 1.00 28.40 1427 LYS A C 1
ATOM 3047 O O . LYS A 1 395 ? 7.759 -3.643 6.716 1.00 28.17 1427 LYS A O 1
ATOM 3053 N N . LEU A 1 396 ? 6.948 -5.596 6.011 1.00 26.31 1428 LEU A N 1
ATOM 3054 C CA . LEU A 1 396 ? 6.622 -6.080 7.354 1.00 26.78 1428 LEU A CA 1
ATOM 3055 C C . LEU A 1 396 ? 7.844 -6.374 8.234 1.00 27.26 1428 LEU A C 1
ATOM 3056 O O . LEU A 1 396 ? 7.733 -6.401 9.441 1.00 29.45 1428 LEU A O 1
ATOM 3061 N N . GLY A 1 397 ? 8.997 -6.580 7.612 1.00 27.31 1429 GLY A N 1
ATOM 3062 C CA . GLY A 1 397 ? 10.246 -6.855 8.291 1.00 26.38 1429 GLY A CA 1
ATOM 3063 C C . GLY A 1 397 ? 10.744 -8.288 8.129 1.00 27.20 1429 GLY A C 1
ATOM 3064 O O . GLY A 1 397 ? 11.578 -8.738 8.910 1.00 26.41 1429 GLY A O 1
ATOM 3065 N N . TYR A 1 398 ? 10.228 -9.019 7.142 1.00 26.39 1430 TYR A N 1
ATOM 3066 C CA . TYR A 1 398 ? 10.821 -10.302 6.789 1.00 26.76 1430 TYR A CA 1
ATOM 3067 C C . TYR A 1 398 ? 12.092 -10.012 6.000 1.00 26.80 1430 TYR A C 1
ATOM 3068 O O . TYR A 1 398 ? 12.090 -9.171 5.095 1.00 27.99 1430 TYR A O 1
ATOM 3077 N N . THR A 1 399 ? 13.182 -10.679 6.363 1.00 26.15 1431 THR A N 1
ATOM 3078 C CA . THR A 1 399 ? 14.504 -10.356 5.798 1.00 25.86 1431 THR A CA 1
ATOM 3079 C C . THR A 1 399 ? 14.852 -11.153 4.563 1.00 26.05 1431 THR A C 1
ATOM 3080 O O . THR A 1 399 ? 15.651 -10.698 3.751 1.00 27.87 1431 THR A O 1
ATOM 3084 N N . THR A 1 400 ? 14.272 -12.345 4.427 1.00 26.48 1432 THR A N 1
ATOM 3085 C CA . THR A 1 400 ? 14.763 -13.330 3.470 1.00 27.31 1432 THR A CA 1
ATOM 3086 C C . THR A 1 400 ? 13.631 -14.176 2.902 1.00 27.08 1432 THR A C 1
ATOM 3087 O O . THR A 1 400 ? 12.787 -14.671 3.663 1.00 25.13 1432 THR A O 1
ATOM 3091 N N . GLY A 1 401 ? 13.629 -14.327 1.570 1.00 24.24 1433 GLY A N 1
ATOM 3092 C CA . GLY A 1 401 ? 12.734 -15.262 0.884 1.00 23.99 1433 GLY A CA 1
ATOM 3093 C C . GLY A 1 401 ? 13.439 -16.518 0.398 1.00 23.60 1433 GLY A C 1
ATOM 3094 O O . GLY A 1 401 ? 14.623 -16.487 0.087 1.00 25.49 1433 GLY A O 1
ATOM 3095 N N . HIS A 1 402 ? 12.684 -17.597 0.296 1.00 23.40 1434 HIS A N 1
ATOM 3096 C CA . HIS A 1 402 ? 13.200 -18.925 -0.049 1.00 25.71 1434 HIS A CA 1
ATOM 3097 C C . HIS A 1 402 ? 12.321 -19.593 -1.071 1.00 24.88 1434 HIS A C 1
ATOM 3098 O O . HIS A 1 402 ? 11.112 -19.718 -0.873 1.00 25.05 1434 HIS A O 1
ATOM 3105 N N . ILE A 1 403 ? 12.934 -19.996 -2.182 1.00 24.38 1435 ILE A N 1
ATOM 3106 C CA . ILE A 1 403 ? 12.209 -20.643 -3.276 1.00 24.51 1435 ILE A CA 1
ATOM 3107 C C . ILE A 1 403 ? 12.943 -21.893 -3.686 1.00 24.82 1435 ILE A C 1
ATOM 3108 O O . ILE A 1 403 ? 14.129 -21.845 -3.992 1.00 26.53 1435 ILE A O 1
ATOM 3113 N N . TRP A 1 404 ? 12.222 -22.996 -3.673 1.00 24.98 1436 TRP A N 1
ATOM 3114 C CA . TRP A 1 404 ? 12.615 -24.243 -4.311 1.00 25.54 1436 TRP A CA 1
ATOM 3115 C C . TRP A 1 404 ? 11.961 -24.334 -5.716 1.00 26.66 1436 TRP A C 1
ATOM 3116 O O . TRP A 1 404 ? 10.756 -24.550 -5.830 1.00 28.00 1436 TRP A O 1
ATOM 3127 N N . ALA A 1 405 ? 12.757 -24.175 -6.769 1.00 26.98 1437 ALA A N 1
ATOM 3128 C CA . ALA A 1 405 ? 12.279 -24.340 -8.165 1.00 29.43 1437 ALA A CA 1
ATOM 3129 C C . ALA A 1 405 ? 12.057 -25.807 -8.542 1.00 30.53 1437 ALA A C 1
ATOM 3130 O O . ALA A 1 405 ? 12.922 -26.456 -9.149 1.00 36.10 1437 ALA A O 1
ATOM 3132 N N . CYS A 1 406 ? 10.888 -26.319 -8.213 1.00 29.55 1438 CYS A N 1
ATOM 3133 C CA . CYS A 1 406 ? 10.608 -27.750 -8.350 1.00 31.62 1438 CYS A CA 1
ATOM 3134 C C . CYS A 1 406 ? 9.320 -27.992 -9.145 1.00 31.01 1438 CYS A C 1
ATOM 3135 O O . CYS A 1 406 ? 8.223 -27.852 -8.599 1.00 29.48 1438 CYS A O 1
ATOM 3138 N N . PRO A 1 407 ? 9.441 -28.336 -10.437 1.00 31.18 1439 PRO A N 1
ATOM 3139 C CA . PRO A 1 407 ? 8.243 -28.634 -11.235 1.00 32.48 1439 PRO A CA 1
ATOM 3140 C C . PRO A 1 407 ? 7.464 -29.798 -10.651 1.00 32.98 1439 PRO A C 1
ATOM 3141 O O . PRO A 1 407 ? 8.046 -30.628 -9.965 1.00 32.47 1439 PRO A O 1
ATOM 3145 N N . PRO A 1 408 ? 6.147 -29.855 -10.896 1.00 32.81 1440 PRO A N 1
ATOM 3146 C CA . PRO A 1 408 ? 5.397 -30.986 -10.372 1.00 35.06 1440 PRO A CA 1
ATOM 3147 C C . PRO A 1 408 ? 5.840 -32.270 -11.044 1.00 37.01 1440 PRO A C 1
ATOM 3148 O O . PRO A 1 408 ? 6.236 -32.237 -12.206 1.00 40.14 1440 PRO A O 1
ATOM 3152 N N . SER A 1 409 ? 5.743 -33.383 -10.331 1.00 44.55 1441 SER A N 1
ATOM 3153 C CA . SER A 1 409 ? 6.004 -34.690 -10.942 1.00 52.08 1441 SER A CA 1
ATOM 3154 C C . SER A 1 409 ? 4.983 -34.962 -12.057 1.00 53.57 1441 SER A C 1
ATOM 3155 O O . SER A 1 409 ? 3.889 -34.369 -12.081 1.00 47.72 1441 SER A O 1
ATOM 3158 N N . GLU A 1 410 ? 5.376 -35.828 -12.988 1.00 57.41 1442 GLU A N 1
ATOM 3159 C CA . GLU A 1 410 ? 4.570 -36.200 -14.163 1.00 61.83 1442 GLU A CA 1
ATOM 3160 C C . GLU A 1 410 ? 3.083 -36.425 -13.860 1.00 54.29 1442 GLU A C 1
ATOM 3161 O O . GLU A 1 410 ? 2.729 -37.286 -13.048 1.00 51.43 1442 GLU A O 1
ATOM 3167 N N . GLY A 1 411 ? 2.231 -35.640 -14.518 1.00 51.23 1443 GLY A N 1
ATOM 3168 C CA . GLY A 1 411 ? 0.783 -35.739 -14.346 1.00 51.07 1443 GLY A CA 1
ATOM 3169 C C . GLY A 1 411 ? 0.298 -35.527 -12.919 1.00 50.09 1443 GLY A C 1
ATOM 3170 O O . GLY A 1 411 ? -0.719 -36.093 -12.522 1.00 52.98 1443 GLY A O 1
ATOM 3171 N N . ASP A 1 412 ? 1.036 -34.741 -12.135 1.00 45.51 1444 ASP A N 1
ATOM 3172 C CA . ASP A 1 412 ? 0.556 -34.297 -10.821 1.00 47.74 1444 ASP A CA 1
ATOM 3173 C C . ASP A 1 412 ? 0.302 -32.783 -10.904 1.00 39.67 1444 ASP A C 1
ATOM 3174 O O . ASP A 1 412 ? 0.872 -32.084 -11.764 1.00 36.93 1444 ASP A O 1
ATOM 3179 N N . ASP A 1 413 ? -0.568 -32.305 -10.025 1.00 31.96 1445 ASP A N 1
ATOM 3180 C CA . ASP A 1 413 ? -0.932 -30.893 -9.949 1.00 30.56 1445 ASP A CA 1
ATOM 3181 C C . ASP A 1 413 ? -0.616 -30.324 -8.579 1.00 30.22 1445 ASP A C 1
ATOM 3182 O O . ASP A 1 413 ? -0.968 -30.924 -7.569 1.00 29.32 1445 ASP A O 1
ATOM 3187 N N . TYR A 1 414 ? 0.001 -29.148 -8.528 1.00 27.48 1446 TYR A N 1
ATOM 3188 C CA . TYR A 1 414 ? 0.234 -28.520 -7.237 1.00 28.26 1446 TYR A CA 1
ATOM 3189 C C . TYR A 1 414 ? -1.042 -28.026 -6.561 1.00 27.40 1446 TYR A C 1
ATOM 3190 O O . TYR A 1 414 ? -1.246 -28.298 -5.379 1.00 27.34 1446 TYR A O 1
ATOM 3199 N N . ILE A 1 415 ? -1.877 -27.292 -7.290 1.00 24.66 1447 ILE A N 1
ATOM 3200 C CA . ILE A 1 415 ? -3.039 -26.628 -6.682 1.00 23.40 1447 ILE A CA 1
ATOM 3201 C C . ILE A 1 415 ? -4.332 -26.891 -7.471 1.00 23.88 1447 ILE A C 1
ATOM 3202 O O . ILE A 1 415 ? -5.373 -27.215 -6.890 1.00 26.09 1447 ILE A O 1
ATOM 3207 N N . PHE A 1 416 ? -4.267 -26.708 -8.788 1.00 22.93 1448 PHE A N 1
ATOM 3208 C CA . PHE A 1 416 ? -5.415 -26.880 -9.666 1.00 24.36 1448 PHE A CA 1
ATOM 3209 C C . PHE A 1 416 ? -5.483 -28.272 -10.259 1.00 24.39 1448 PHE A C 1
ATOM 3210 O O . PHE A 1 416 ? -4.616 -28.674 -11.002 1.00 25.45 1448 PHE A O 1
ATOM 3218 N N . HIS A 1 417 ? -6.568 -28.974 -9.972 1.00 25.00 1449 HIS A N 1
ATOM 3219 C CA . HIS A 1 417 ? -6.772 -30.316 -10.489 1.00 26.19 1449 HIS A CA 1
ATOM 3220 C C . HIS A 1 417 ? -7.001 -30.332 -12.003 1.00 25.14 1449 HIS A C 1
ATOM 3221 O O . HIS A 1 417 ? -7.860 -29.621 -12.515 1.00 26.00 1449 HIS A O 1
ATOM 3228 N N . CYS A 1 418 ? -6.221 -31.160 -12.700 1.00 25.58 1450 CYS A N 1
ATOM 3229 C CA . CYS A 1 418 ? -6.411 -31.459 -14.123 1.00 27.37 1450 CYS A CA 1
ATOM 3230 C C . CYS A 1 418 ? -6.203 -30.232 -15.023 1.00 27.44 1450 CYS A C 1
ATOM 3231 O O . CYS A 1 418 ? -7.162 -29.585 -15.452 1.00 26.79 1450 CYS A O 1
ATOM 3234 N N . HIS A 1 419 ? -4.927 -29.921 -15.278 1.00 25.05 1451 HIS A N 1
ATOM 3235 C CA . HIS A 1 419 ? -4.519 -28.852 -16.176 1.00 27.68 1451 HIS A CA 1
ATOM 3236 C C . HIS A 1 419 ? -4.907 -29.111 -17.644 1.00 27.43 1451 HIS A C 1
ATOM 3237 O O . HIS A 1 419 ? -5.170 -30.252 -18.016 1.00 28.02 1451 HIS A O 1
ATOM 3244 N N . PRO A 1 420 ? -4.951 -28.050 -18.467 1.00 25.65 1452 PRO A N 1
ATOM 3245 C CA . PRO A 1 420 ? -5.152 -28.256 -19.894 1.00 27.78 1452 PRO A CA 1
ATOM 3246 C C . PRO A 1 420 ? -4.048 -29.157 -20.457 1.00 29.54 1452 PRO A C 1
ATOM 3247 O O . PRO A 1 420 ? -2.885 -28.952 -20.118 1.00 28.31 1452 PRO A O 1
ATOM 3251 N N . PRO A 1 421 ? -4.403 -30.144 -21.290 1.00 29.76 1453 PRO A N 1
ATOM 3252 C CA . PRO A 1 421 ? -3.356 -31.016 -21.835 1.00 32.95 1453 PRO A CA 1
ATOM 3253 C C . PRO A 1 421 ? -2.325 -30.290 -22.703 1.00 32.39 1453 PRO A C 1
ATOM 3254 O O . PRO A 1 421 ? -1.225 -30.785 -22.837 1.00 28.51 1453 PRO A O 1
ATOM 3258 N N . ASP A 1 422 ? -2.673 -29.118 -23.232 1.00 29.97 1454 ASP A N 1
ATOM 3259 C CA . ASP A 1 422 ? -1.743 -28.309 -24.017 1.00 31.12 1454 ASP A CA 1
ATOM 3260 C C . ASP A 1 422 ? -1.011 -27.219 -23.208 1.00 29.24 1454 ASP A C 1
ATOM 3261 O O . ASP A 1 422 ? -0.323 -26.386 -23.775 1.00 27.36 1454 ASP A O 1
ATOM 3266 N N . GLN A 1 423 ? -1.152 -27.228 -21.886 1.00 27.73 1455 GLN A N 1
ATOM 3267 C CA . GLN A 1 423 ? -0.347 -26.363 -21.036 1.00 26.77 1455 GLN A CA 1
ATOM 3268 C C . GLN A 1 423 ? 0.931 -27.101 -20.713 1.00 26.32 1455 GLN A C 1
ATOM 3269 O O . GLN A 1 423 ? 0.912 -28.056 -19.974 1.00 26.61 1455 GLN A O 1
ATOM 3275 N N . LYS A 1 424 ? 2.051 -26.663 -21.256 1.00 27.13 1456 LYS A N 1
ATOM 3276 C CA . LYS A 1 424 ? 3.291 -27.383 -21.021 1.00 29.85 1456 LYS A CA 1
ATOM 3277 C C . LYS A 1 424 ? 3.806 -27.096 -19.615 1.00 30.54 1456 LYS A C 1
ATOM 3278 O O . LYS A 1 424 ? 3.646 -25.995 -19.089 1.00 30.69 1456 LYS A O 1
ATOM 3284 N N . ILE A 1 425 ? 4.417 -28.106 -19.021 1.00 28.88 1457 ILE A N 1
ATOM 3285 C CA . ILE A 1 425 ? 4.997 -28.011 -17.690 1.00 30.64 1457 ILE A CA 1
ATOM 3286 C C . ILE A 1 425 ? 6.493 -27.768 -17.865 1.00 30.25 1457 ILE A C 1
ATOM 3287 O O . ILE A 1 425 ? 7.168 -28.572 -18.500 1.00 29.86 1457 ILE A O 1
ATOM 3292 N N . PRO A 1 426 ? 7.023 -26.660 -17.307 1.00 29.32 1458 PRO A N 1
ATOM 3293 C CA . PRO A 1 426 ? 8.449 -26.387 -17.421 1.00 29.10 1458 PRO A CA 1
ATOM 3294 C C . PRO A 1 426 ? 9.318 -27.452 -16.752 1.00 31.27 1458 PRO A C 1
ATOM 3295 O O . PRO A 1 426 ? 8.986 -27.929 -15.665 1.00 28.42 1458 PRO A O 1
ATOM 3299 N N . LYS A 1 427 ? 10.426 -27.800 -17.391 1.00 31.63 1459 LYS A N 1
ATOM 3300 C CA . LYS A 1 427 ? 11.462 -28.581 -16.732 1.00 36.61 1459 LYS A CA 1
ATOM 3301 C C . LYS A 1 427 ? 12.284 -27.638 -15.830 1.00 34.97 1459 LYS A C 1
ATOM 3302 O O . LYS A 1 427 ? 12.148 -26.407 -15.930 1.00 34.54 1459 LYS A O 1
ATOM 3308 N N . PRO A 1 428 ? 13.159 -28.208 -14.980 1.00 35.11 1460 PRO A N 1
ATOM 3309 C CA . PRO A 1 428 ? 13.869 -27.414 -13.979 1.00 35.87 1460 PRO A CA 1
ATOM 3310 C C . PRO A 1 428 ? 14.664 -26.239 -14.518 1.00 34.06 1460 PRO A C 1
ATOM 3311 O O . PRO A 1 428 ? 14.558 -25.155 -13.966 1.00 36.06 1460 PRO A O 1
ATOM 3315 N N . LYS A 1 429 ? 15.399 -26.406 -15.607 1.00 34.32 1461 LYS A N 1
ATOM 3316 C CA . LYS A 1 429 ? 16.178 -25.285 -16.148 1.00 34.71 1461 LYS A CA 1
ATOM 3317 C C . LYS A 1 429 ? 15.282 -24.100 -16.555 1.00 31.12 1461 LYS A C 1
ATOM 3318 O O . LYS A 1 429 ? 15.575 -22.966 -16.230 1.00 27.99 1461 LYS A O 1
ATOM 3324 N N . ARG A 1 430 ? 14.221 -24.367 -17.303 1.00 28.80 1462 ARG A N 1
ATOM 3325 C CA . ARG A 1 430 ? 13.275 -23.313 -17.653 1.00 29.51 1462 ARG A CA 1
ATOM 3326 C C . ARG A 1 430 ? 12.650 -22.632 -16.409 1.00 26.56 1462 ARG A C 1
ATOM 3327 O O . ARG A 1 430 ? 12.558 -21.406 -16.350 1.00 27.43 1462 ARG A O 1
ATOM 3335 N N . LEU A 1 431 ? 12.240 -23.429 -15.433 1.00 26.29 1463 LEU A N 1
ATOM 3336 C CA . LEU A 1 431 ? 11.648 -22.900 -14.204 1.00 27.49 1463 LEU A CA 1
ATOM 3337 C C . LEU A 1 431 ? 12.663 -22.048 -13.416 1.00 28.08 1463 LEU A C 1
ATOM 3338 O O . LEU A 1 431 ? 12.345 -20.955 -12.951 1.00 25.85 1463 LEU A O 1
ATOM 3343 N N . GLN A 1 432 ? 13.907 -22.512 -13.334 1.00 28.83 1464 GLN A N 1
ATOM 3344 C CA . GLN A 1 432 ? 14.971 -21.739 -12.685 1.00 29.38 1464 GLN A CA 1
ATOM 3345 C C . GLN A 1 432 ? 15.148 -20.387 -13.325 1.00 26.53 1464 GLN A C 1
ATOM 3346 O O . GLN A 1 432 ? 15.246 -19.381 -12.633 1.00 26.19 1464 GLN A O 1
ATOM 3352 N N . GLU A 1 433 ? 15.213 -20.369 -14.657 1.00 27.24 1465 GLU A N 1
ATOM 3353 C CA . GLU A 1 433 ? 15.380 -19.130 -15.409 1.00 27.68 1465 GLU A CA 1
ATOM 3354 C C . GLU A 1 433 ? 14.199 -18.167 -15.262 1.00 26.37 1465 GLU A C 1
ATOM 3355 O O . GLU A 1 433 ? 14.353 -16.944 -15.273 1.00 25.27 1465 GLU A O 1
ATOM 3361 N N . TRP A 1 434 ? 13.015 -18.739 -15.134 1.00 25.15 1466 TRP A N 1
ATOM 3362 C CA . TRP A 1 434 ? 11.801 -17.979 -14.892 1.00 24.19 1466 TRP A CA 1
ATOM 3363 C C . TRP A 1 434 ? 11.895 -17.267 -13.530 1.00 23.07 1466 TRP A C 1
ATOM 3364 O O . TRP A 1 434 ? 11.622 -16.068 -13.429 1.00 23.51 1466 TRP A O 1
ATOM 3375 N N . PHE A 1 435 ? 12.324 -17.985 -12.498 1.00 23.19 1467 PHE A N 1
ATOM 3376 C CA . PHE A 1 435 ? 12.507 -17.347 -11.173 1.00 24.48 1467 PHE A CA 1
ATOM 3377 C C . PHE A 1 435 ? 13.616 -16.276 -11.215 1.00 24.48 1467 PHE A C 1
ATOM 3378 O O . PHE A 1 435 ? 13.453 -15.196 -10.670 1.00 25.69 1467 PHE A O 1
ATOM 3386 N N . LYS A 1 436 ? 14.707 -16.558 -11.917 1.00 26.15 1468 LYS A N 1
ATOM 3387 C CA . LYS A 1 436 ? 15.775 -15.575 -12.109 1.00 27.25 1468 LYS A CA 1
ATOM 3388 C C . LYS A 1 436 ? 15.339 -14.312 -12.812 1.00 26.17 1468 LYS A C 1
ATOM 3389 O O . LYS A 1 436 ? 15.744 -13.224 -12.425 1.00 29.07 1468 LYS A O 1
ATOM 3395 N N . LYS A 1 437 ? 14.518 -14.457 -13.847 1.00 27.12 1469 LYS A N 1
ATOM 3396 C CA . LYS A 1 437 ? 13.973 -13.300 -14.541 1.00 28.29 1469 LYS A CA 1
ATOM 3397 C C . LYS A 1 437 ? 13.085 -12.464 -13.595 1.00 26.69 1469 LYS A C 1
ATOM 3398 O O . LYS A 1 437 ? 13.158 -11.240 -13.573 1.00 26.15 1469 LYS A O 1
ATOM 3404 N N . MET A 1 438 ? 12.245 -13.129 -12.812 1.00 26.77 1470 MET A N 1
ATOM 3405 C CA . MET A 1 438 ? 11.435 -12.442 -11.791 1.00 25.17 1470 MET A CA 1
ATOM 3406 C C . MET A 1 438 ? 12.297 -11.678 -10.792 1.00 24.71 1470 MET A C 1
ATOM 3407 O O . MET A 1 438 ? 12.065 -10.493 -10.531 1.00 24.49 1470 MET A O 1
ATOM 3412 N N . LEU A 1 439 ? 13.268 -12.373 -10.218 1.00 24.18 1471 LEU A N 1
ATOM 3413 C CA . LEU A 1 439 ? 14.156 -11.790 -9.224 1.00 25.66 1471 LEU A CA 1
ATOM 3414 C C . LEU A 1 439 ? 15.043 -10.666 -9.767 1.00 27.12 1471 LEU A C 1
ATOM 3415 O O . LEU A 1 439 ? 15.283 -9.674 -9.068 1.00 25.06 1471 LEU A O 1
ATOM 3420 N N . ASP A 1 440 ? 15.494 -10.800 -11.013 1.00 28.04 1472 ASP A N 1
ATOM 3421 C CA . ASP A 1 440 ? 16.254 -9.732 -11.658 1.00 27.98 1472 ASP A CA 1
ATOM 3422 C C . ASP A 1 440 ? 15.398 -8.466 -11.762 1.00 28.53 1472 ASP A C 1
ATOM 3423 O O . ASP A 1 440 ? 15.895 -7.370 -11.511 1.00 28.44 1472 ASP A O 1
ATOM 3428 N N . LYS A 1 441 ? 14.115 -8.608 -12.091 1.00 27.95 1473 LYS A N 1
ATOM 3429 C CA . LYS A 1 441 ? 13.222 -7.451 -12.105 1.00 29.34 1473 LYS A CA 1
ATOM 3430 C C . LYS A 1 441 ? 13.087 -6.873 -10.689 1.00 29.56 1473 LYS A C 1
ATOM 3431 O O . LYS A 1 441 ? 13.156 -5.644 -10.496 1.00 29.47 1473 LYS A O 1
ATOM 3437 N N . ALA A 1 442 ? 12.921 -7.758 -9.710 1.00 26.52 1474 ALA A N 1
ATOM 3438 C CA . ALA A 1 442 ? 12.857 -7.356 -8.306 1.00 27.46 1474 ALA A CA 1
ATOM 3439 C C . ALA A 1 442 ? 14.119 -6.606 -7.843 1.00 28.35 1474 ALA A C 1
ATOM 3440 O O . ALA A 1 442 ? 14.024 -5.598 -7.149 1.00 29.66 1474 ALA A O 1
ATOM 3442 N N . VAL A 1 443 ? 15.286 -7.083 -8.254 1.00 28.97 1475 VAL A N 1
ATOM 3443 C CA . VAL A 1 443 ? 16.543 -6.380 -7.970 1.00 29.36 1475 VAL A CA 1
ATOM 3444 C C . VAL A 1 443 ? 16.575 -4.997 -8.625 1.00 31.89 1475 VAL A C 1
ATOM 3445 O O . VAL A 1 443 ? 16.923 -4.018 -7.961 1.00 31.01 1475 VAL A O 1
ATOM 3449 N N . SER A 1 444 ? 16.199 -4.908 -9.901 1.00 32.02 1476 SER A N 1
ATOM 3450 C CA . SER A 1 444 ? 16.244 -3.624 -10.611 1.00 35.09 1476 SER A CA 1
ATOM 3451 C C . SER A 1 444 ? 15.250 -2.610 -10.030 1.00 36.28 1476 SER A C 1
ATOM 3452 O O . SER A 1 444 ? 15.475 -1.402 -10.116 1.00 37.94 1476 SER A O 1
ATOM 3455 N N . GLU A 1 445 ? 14.167 -3.098 -9.429 1.00 32.97 1477 GLU A N 1
ATOM 3456 C CA . GLU A 1 445 ? 13.242 -2.248 -8.671 1.00 34.06 1477 GLU A CA 1
ATOM 3457 C C . GLU A 1 445 ? 13.662 -1.936 -7.218 1.00 33.42 1477 GLU A C 1
ATOM 3458 O O . GLU A 1 445 ? 12.934 -1.262 -6.498 1.00 33.10 1477 GLU A O 1
ATOM 3464 N N . ARG A 1 446 ? 14.817 -2.439 -6.793 1.00 32.75 1478 ARG A N 1
ATOM 3465 C CA . ARG A 1 446 ? 15.331 -2.231 -5.440 1.00 34.49 1478 ARG A CA 1
ATOM 3466 C C . ARG A 1 446 ? 14.457 -2.828 -4.352 1.00 32.73 1478 ARG A C 1
ATOM 3467 O O . ARG A 1 446 ? 14.489 -2.383 -3.209 1.00 35.32 1478 ARG A O 1
ATOM 3475 N N . ILE A 1 447 ? 13.696 -3.862 -4.698 1.00 31.11 1479 ILE A N 1
ATOM 3476 C CA . ILE A 1 447 ? 12.957 -4.637 -3.714 1.00 29.82 1479 ILE A CA 1
ATOM 3477 C C . ILE A 1 447 ? 13.874 -5.727 -3.143 1.00 28.78 1479 ILE A C 1
ATOM 3478 O O . ILE A 1 447 ? 14.085 -5.830 -1.935 1.00 29.75 1479 ILE A O 1
ATOM 3483 N N . VAL A 1 448 ? 14.421 -6.543 -4.028 1.00 27.79 1480 VAL A N 1
ATOM 3484 C CA . VAL A 1 448 ? 15.375 -7.580 -3.623 1.00 27.24 1480 VAL A CA 1
ATOM 3485 C C . VAL A 1 448 ? 16.751 -6.948 -3.634 1.00 29.78 1480 VAL A C 1
ATOM 3486 O O . VAL A 1 448 ? 17.130 -6.321 -4.618 1.00 28.97 1480 VAL A O 1
ATOM 3490 N N . HIS A 1 449 ? 17.485 -7.098 -2.537 1.00 30.40 1481 HIS A N 1
ATOM 3491 C CA . HIS A 1 449 ? 18.846 -6.578 -2.460 1.00 32.30 1481 HIS A CA 1
ATOM 3492 C C . HIS A 1 449 ? 19.763 -7.410 -3.355 1.00 32.02 1481 HIS A C 1
ATOM 3493 O O . HIS A 1 449 ? 20.464 -6.885 -4.195 1.00 33.19 1481 HIS A O 1
ATOM 3500 N N . ASP A 1 450 ? 19.758 -8.716 -3.144 1.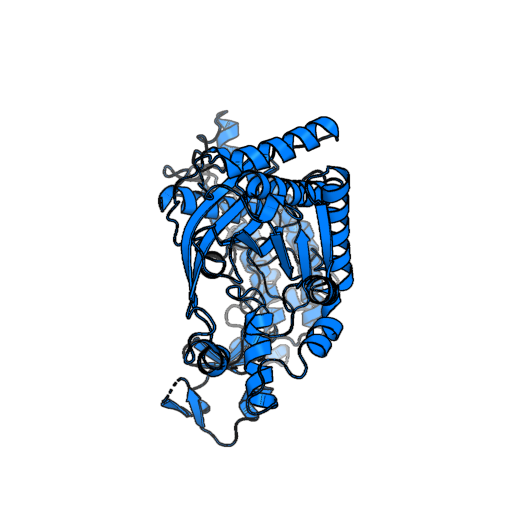00 31.25 1482 ASP A N 1
ATOM 3501 C CA . ASP A 1 450 ? 20.419 -9.652 -4.040 1.00 30.89 1482 ASP A CA 1
ATOM 3502 C C . ASP A 1 450 ? 19.836 -11.014 -3.786 1.00 28.17 1482 ASP A C 1
ATOM 3503 O O . ASP A 1 450 ? 18.974 -11.157 -2.927 1.00 26.57 1482 ASP A O 1
ATOM 3508 N N . TYR A 1 451 ? 20.274 -12.006 -4.555 1.00 28.53 1483 TYR A N 1
ATOM 3509 C CA . TYR A 1 451 ? 19.909 -13.401 -4.312 1.00 28.15 1483 TYR A CA 1
ATOM 3510 C C . TYR A 1 451 ? 21.035 -14.301 -4.741 1.00 29.67 1483 TYR A C 1
ATOM 3511 O O . TYR A 1 451 ? 21.836 -13.930 -5.594 1.00 30.59 1483 TYR A O 1
ATOM 3520 N N . LYS A 1 452 ? 21.063 -15.493 -4.164 1.00 30.39 1484 LYS A N 1
ATOM 3521 C CA . LYS A 1 452 ? 22.141 -16.460 -4.402 1.00 32.88 1484 LYS A CA 1
ATOM 3522 C C . LYS A 1 452 ? 21.549 -17.850 -4.389 1.00 31.33 1484 LYS A C 1
ATOM 3523 O O . LYS A 1 452 ? 20.503 -18.075 -3.776 1.00 30.71 1484 LYS A O 1
ATOM 3529 N N . ASP A 1 453 ? 22.240 -18.804 -4.996 1.00 29.78 1485 ASP A N 1
ATOM 3530 C CA . ASP A 1 453 ? 21.899 -20.211 -4.764 1.00 30.28 1485 ASP A CA 1
ATOM 3531 C C . ASP A 1 453 ? 22.236 -20.632 -3.315 1.00 29.20 1485 ASP A C 1
ATOM 3532 O O . ASP A 1 453 ? 23.034 -19.986 -2.643 1.00 30.96 1485 ASP A O 1
ATOM 3537 N N . ILE A 1 454 ? 21.650 -21.719 -2.845 1.00 27.71 1486 ILE A N 1
ATOM 3538 C CA . ILE A 1 454 ? 21.807 -22.138 -1.447 1.00 28.30 1486 ILE A CA 1
ATOM 3539 C C . ILE A 1 454 ? 23.292 -22.349 -1.050 1.00 29.18 1486 ILE A C 1
ATOM 3540 O O . ILE A 1 454 ? 23.680 -22.049 0.076 1.00 27.81 1486 ILE A O 1
ATOM 3545 N N . PHE A 1 455 ? 24.090 -22.859 -1.989 1.00 31.28 1487 PHE A N 1
ATOM 3546 C CA . PHE A 1 455 ? 25.509 -23.205 -1.755 1.00 33.17 1487 PHE A CA 1
ATOM 3547 C C . PHE A 1 455 ? 26.327 -21.941 -1.560 1.00 34.28 1487 PHE A C 1
ATOM 3548 O O . PHE A 1 455 ? 27.104 -21.830 -0.606 1.00 32.86 1487 PHE A O 1
ATOM 3556 N N . LYS A 1 456 ? 26.128 -20.980 -2.452 1.00 34.57 1488 LYS A N 1
ATOM 3557 C CA . LYS A 1 456 ? 26.780 -19.676 -2.325 1.00 36.56 1488 LYS A CA 1
ATOM 3558 C C . LYS A 1 456 ? 26.318 -18.932 -1.083 1.00 35.40 1488 LYS A C 1
ATOM 3559 O O . LYS A 1 456 ? 27.130 -18.309 -0.402 1.00 35.91 1488 LYS A O 1
ATOM 3565 N N . GLN A 1 457 ? 25.023 -18.982 -0.783 1.00 34.55 1489 GLN A N 1
ATOM 3566 C CA . GLN A 1 457 ? 24.521 -18.345 0.426 1.00 33.39 1489 GLN A CA 1
ATOM 3567 C C . GLN A 1 457 ? 25.131 -18.939 1.687 1.00 32.78 1489 GLN A C 1
ATOM 3568 O O . GLN A 1 457 ? 25.500 -18.205 2.591 1.00 32.11 1489 GLN A O 1
ATOM 3574 N N . ALA A 1 458 ? 25.208 -20.262 1.758 1.00 32.58 1490 ALA A N 1
ATOM 3575 C CA . ALA A 1 458 ? 25.779 -20.923 2.935 1.00 32.52 1490 ALA A CA 1
ATOM 3576 C C . ALA A 1 458 ? 27.249 -20.517 3.095 1.00 34.55 1490 ALA A C 1
ATOM 3577 O O . ALA A 1 458 ? 27.705 -20.231 4.207 1.00 33.84 1490 ALA A O 1
ATOM 3579 N N . THR A 1 459 ? 27.975 -20.513 1.981 1.00 33.91 1491 THR A N 1
ATOM 3580 C CA . THR A 1 459 ? 29.345 -20.033 1.955 1.00 36.22 1491 THR A CA 1
ATOM 3581 C C . THR A 1 459 ? 29.407 -18.619 2.528 1.00 38.95 1491 THR A C 1
ATOM 3582 O O . THR A 1 459 ? 30.174 -18.372 3.447 1.00 42.40 1491 THR A O 1
ATOM 3586 N N . GLU A 1 460 ? 28.568 -17.714 2.032 1.00 39.65 1492 GLU A N 1
ATOM 3587 C CA . GLU A 1 460 ? 28.561 -16.335 2.525 1.00 43.80 1492 GLU A CA 1
ATOM 3588 C C . GLU A 1 460 ? 28.230 -16.242 4.020 1.00 43.30 1492 GLU A C 1
ATOM 3589 O O . GLU A 1 460 ? 28.817 -15.439 4.738 1.00 43.37 1492 GLU A O 1
ATOM 3595 N N . ASP A 1 461 ? 27.314 -17.080 4.489 1.00 42.00 1493 ASP A N 1
ATOM 3596 C CA . ASP A 1 461 ? 26.922 -17.087 5.906 1.00 43.05 1493 ASP A CA 1
ATOM 3597 C C . ASP A 1 461 ? 27.886 -17.846 6.812 1.00 43.30 1493 ASP A C 1
ATOM 3598 O O . ASP A 1 461 ? 27.639 -17.953 8.004 1.00 43.90 1493 ASP A O 1
ATOM 3603 N N . ARG A 1 462 ? 28.976 -18.367 6.243 1.00 45.72 1494 ARG A N 1
ATOM 3604 C CA . ARG A 1 462 ? 29.928 -19.187 6.958 1.00 47.24 1494 ARG A CA 1
ATOM 3605 C C . ARG A 1 462 ? 29.198 -20.278 7.723 1.00 45.76 1494 ARG A C 1
ATOM 3606 O O . ARG A 1 462 ? 29.454 -20.515 8.898 1.00 48.44 1494 ARG A O 1
ATOM 3614 N N . LEU A 1 463 ? 28.258 -20.926 7.045 1.00 42.09 1495 LEU A N 1
ATOM 3615 C CA . LEU A 1 463 ? 27.522 -22.034 7.630 1.00 40.60 1495 LEU A CA 1
ATOM 3616 C C . LEU A 1 463 ? 28.457 -23.216 7.832 1.00 40.24 1495 LEU A C 1
ATOM 3617 O O . LEU A 1 463 ? 29.266 -23.534 6.962 1.00 40.22 1495 LEU A O 1
ATOM 3622 N N . THR A 1 464 ? 28.327 -23.867 8.982 1.00 39.19 1496 THR A N 1
ATOM 3623 C CA . THR A 1 464 ? 29.098 -25.069 9.286 1.00 40.29 1496 THR A CA 1
ATOM 3624 C C . THR A 1 464 ? 28.260 -26.306 9.581 1.00 40.89 1496 THR A C 1
ATOM 3625 O O . THR A 1 464 ? 28.780 -27.427 9.472 1.00 38.48 1496 THR A O 1
ATOM 3629 N N . SER A 1 465 ? 26.989 -26.127 9.963 1.00 37.20 1497 SER A N 1
ATOM 3630 C CA . SER A 1 465 ? 26.169 -27.250 10.413 1.00 33.76 1497 SER A CA 1
ATOM 3631 C C . SER A 1 465 ? 24.780 -27.235 9.801 1.00 33.40 1497 SER A C 1
ATOM 3632 O O . SER A 1 465 ? 24.220 -26.177 9.551 1.00 30.06 1497 SER A O 1
ATOM 3635 N N . ALA A 1 466 ? 24.221 -28.429 9.637 1.00 31.39 1498 ALA A N 1
ATOM 3636 C CA . ALA A 1 466 ? 22.868 -28.613 9.140 1.00 33.74 1498 ALA A CA 1
ATOM 3637 C C . ALA A 1 466 ? 21.807 -27.972 10.009 1.00 33.61 1498 ALA A C 1
ATOM 3638 O O . ALA A 1 466 ? 20.750 -27.623 9.501 1.00 34.44 1498 ALA A O 1
ATOM 3640 N N . LYS A 1 467 ? 22.072 -27.819 11.310 1.00 30.90 1499 LYS A N 1
ATOM 3641 C CA . LYS A 1 467 ? 21.111 -27.161 12.208 1.00 30.97 1499 LYS A CA 1
ATOM 3642 C C . LYS A 1 467 ? 20.939 -25.659 11.889 1.00 31.88 1499 LYS A C 1
ATOM 3643 O O . LYS A 1 467 ? 19.994 -25.029 12.354 1.00 31.68 1499 LYS A O 1
ATOM 3649 N N . GLU A 1 468 ? 21.850 -25.093 11.097 1.00 31.35 1500 GLU A N 1
ATOM 3650 C CA . GLU A 1 468 ? 21.760 -23.691 10.675 1.00 32.39 1500 GLU A CA 1
ATOM 3651 C C . GLU A 1 468 ? 20.918 -23.470 9.389 1.00 31.28 1500 GLU A C 1
ATOM 3652 O O . GLU A 1 468 ? 20.685 -22.332 8.989 1.00 31.39 1500 GLU A O 1
ATOM 3658 N N . LEU A 1 469 ? 20.477 -24.542 8.743 1.00 29.20 1501 LEU A N 1
ATOM 3659 C CA . LEU A 1 469 ? 19.681 -24.415 7.532 1.00 31.13 1501 LEU A CA 1
ATOM 3660 C C . LEU A 1 469 ? 18.219 -24.203 7.912 1.00 28.66 1501 LEU A C 1
ATOM 3661 O O . LEU A 1 469 ? 17.676 -24.957 8.714 1.00 29.31 1501 LEU A O 1
ATOM 3666 N N . PRO A 1 470 ? 17.575 -23.178 7.333 1.00 29.87 1502 PRO A N 1
ATOM 3667 C CA . PRO A 1 470 ? 16.137 -22.992 7.487 1.00 27.31 1502 PRO A CA 1
ATOM 3668 C C . PRO A 1 470 ? 15.386 -24.288 7.250 1.00 25.71 1502 PRO A C 1
ATOM 3669 O O . PRO A 1 470 ? 15.745 -25.044 6.335 1.00 27.11 1502 PRO A O 1
ATOM 3673 N N . TYR A 1 471 ? 14.376 -24.550 8.079 1.00 25.44 1503 TYR A N 1
ATOM 3674 C CA . TYR A 1 471 ? 13.685 -25.846 8.116 1.00 25.62 1503 TYR A CA 1
ATOM 3675 C C . TYR A 1 471 ? 12.189 -25.632 7.851 1.00 25.34 1503 TYR A C 1
ATOM 3676 O O . TYR A 1 471 ? 11.436 -25.308 8.772 1.00 27.45 1503 TYR A O 1
ATOM 3685 N N . PHE A 1 472 ? 11.768 -25.825 6.604 1.00 24.73 1504 PHE A N 1
ATOM 3686 C CA . PHE A 1 472 ? 10.414 -25.473 6.176 1.00 25.14 1504 PHE A CA 1
ATOM 3687 C C . PHE A 1 472 ? 9.538 -26.713 5.993 1.00 27.20 1504 PHE A C 1
ATOM 3688 O O . PHE A 1 472 ? 10.050 -27.808 5.722 1.00 26.68 1504 PHE A O 1
ATOM 3696 N N . GLU A 1 473 ? 8.231 -26.549 6.175 1.00 25.55 1505 GLU A N 1
ATOM 3697 C CA . GLU A 1 473 ? 7.309 -27.656 6.012 1.00 26.80 1505 GLU A CA 1
ATOM 3698 C C . GLU A 1 473 ? 7.294 -28.102 4.547 1.00 28.00 1505 GLU A C 1
ATOM 3699 O O . GLU A 1 473 ? 7.182 -27.285 3.630 1.00 26.64 1505 GLU A O 1
ATOM 3705 N N . GLY A 1 474 ? 7.459 -29.401 4.332 1.00 28.08 1506 GLY A N 1
ATOM 3706 C CA . GLY A 1 474 ? 7.406 -29.974 2.987 1.00 27.14 1506 GLY A CA 1
ATOM 3707 C C . GLY A 1 474 ? 8.596 -29.721 2.079 1.00 27.16 1506 GLY A C 1
ATOM 3708 O O . GLY A 1 474 ? 8.569 -30.130 0.920 1.00 28.94 1506 GLY A O 1
ATOM 3709 N N . ASP A 1 475 ? 9.638 -29.061 2.579 1.00 27.95 1507 ASP A N 1
ATOM 3710 C CA . ASP A 1 475 ? 10.780 -28.673 1.748 1.00 27.65 1507 ASP A CA 1
ATOM 3711 C C . ASP A 1 475 ? 11.749 -29.837 1.541 1.00 29.46 1507 ASP A C 1
ATOM 3712 O O . ASP A 1 475 ? 11.751 -30.818 2.286 1.00 28.69 1507 ASP A O 1
ATOM 3717 N N . PHE A 1 476 ? 12.566 -29.711 0.509 1.00 28.84 1508 PHE A N 1
ATOM 3718 C CA . PHE A 1 476 ? 13.599 -30.694 0.194 1.00 30.43 1508 PHE A CA 1
ATOM 3719 C C . PHE A 1 476 ? 14.560 -31.000 1.345 1.00 28.53 1508 PHE A C 1
ATOM 3720 O O . PHE A 1 476 ? 14.856 -32.171 1.620 1.00 27.91 1508 PHE A O 1
ATOM 3728 N N . TRP A 1 477 ? 15.048 -29.946 1.984 1.00 25.96 1509 TRP A N 1
ATOM 3729 C CA . TRP A 1 477 ? 16.158 -30.050 2.920 1.00 27.54 1509 TRP A CA 1
ATOM 3730 C C . TRP A 1 477 ? 15.861 -30.880 4.166 1.00 28.53 1509 TRP A C 1
ATOM 3731 O O . TRP A 1 477 ? 16.684 -31.730 4.530 1.00 30.58 1509 TRP A O 1
ATOM 3742 N N . PRO A 1 478 ? 14.682 -30.714 4.778 1.00 27.58 1510 PRO A N 1
ATOM 3743 C CA . PRO A 1 478 ? 14.358 -31.636 5.863 1.00 28.65 1510 PRO A CA 1
ATOM 3744 C C . PRO A 1 478 ? 14.401 -33.125 5.488 1.00 30.45 1510 PRO A C 1
ATOM 3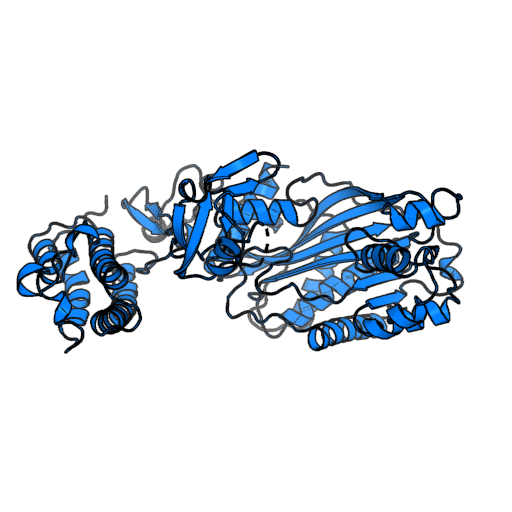745 O O . PRO A 1 478 ? 14.897 -33.945 6.273 1.00 29.02 1510 PRO A O 1
ATOM 3749 N N . ASN A 1 479 ? 13.965 -33.465 4.283 1.00 30.99 1511 ASN A N 1
ATOM 3750 C CA . ASN A 1 479 ? 13.985 -34.865 3.856 1.00 33.25 1511 ASN A CA 1
ATOM 3751 C C . ASN A 1 479 ? 15.390 -35.381 3.545 1.00 33.74 1511 ASN A C 1
ATOM 3752 O O . ASN A 1 479 ? 15.727 -36.513 3.896 1.00 32.30 1511 ASN A O 1
ATOM 3757 N N . VAL A 1 480 ? 16.190 -34.576 2.858 1.00 33.15 1512 VAL A N 1
ATOM 3758 C CA . VAL A 1 480 ? 17.524 -35.013 2.478 1.00 34.04 1512 VAL A CA 1
ATOM 3759 C C . VAL A 1 480 ? 18.430 -35.127 3.726 1.00 36.45 1512 VAL A C 1
ATOM 3760 O O . VAL A 1 480 ? 19.303 -35.997 3.782 1.00 34.52 1512 VAL A O 1
ATOM 3764 N N . LEU A 1 481 ? 18.186 -34.290 4.732 1.00 32.38 1513 LEU A N 1
ATOM 3765 C CA . LEU A 1 481 ? 18.920 -34.393 5.997 1.00 34.75 1513 LEU A CA 1
ATOM 3766 C C . LEU A 1 481 ? 18.622 -35.686 6.766 1.00 34.28 1513 LEU A C 1
ATOM 3767 O O . LEU A 1 481 ? 19.536 -36.275 7.325 1.00 34.37 1513 LEU A O 1
ATOM 3772 N N . GLU A 1 482 ? 17.363 -36.113 6.800 1.00 31.86 1514 GLU A N 1
ATOM 3773 C CA . GLU A 1 482 ? 17.026 -37.435 7.339 1.00 33.59 1514 GLU A CA 1
ATOM 3774 C C . GLU A 1 482 ? 17.862 -38.525 6.645 1.00 37.58 1514 GLU A C 1
ATOM 3775 O O . GLU A 1 482 ? 18.552 -39.296 7.312 1.00 35.62 1514 GLU A O 1
ATOM 3781 N N . GLU A 1 483 ? 17.788 -38.551 5.315 1.00 38.13 1515 GLU A N 1
ATOM 3782 C CA . GLU A 1 483 ? 18.510 -39.523 4.479 1.00 40.99 1515 GLU A CA 1
ATOM 3783 C C . GLU A 1 483 ? 20.016 -39.492 4.724 1.00 37.44 1515 GLU A C 1
ATOM 3784 O O . GLU A 1 483 ? 20.635 -40.539 4.850 1.00 35.21 1515 GLU A O 1
ATOM 3790 N N . SER A 1 484 ? 20.575 -38.288 4.819 1.00 35.22 1516 SER A N 1
ATOM 3791 C CA . SER A 1 484 ? 21.995 -38.078 5.055 1.00 35.84 1516 SER A CA 1
ATOM 3792 C C . SER A 1 484 ? 22.467 -38.614 6.398 1.00 38.01 1516 SER A C 1
ATOM 3793 O O . SER A 1 484 ? 23.531 -39.219 6.485 1.00 35.50 1516 SER A O 1
ATOM 3796 N N . ILE A 1 485 ? 21.706 -38.327 7.454 1.00 37.94 1517 ILE A N 1
ATOM 3797 C CA . ILE A 1 485 ? 22.062 -38.779 8.787 1.00 36.24 1517 ILE A CA 1
ATOM 3798 C C . ILE A 1 485 ? 22.072 -40.306 8.827 1.00 40.12 1517 ILE A C 1
ATOM 3799 O O . ILE A 1 485 ? 23.025 -40.895 9.317 1.00 41.71 1517 ILE A O 1
ATOM 3804 N N . LYS A 1 486 ? 21.036 -40.930 8.270 1.00 40.53 1518 LYS A N 1
ATOM 3805 C CA . LYS A 1 486 ? 20.917 -42.382 8.254 1.00 43.69 1518 LYS A CA 1
ATOM 3806 C C . LYS A 1 486 ? 22.021 -43.036 7.403 1.00 43.89 1518 LYS A C 1
ATOM 3807 O O . LYS A 1 486 ? 22.682 -43.956 7.883 1.00 42.67 1518 LYS A O 1
ATOM 3813 N N . GLU A 1 487 ? 22.201 -42.573 6.160 1.00 40.97 1519 GLU A N 1
ATOM 3814 C CA . GLU A 1 487 ? 23.282 -43.054 5.264 1.00 45.37 1519 GLU A CA 1
ATOM 3815 C C . GLU A 1 487 ? 24.680 -43.016 5.919 1.00 42.40 1519 GLU A C 1
ATOM 3816 O O . GLU A 1 487 ? 25.439 -43.974 5.832 1.00 44.51 1519 GLU A O 1
ATOM 3822 N N . SER A 1 488 ? 25.005 -41.889 6.553 1.00 37.99 1520 SER A N 1
ATOM 3823 C CA . SER A 1 488 ? 26.326 -41.665 7.156 1.00 39.27 1520 SER A CA 1
ATOM 3824 C C . SER A 1 488 ? 26.468 -42.274 8.558 1.00 39.30 1520 SER A C 1
ATOM 3825 O O . SER A 1 488 ? 27.532 -42.182 9.171 1.00 40.04 1520 SER A O 1
ATOM 3828 N N . GLY A 1 489 ? 25.389 -42.867 9.063 1.00 39.36 1521 GLY A N 1
ATOM 3829 C CA . GLY A 1 489 ? 25.358 -43.420 10.396 1.00 37.45 1521 GLY A CA 1
ATOM 3830 C C . GLY A 1 489 ? 25.541 -42.416 11.509 1.00 37.15 1521 GLY A C 1
ATOM 3831 O O . GLY A 1 489 ? 26.091 -42.752 12.552 1.00 37.31 1521 GLY A O 1
ATOM 3832 N N . GLY A 1 490 ? 25.079 -41.184 11.307 1.00 38.69 1522 GLY A N 1
ATOM 3833 C CA . GLY A 1 490 ? 25.005 -40.218 12.417 1.00 41.72 1522 GLY A CA 1
ATOM 3834 C C . GLY A 1 490 ? 25.421 -38.789 12.165 1.00 43.60 1522 GLY A C 1
ATOM 3835 O O . GLY A 1 490 ? 25.201 -37.926 13.024 1.00 43.08 1522 GLY A O 1
ATOM 3836 N N . SER A 1 491 ? 26.037 -38.526 11.018 1.00 44.93 1523 SER A N 1
ATOM 3837 C CA . SER A 1 491 ? 26.431 -37.161 10.681 1.00 49.13 1523 SER A CA 1
ATOM 3838 C C . SER A 1 491 ? 25.280 -36.411 10.001 1.00 50.11 1523 SER A C 1
ATOM 3839 O O . SER A 1 491 ? 24.689 -36.911 9.050 1.00 48.83 1523 SER A O 1
ATOM 3842 N N . GLY A 1 492 ? 24.973 -35.212 10.490 1.00 53.86 1524 GLY A N 1
ATOM 3843 C CA . GLY A 1 492 ? 23.934 -34.356 9.879 1.00 56.56 1524 GLY A CA 1
ATOM 3844 C C . GLY A 1 492 ? 24.467 -33.445 8.799 1.00 55.24 1524 GLY A C 1
ATOM 3845 O O . GLY A 1 492 ? 23.799 -33.074 7.839 1.00 57.59 1524 GLY A O 1
ATOM 3846 N N . SER A 1 493 ? 26.257 -33.287 8.920 1.00 37.86 1581 SER A N 1
ATOM 3847 C CA . SER A 1 493 ? 26.820 -32.179 8.173 1.00 41.59 1581 SER A CA 1
ATOM 3848 C C . SER A 1 493 ? 27.994 -32.569 7.247 1.00 44.88 1581 SER A C 1
ATOM 3849 O O . SER A 1 493 ? 28.452 -31.728 6.477 1.00 44.56 1581 SER A O 1
ATOM 3852 N N . GLN A 1 494 ? 28.443 -33.831 7.300 1.00 49.24 1582 GLN A N 1
ATOM 3853 C CA . GLN A 1 494 ? 29.576 -34.348 6.507 1.00 55.70 1582 GLN A CA 1
ATOM 3854 C C . GLN A 1 494 ? 29.585 -33.910 5.038 1.00 53.61 1582 GLN A C 1
ATOM 3855 O O . GLN A 1 494 ? 30.551 -33.310 4.556 1.00 46.60 1582 GLN A O 1
ATOM 3861 N N . LYS A 1 495 ? 28.509 -34.226 4.330 1.00 51.34 1583 LYS A N 1
ATOM 3862 C CA . LYS A 1 495 ? 28.474 -33.997 2.880 1.00 56.99 1583 LYS A CA 1
ATOM 3863 C C . LYS A 1 495 ? 27.575 -32.821 2.508 1.00 49.90 1583 LYS A C 1
ATOM 3864 O O . LYS A 1 495 ? 27.138 -32.704 1.356 1.00 51.27 1583 LYS A O 1
ATOM 3870 N N . LEU A 1 496 ? 27.344 -31.936 3.474 1.00 43.25 1584 LEU A N 1
ATOM 3871 C CA . LEU A 1 496 ? 26.326 -30.895 3.365 1.00 42.59 1584 LEU A CA 1
ATOM 3872 C C . LEU A 1 496 ? 26.650 -29.912 2.262 1.00 39.14 1584 LEU A C 1
ATOM 3873 O O . LEU A 1 496 ? 25.822 -29.688 1.372 1.00 38.96 1584 LEU A O 1
ATOM 3878 N N . TYR A 1 497 ? 27.855 -29.347 2.297 1.00 36.43 1585 TYR A N 1
ATOM 3879 C CA . TYR A 1 497 ? 28.320 -28.493 1.191 1.00 35.42 1585 TYR A CA 1
ATOM 3880 C C . TYR A 1 497 ? 28.269 -29.186 -0.163 1.00 37.05 1585 TYR A C 1
ATOM 3881 O O . TYR A 1 497 ? 27.854 -28.575 -1.146 1.00 39.52 1585 TYR A O 1
ATOM 3890 N N . ALA A 1 498 ? 28.619 -30.471 -0.200 1.00 39.15 1586 ALA A N 1
ATOM 3891 C CA . ALA A 1 498 ? 28.559 -31.235 -1.444 1.00 40.00 1586 ALA A CA 1
ATOM 3892 C C . ALA A 1 498 ? 27.110 -31.418 -1.906 1.00 38.10 1586 ALA A C 1
ATOM 3893 O O . ALA A 1 498 ? 26.814 -31.318 -3.095 1.00 36.22 1586 ALA A O 1
ATOM 3895 N N . THR A 1 499 ? 26.200 -31.656 -0.970 1.00 38.79 1587 THR A N 1
ATOM 3896 C CA . THR A 1 499 ? 24.789 -31.797 -1.329 1.00 39.98 1587 THR A CA 1
ATOM 3897 C C . THR A 1 499 ? 24.211 -30.454 -1.805 1.00 39.17 1587 THR A C 1
ATOM 3898 O O . THR A 1 499 ? 23.471 -30.408 -2.790 1.00 41.60 1587 THR A O 1
ATOM 3902 N N . MET A 1 500 ? 24.560 -29.374 -1.118 1.00 36.47 1588 MET A N 1
ATOM 3903 C CA . MET A 1 500 ? 24.127 -28.046 -1.544 1.00 35.48 1588 MET A CA 1
ATOM 3904 C C . MET A 1 500 ? 24.680 -27.704 -2.920 1.00 37.49 1588 MET A C 1
ATOM 3905 O O . MET A 1 500 ? 23.958 -27.145 -3.750 1.00 36.42 1588 MET A O 1
ATOM 3910 N N . GLU A 1 501 ? 25.953 -28.027 -3.169 1.00 35.42 1589 GLU A N 1
ATOM 3911 C CA . GLU A 1 501 ? 26.571 -27.674 -4.453 1.00 36.54 1589 GLU A CA 1
ATOM 3912 C C . GLU A 1 501 ? 25.856 -28.390 -5.580 1.00 34.12 1589 GLU A C 1
ATOM 3913 O O . GLU A 1 501 ? 25.526 -27.796 -6.597 1.00 35.47 1589 GLU A O 1
ATOM 3919 N N . LYS A 1 502 ? 25.644 -29.672 -5.364 1.00 36.47 1590 LYS A N 1
ATOM 3920 C CA . LYS A 1 502 ? 25.025 -30.586 -6.325 1.00 39.70 1590 LYS A CA 1
ATOM 3921 C C . LYS A 1 502 ? 23.607 -30.163 -6.774 1.00 38.70 1590 LYS A C 1
ATOM 3922 O O . LYS A 1 502 ? 23.244 -30.314 -7.941 1.00 36.74 1590 LYS A O 1
ATOM 3928 N N . HIS A 1 503 ? 22.831 -29.620 -5.841 1.00 35.63 1591 HIS A N 1
ATOM 3929 C CA . HIS A 1 503 ? 21.451 -29.189 -6.102 1.00 37.55 1591 HIS A CA 1
ATOM 3930 C C . HIS A 1 503 ? 21.279 -27.681 -6.137 1.00 37.27 1591 HIS A C 1
ATOM 3931 O O . HIS A 1 503 ? 20.160 -27.196 -6.054 1.00 40.42 1591 HIS A O 1
ATOM 3938 N N . LYS A 1 504 ? 22.365 -26.935 -6.291 1.00 37.39 1592 LYS A N 1
ATOM 3939 C CA . LYS A 1 504 ? 22.318 -25.508 -5.987 1.00 37.91 1592 LYS A CA 1
ATOM 3940 C C . LYS A 1 504 ? 21.405 -24.690 -6.883 1.00 36.06 1592 LYS A C 1
ATOM 3941 O O . LYS A 1 504 ? 20.748 -23.774 -6.400 1.00 35.21 1592 LYS A O 1
ATOM 3947 N N . GLU A 1 505 ? 21.338 -25.044 -8.165 1.00 34.13 1593 GLU A N 1
ATOM 3948 C CA . GLU A 1 505 ? 20.586 -24.280 -9.174 1.00 38.51 1593 GLU A CA 1
ATOM 3949 C C . GLU A 1 505 ? 19.072 -24.180 -8.885 1.00 35.46 1593 GLU A C 1
ATOM 3950 O O . GLU A 1 505 ? 18.395 -23.282 -9.362 1.00 33.84 1593 GLU A O 1
ATOM 3956 N N . VAL A 1 506 ? 18.596 -25.090 -8.052 1.00 34.85 1594 VAL A N 1
ATOM 3957 C CA . VAL A 1 506 ? 17.201 -25.318 -7.762 1.00 38.32 1594 VAL A CA 1
ATOM 3958 C C . VAL A 1 506 ? 16.740 -24.513 -6.520 1.00 34.32 1594 VAL A C 1
ATOM 3959 O O . VAL A 1 506 ? 15.532 -24.373 -6.287 1.00 30.95 1594 VAL A O 1
ATOM 3963 N N . PHE A 1 507 ? 17.692 -24.013 -5.725 1.00 28.64 1595 PHE A N 1
ATOM 3964 C CA . PHE A 1 507 ? 17.395 -23.400 -4.421 1.00 27.97 1595 PHE A CA 1
ATOM 3965 C C . PHE A 1 507 ? 17.847 -21.963 -4.342 1.00 28.23 1595 PHE A C 1
ATOM 3966 O O . PHE A 1 507 ? 19.040 -21.679 -4.345 1.00 31.21 1595 PHE A O 1
ATOM 3974 N N . PHE A 1 508 ? 16.873 -21.061 -4.278 1.00 27.59 1596 PHE A N 1
ATOM 3975 C CA . PHE A 1 508 ? 17.107 -19.625 -4.238 1.00 26.73 1596 PHE A CA 1
ATOM 3976 C C . PHE A 1 508 ? 16.942 -19.081 -2.825 1.00 29.34 1596 PHE A C 1
ATOM 3977 O O . PHE A 1 508 ? 15.939 -19.358 -2.169 1.00 27.36 1596 PHE A O 1
ATOM 3985 N N . VAL A 1 509 ? 17.906 -18.255 -2.405 1.00 28.09 1597 VAL A N 1
ATOM 3986 C CA . VAL A 1 509 ? 17.824 -17.512 -1.170 1.00 28.52 1597 VAL A CA 1
ATOM 3987 C C . VAL A 1 509 ? 17.851 -16.036 -1.527 1.00 27.82 1597 VAL A C 1
ATOM 3988 O O . VAL A 1 509 ? 18.792 -15.555 -2.127 1.00 29.01 1597 VAL A O 1
ATOM 3992 N N . ILE A 1 510 ? 16.823 -15.320 -1.106 1.00 27.39 1598 ILE A N 1
ATOM 3993 C CA . ILE A 1 510 ? 16.532 -13.992 -1.607 1.00 27.62 1598 ILE A CA 1
ATOM 3994 C C . ILE A 1 510 ? 16.624 -12.990 -0.461 1.00 27.63 1598 ILE A C 1
ATOM 3995 O O . ILE A 1 510 ? 15.787 -12.995 0.425 1.00 26.46 1598 ILE A O 1
ATOM 4000 N N . ARG A 1 511 ? 17.609 -12.105 -0.514 1.00 26.95 1599 ARG A N 1
ATOM 4001 C CA . ARG A 1 511 ? 17.828 -11.148 0.537 1.00 31.16 1599 ARG A CA 1
ATOM 4002 C C . ARG A 1 511 ? 16.978 -9.902 0.301 1.00 28.15 1599 ARG A C 1
ATOM 4003 O O . ARG A 1 511 ? 17.189 -9.165 -0.652 1.00 28.70 1599 ARG A O 1
ATOM 4011 N N . LEU A 1 512 ? 16.009 -9.708 1.179 1.00 26.28 1600 LEU A N 1
ATOM 4012 C CA . LEU A 1 512 ? 15.130 -8.559 1.141 1.00 27.65 1600 LEU A CA 1
ATOM 4013 C C . LEU A 1 512 ? 15.683 -7.435 1.979 1.00 30.84 1600 LEU A C 1
ATOM 4014 O O . LEU A 1 512 ? 15.607 -6.296 1.575 1.00 32.69 1600 LEU A O 1
ATOM 4019 N N . ILE A 1 513 ? 16.205 -7.761 3.163 1.00 33.89 1601 ILE A N 1
ATOM 4020 C CA . ILE A 1 513 ? 16.799 -6.762 4.058 1.00 34.99 1601 ILE A CA 1
ATOM 4021 C C . ILE A 1 513 ? 18.207 -7.225 4.384 1.00 38.51 1601 ILE A C 1
ATOM 4022 O O . ILE A 1 513 ? 18.394 -8.289 4.958 1.00 36.67 1601 ILE A O 1
ATOM 4027 N N . ALA A 1 514 ? 19.168 -6.385 4.043 1.00 44.61 1602 ALA A N 1
ATOM 4028 C CA . ALA A 1 514 ? 20.575 -6.746 4.010 1.00 53.16 1602 ALA A CA 1
ATOM 4029 C C . ALA A 1 514 ? 21.352 -6.134 5.163 1.00 56.78 1602 ALA A C 1
ATOM 4030 O O . ALA A 1 514 ? 21.144 -4.970 5.528 1.00 56.55 1602 ALA A O 1
ATOM 4032 N N . GLY A 1 515 ? 22.256 -6.935 5.715 1.00 61.68 1603 GLY A N 1
ATOM 4033 C CA . GLY A 1 515 ? 23.347 -6.430 6.537 1.00 68.07 1603 GLY A CA 1
ATOM 4034 C C . GLY A 1 515 ? 22.937 -5.985 7.927 1.00 70.83 1603 GLY A C 1
ATOM 4035 O O . GLY A 1 515 ? 22.173 -6.687 8.597 1.00 71.84 1603 GLY A O 1
ATOM 4036 N N . PRO A 1 516 ? 23.429 -4.809 8.365 1.00 77.94 1604 PRO A N 1
ATOM 4037 C CA . PRO A 1 516 ? 23.270 -4.421 9.769 1.00 78.59 1604 PRO A CA 1
ATOM 4038 C C . PRO A 1 516 ? 21.819 -4.101 10.142 1.00 74.93 1604 PRO A C 1
ATOM 4039 O O . PRO A 1 516 ? 21.415 -4.311 11.292 1.00 76.48 1604 PRO A O 1
ATOM 4043 N N . ALA A 1 517 ? 21.053 -3.616 9.162 1.00 69.80 1605 ALA A N 1
ATOM 4044 C CA . ALA A 1 517 ? 19.635 -3.329 9.321 1.00 62.16 1605 ALA A CA 1
ATOM 4045 C C . ALA A 1 517 ? 18.815 -4.567 9.655 1.00 59.16 1605 ALA A C 1
ATOM 4046 O O . ALA A 1 517 ? 17.818 -4.464 10.365 1.00 63.06 1605 ALA A O 1
ATOM 4048 N N . ALA A 1 518 ? 19.251 -5.733 9.177 1.00 52.98 1606 ALA A N 1
ATOM 4049 C CA . ALA A 1 518 ? 18.574 -6.997 9.475 1.00 54.88 1606 ALA A CA 1
ATOM 4050 C C . ALA A 1 518 ? 18.674 -7.463 10.943 1.00 58.03 1606 ALA A C 1
ATOM 4051 O O . ALA A 1 518 ? 17.965 -8.390 11.339 1.00 55.29 1606 ALA A O 1
ATOM 4053 N N . ASN A 1 519 ? 19.530 -6.820 11.740 1.00 65.48 1607 ASN A N 1
ATOM 4054 C CA . ASN A 1 519 ? 19.816 -7.248 13.119 1.00 71.60 1607 ASN A CA 1
ATOM 4055 C C . ASN A 1 519 ? 19.090 -6.485 14.222 1.00 68.34 1607 ASN A C 1
ATOM 4056 O O . ASN A 1 519 ? 19.040 -6.964 15.357 1.00 70.63 1607 ASN A O 1
ATOM 4061 N N . SER A 1 520 ? 18.518 -5.330 13.890 1.00 63.10 1608 SER A N 1
ATOM 4062 C CA . SER A 1 520 ? 17.899 -4.436 14.875 1.00 60.66 1608 SER A CA 1
ATOM 4063 C C . SER A 1 520 ? 16.447 -4.056 14.528 1.00 54.06 1608 SER A C 1
ATOM 4064 O O . SER A 1 520 ? 15.991 -2.952 14.831 1.00 52.02 1608 SER A O 1
ATOM 4067 N N . LEU A 1 521 ? 15.715 -4.973 13.908 1.00 46.91 1609 LEU A N 1
ATOM 4068 C CA . LEU A 1 521 ? 14.373 -4.662 13.398 1.00 41.12 1609 LEU A CA 1
ATOM 4069 C C . LEU A 1 521 ? 13.332 -4.734 14.515 1.00 38.49 1609 LEU A C 1
ATOM 4070 O O . LEU A 1 521 ? 13.500 -5.502 15.466 1.00 36.53 1609 LEU A O 1
ATOM 4075 N N . PRO A 1 522 ? 12.236 -3.955 14.401 1.00 38.11 1610 PRO A N 1
ATOM 4076 C CA . PRO A 1 522 ? 11.145 -4.111 15.380 1.00 34.38 1610 PRO A CA 1
ATOM 4077 C C . PRO A 1 522 ? 10.389 -5.410 15.138 1.00 34.02 1610 PRO A C 1
ATOM 4078 O O . PRO A 1 522 ? 10.605 -6.060 14.113 1.00 31.28 1610 PRO A O 1
ATOM 4082 N N . PRO A 1 523 ? 9.522 -5.803 16.071 1.00 33.55 1611 PRO A N 1
ATOM 4083 C CA . PRO A 1 523 ? 8.706 -6.988 15.884 1.00 35.34 1611 PRO A CA 1
ATOM 4084 C C . PRO A 1 523 ? 7.923 -6.959 14.569 1.00 35.05 1611 PRO A C 1
ATOM 4085 O O . PRO A 1 523 ? 7.562 -5.886 14.099 1.00 34.46 1611 PRO A O 1
ATOM 4089 N N . ILE A 1 524 ? 7.682 -8.128 13.981 1.00 32.60 1612 ILE A N 1
ATOM 4090 C CA . ILE A 1 524 ? 6.812 -8.233 12.803 1.00 30.49 1612 ILE A CA 1
ATOM 4091 C C . ILE A 1 524 ? 5.386 -8.261 13.319 1.00 29.01 1612 ILE A C 1
ATOM 4092 O O . ILE A 1 524 ? 5.029 -9.139 14.098 1.00 29.26 1612 ILE A O 1
ATOM 4097 N N . VAL A 1 525 ? 4.575 -7.321 12.832 1.00 28.40 1613 VAL A N 1
ATOM 4098 C CA . VAL A 1 525 ? 3.153 -7.232 13.146 1.00 29.38 1613 VAL A CA 1
ATOM 4099 C C . VAL A 1 525 ? 2.400 -7.239 11.819 1.00 30.53 1613 VAL A C 1
ATOM 4100 O O . VAL A 1 525 ? 2.531 -6.328 11.003 1.00 33.56 1613 VAL A O 1
ATOM 4104 N N . ASP A 1 526 ? 1.635 -8.288 11.593 1.00 29.51 1614 ASP A N 1
ATOM 4105 C CA . ASP A 1 526 ? 0.843 -8.419 10.388 1.00 31.77 1614 ASP A CA 1
ATOM 4106 C C . ASP A 1 526 ? -0.495 -7.733 10.662 1.00 31.28 1614 ASP A C 1
ATOM 4107 O O . ASP A 1 526 ? -1.210 -8.129 11.585 1.00 29.03 1614 ASP A O 1
ATOM 4112 N N . PRO A 1 527 ? -0.846 -6.713 9.856 1.00 31.90 1615 PRO A N 1
ATOM 4113 C CA . PRO A 1 527 ? -2.141 -6.042 10.072 1.00 33.67 1615 PRO A CA 1
ATOM 4114 C C . PRO A 1 527 ? -3.360 -6.865 9.634 1.00 32.21 1615 PRO A C 1
ATOM 4115 O O . PRO A 1 527 ? -4.478 -6.557 10.039 1.00 34.22 1615 PRO A O 1
ATOM 4119 N N . ASP A 1 528 ? -3.167 -7.885 8.815 1.00 29.01 1616 ASP A N 1
ATOM 4120 C CA . ASP A 1 528 ? -4.304 -8.680 8.354 1.00 29.19 1616 ASP A CA 1
ATOM 4121 C C . ASP A 1 528 ? -4.672 -9.712 9.403 1.00 29.23 1616 ASP A C 1
ATOM 4122 O O . ASP A 1 528 ? -3.790 -10.307 10.013 1.00 31.00 1616 ASP A O 1
ATOM 4127 N N . PRO A 1 529 ? -5.975 -9.951 9.588 1.00 31.38 1617 PRO A N 1
ATOM 4128 C CA . PRO A 1 529 ? -6.433 -10.917 10.575 1.00 31.50 1617 PRO A CA 1
ATOM 4129 C C . PRO A 1 529 ? -6.245 -12.325 10.057 1.00 31.45 1617 PRO A C 1
ATOM 4130 O O . PRO A 1 529 ? -6.001 -12.527 8.866 1.00 30.42 1617 PRO A O 1
ATOM 4134 N N . LEU A 1 530 ? -6.374 -13.296 10.946 1.00 29.79 1618 LEU A N 1
ATOM 4135 C CA . LEU A 1 530 ? -6.395 -14.690 10.547 1.00 29.56 1618 LEU A CA 1
ATOM 4136 C C . LEU A 1 530 ? -7.648 -14.944 9.740 1.00 29.83 1618 LEU A C 1
ATOM 4137 O O . LEU A 1 530 ? -8.634 -14.254 9.912 1.00 26.35 1618 LEU A O 1
ATOM 4142 N N . ILE A 1 531 ? -7.589 -15.910 8.830 1.00 29.87 1619 ILE A N 1
ATOM 4143 C CA . ILE A 1 531 ? -8.710 -16.231 7.959 1.00 29.94 1619 ILE A CA 1
ATOM 4144 C C . ILE A 1 531 ? -8.886 -17.742 7.956 1.00 31.44 1619 ILE A C 1
ATOM 4145 O O . ILE A 1 531 ? -8.237 -18.431 7.167 1.00 30.40 1619 ILE A O 1
ATOM 4150 N N . PRO A 1 532 ? -9.772 -18.260 8.820 1.00 32.83 1620 PRO A N 1
ATOM 4151 C CA . PRO A 1 532 ? -10.087 -19.680 8.852 1.00 33.68 1620 PRO A CA 1
ATOM 4152 C C . PRO A 1 532 ? -10.768 -20.127 7.552 1.00 34.21 1620 PRO A C 1
ATOM 4153 O O . PRO A 1 532 ? -11.713 -19.488 7.088 1.00 35.72 1620 PRO A O 1
ATOM 4157 N N . CYS A 1 533 ? -10.235 -21.169 6.936 1.00 31.54 1621 CYS A N 1
ATOM 4158 C CA . CYS A 1 533 ? -10.817 -21.746 5.729 1.00 32.64 1621 CYS A CA 1
ATOM 4159 C C . CYS A 1 533 ? -10.131 -23.070 5.511 1.00 33.41 1621 CYS A C 1
ATOM 4160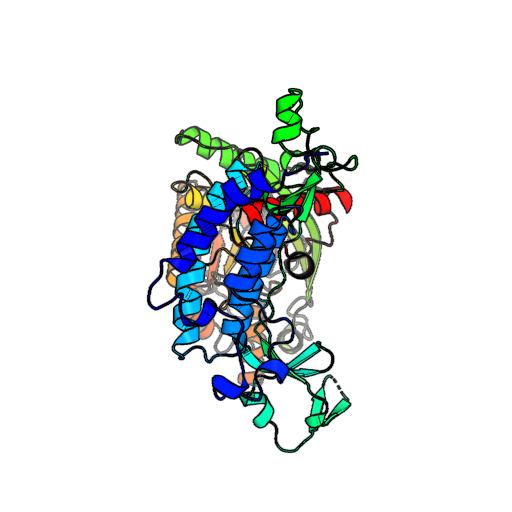 O O . CYS A 1 533 ? -9.013 -23.120 4.964 1.00 31.12 1621 CYS A O 1
ATOM 4163 N N . ASP A 1 534 ? -10.773 -24.136 5.980 1.00 32.70 1622 ASP A N 1
ATOM 4164 C CA . ASP A 1 534 ? -10.161 -25.463 5.966 1.00 30.86 1622 ASP A CA 1
ATOM 4165 C C . ASP A 1 534 ? -9.903 -25.955 4.568 1.00 29.80 1622 ASP A C 1
ATOM 4166 O O . ASP A 1 534 ? -8.936 -26.682 4.332 1.00 30.89 1622 ASP A O 1
ATOM 4171 N N . LEU A 1 535 ? -10.735 -25.522 3.633 1.00 28.02 1623 LEU A N 1
ATOM 4172 C CA . LEU A 1 535 ? -10.570 -25.886 2.250 1.00 28.39 1623 LEU A CA 1
ATOM 4173 C C . LEU A 1 535 ? -9.212 -25.476 1.670 1.00 28.75 1623 LEU A C 1
ATOM 4174 O O . LEU A 1 535 ? -8.725 -26.120 0.751 1.00 27.27 1623 LEU A O 1
ATOM 4179 N N . MET A 1 536 ? -8.635 -24.402 2.197 1.00 28.86 1624 MET A N 1
ATOM 4180 C CA . MET A 1 536 ? -7.407 -23.818 1.675 1.00 29.12 1624 MET A CA 1
ATOM 4181 C C . MET A 1 536 ? -6.249 -23.852 2.674 1.00 29.35 1624 MET A C 1
ATOM 4182 O O . MET A 1 536 ? -5.296 -23.066 2.563 1.00 27.89 1624 MET A O 1
ATOM 4187 N N . ASP A 1 537 ? -6.336 -24.753 3.652 1.00 28.29 1625 ASP A N 1
ATOM 4188 C CA . ASP A 1 537 ? -5.236 -25.008 4.559 1.00 31.02 1625 ASP A CA 1
ATOM 4189 C C . ASP A 1 537 ? -4.279 -25.975 3.870 1.00 29.73 1625 ASP A C 1
ATOM 4190 O O . ASP A 1 537 ? -4.388 -27.181 4.007 1.00 30.00 1625 ASP A O 1
ATOM 4195 N N . GLY A 1 538 ? -3.334 -25.435 3.124 1.00 29.52 1626 GLY A N 1
ATOM 4196 C CA . GLY A 1 538 ? -2.506 -26.257 2.236 1.00 28.85 1626 GLY A CA 1
ATOM 4197 C C . GLY A 1 538 ? -3.266 -26.742 1.004 1.00 27.80 1626 GLY A C 1
ATOM 4198 O O . GLY A 1 538 ? -4.460 -26.596 0.923 1.00 26.50 1626 GLY A O 1
ATOM 4199 N N . ARG A 1 539 ? -2.542 -27.351 0.069 1.00 25.09 1627 ARG A N 1
ATOM 4200 C CA . ARG A 1 539 ? -3.065 -27.762 -1.226 1.00 24.75 1627 ARG A CA 1
ATOM 4201 C C . ARG A 1 539 ? -4.043 -28.949 -1.221 1.00 25.88 1627 ARG A C 1
ATOM 4202 O O . ARG A 1 539 ? -4.833 -29.076 -2.140 1.00 24.41 1627 ARG A O 1
ATOM 4210 N N . ASP A 1 540 ? -3.960 -29.836 -0.242 1.00 27.13 1628 ASP A N 1
ATOM 4211 C CA . ASP A 1 540 ? -4.665 -31.128 -0.328 1.00 29.34 1628 ASP A CA 1
ATOM 4212 C C . ASP A 1 540 ? -6.190 -31.032 -0.396 1.00 28.81 1628 ASP A C 1
ATOM 4213 O O . ASP A 1 540 ? -6.823 -31.752 -1.169 1.00 30.55 1628 ASP A O 1
ATOM 4218 N N . ALA A 1 541 ? -6.781 -30.171 0.423 1.00 28.95 1629 ALA A N 1
ATOM 4219 C CA . ALA A 1 541 ? -8.232 -30.121 0.536 1.00 29.57 1629 ALA A CA 1
ATOM 4220 C C . ALA A 1 541 ? -8.892 -29.661 -0.761 1.00 28.86 1629 ALA A C 1
ATOM 4221 O O . ALA A 1 541 ? -9.919 -30.199 -1.139 1.00 26.65 1629 ALA A O 1
ATOM 4223 N N . PHE A 1 542 ? -8.309 -28.675 -1.435 1.00 26.71 1630 PHE A N 1
ATOM 4224 C CA . PHE A 1 542 ? -8.906 -28.178 -2.677 1.00 27.36 1630 PHE A CA 1
ATOM 4225 C C . PHE A 1 542 ? -8.688 -29.171 -3.832 1.00 27.20 1630 PHE A C 1
ATOM 4226 O O . PHE A 1 542 ? -9.567 -29.348 -4.679 1.00 28.86 1630 PHE A O 1
ATOM 4234 N N . LEU A 1 543 ? -7.546 -29.856 -3.845 1.00 25.87 1631 LEU A N 1
ATOM 4235 C CA . LEU A 1 543 ? -7.339 -30.927 -4.814 1.00 27.37 1631 LEU A CA 1
ATOM 4236 C C . LEU A 1 543 ? -8.369 -32.057 -4.611 1.00 26.71 1631 LEU A C 1
ATOM 4237 O O . LEU A 1 543 ? -8.949 -32.548 -5.570 1.00 26.41 1631 LEU A O 1
ATOM 4242 N N . THR A 1 544 ? -8.596 -32.431 -3.369 1.00 27.01 1632 THR A N 1
ATOM 4243 C CA . THR A 1 544 ? -9.569 -33.469 -3.016 1.00 28.43 1632 THR A CA 1
ATOM 4244 C C . THR A 1 544 ? -10.994 -33.087 -3.418 1.00 29.51 1632 THR A C 1
ATOM 4245 O O . THR A 1 544 ? -11.693 -33.871 -4.053 1.00 33.24 1632 THR A O 1
ATOM 4249 N N . LEU A 1 545 ? -11.408 -31.880 -3.061 1.00 29.51 1633 LEU A N 1
ATOM 4250 C CA . LEU A 1 545 ? -12.700 -31.353 -3.462 1.00 30.25 1633 LEU A CA 1
ATOM 4251 C C . LEU A 1 545 ? -12.884 -31.420 -4.979 1.00 31.34 1633 LEU A C 1
ATOM 4252 O O . LEU A 1 545 ? -13.914 -31.895 -5.464 1.00 27.02 1633 LEU A O 1
ATOM 4257 N N . ALA A 1 546 ? -11.883 -30.917 -5.707 1.00 28.84 1634 ALA A N 1
ATOM 4258 C CA . ALA A 1 546 ? -11.934 -30.836 -7.161 1.00 29.80 1634 ALA A CA 1
ATOM 4259 C C . ALA A 1 546 ? -12.069 -32.210 -7.793 1.00 31.57 1634 ALA A C 1
ATOM 4260 O O . ALA A 1 546 ? -12.898 -32.411 -8.686 1.00 29.58 1634 ALA A O 1
ATOM 4262 N N . ARG A 1 547 ? -11.257 -33.150 -7.320 1.00 33.63 1635 ARG A N 1
ATOM 4263 C CA . ARG A 1 547 ? -11.351 -34.541 -7.742 1.00 35.59 1635 ARG A CA 1
ATOM 4264 C C . ARG A 1 547 ? -12.698 -35.176 -7.444 1.00 37.44 1635 ARG A C 1
ATOM 4265 O O . ARG A 1 547 ? -13.263 -35.840 -8.309 1.00 40.65 1635 ARG A O 1
ATOM 4273 N N . ASP A 1 548 ? -13.211 -34.976 -6.231 1.00 36.59 1636 ASP A N 1
ATOM 4274 C CA . ASP A 1 548 ? -14.499 -35.551 -5.849 1.00 35.76 1636 ASP A CA 1
ATOM 4275 C C . ASP A 1 548 ? -15.706 -34.922 -6.570 1.00 37.29 1636 ASP A C 1
ATOM 4276 O O . ASP A 1 548 ? -16.779 -35.530 -6.633 1.00 33.69 1636 ASP A O 1
ATOM 4281 N N . LYS A 1 549 ? -15.562 -33.700 -7.083 1.00 31.83 1637 LYS A N 1
ATOM 4282 C CA . LYS A 1 549 ? -16.691 -33.033 -7.720 1.00 31.45 1637 LYS A CA 1
ATOM 4283 C C . LYS A 1 549 ? -16.496 -32.745 -9.209 1.00 29.42 1637 LYS A C 1
ATOM 4284 O O . LYS A 1 549 ? -17.262 -32.001 -9.786 1.00 29.97 1637 LYS A O 1
ATOM 4290 N N . HIS A 1 550 ? -15.511 -33.387 -9.823 1.00 29.69 1638 HIS A N 1
ATOM 4291 C CA . HIS A 1 550 ? -15.188 -33.186 -11.235 1.00 33.05 1638 HIS A CA 1
ATOM 4292 C C . HIS A 1 550 ? -14.971 -31.706 -11.582 1.00 32.92 1638 HIS A C 1
ATOM 4293 O O . HIS A 1 550 ? -15.522 -31.179 -12.562 1.00 33.88 1638 HIS A O 1
ATOM 4300 N N . LEU A 1 551 ? -14.189 -31.044 -10.742 1.00 32.37 1639 LEU A N 1
ATOM 4301 C CA . LEU A 1 551 ? -13.786 -29.659 -10.983 1.00 31.13 1639 LEU A CA 1
ATOM 4302 C C . LEU A 1 551 ? -12.393 -29.625 -11.610 1.00 31.21 1639 LEU A C 1
ATOM 4303 O O . LEU A 1 551 ? -11.388 -29.486 -10.922 1.00 35.24 1639 LEU A O 1
ATOM 4308 N N . GLU A 1 552 ? -12.371 -29.714 -12.934 1.00 27.46 1640 GLU A N 1
ATOM 4309 C CA . GLU A 1 552 ? -11.150 -29.662 -13.707 1.00 28.39 1640 GLU A CA 1
ATOM 4310 C C . GLU A 1 552 ? -10.807 -28.235 -14.157 1.00 26.72 1640 GLU A C 1
ATOM 4311 O O . GLU A 1 552 ? -11.684 -27.378 -14.298 1.00 25.47 1640 GLU A O 1
ATOM 4317 N N . PHE A 1 553 ? -9.526 -28.013 -14.419 1.00 24.45 1641 PHE A N 1
ATOM 4318 C CA . PHE A 1 553 ? -9.061 -26.750 -14.967 1.00 25.11 1641 PHE A CA 1
ATOM 4319 C C . PHE A 1 553 ? -8.472 -26.979 -16.364 1.00 26.18 1641 PHE A C 1
ATOM 4320 O O . PHE A 1 553 ? -7.541 -26.298 -16.789 1.00 24.66 1641 PHE A O 1
ATOM 4328 N N . SER A 1 554 ? -9.075 -27.921 -17.091 1.00 25.57 1642 SER A N 1
ATOM 4329 C CA . SER A 1 554 ? -8.489 -28.519 -18.288 1.00 25.91 1642 SER A CA 1
ATOM 4330 C C . SER A 1 554 ? -8.923 -27.868 -19.586 1.00 25.27 1642 SER A C 1
ATOM 4331 O O . SER A 1 554 ? -8.412 -28.210 -20.640 1.00 27.58 1642 SER A O 1
ATOM 4334 N N . SER A 1 555 ? -9.872 -26.941 -19.503 1.00 24.81 1643 SER A N 1
ATOM 4335 C CA . SER A 1 555 ? -10.302 -26.149 -20.654 1.00 25.24 1643 SER A CA 1
ATOM 4336 C C . SER A 1 555 ? -10.849 -24.846 -20.106 1.00 26.34 1643 SER A C 1
ATOM 4337 O O . SER A 1 555 ? -11.106 -24.737 -18.894 1.00 26.35 1643 SER A O 1
ATOM 4340 N N . LEU A 1 556 ? -11.051 -23.868 -20.978 1.00 26.09 1644 LEU A N 1
ATOM 4341 C CA . LEU A 1 556 ? -11.607 -22.616 -20.528 1.00 27.56 1644 LEU A CA 1
ATOM 4342 C C . LEU A 1 556 ? -12.970 -22.853 -19.869 1.00 27.34 1644 LEU A C 1
ATOM 4343 O O . LEU A 1 556 ? -13.210 -22.391 -18.773 1.00 26.00 1644 LEU A O 1
ATOM 4348 N N . ARG A 1 557 ? -13.850 -23.586 -20.535 1.00 29.11 1645 ARG A N 1
ATOM 4349 C CA . ARG A 1 557 ? -15.200 -23.817 -19.990 1.00 28.38 1645 ARG A CA 1
ATOM 4350 C C . ARG A 1 557 ? -15.196 -24.577 -18.661 1.00 26.12 1645 ARG A C 1
ATOM 4351 O O . ARG A 1 557 ? -15.941 -24.231 -17.753 1.00 25.08 1645 ARG A O 1
ATOM 4359 N N . ARG A 1 558 ? -14.361 -25.599 -18.544 1.00 26.36 1646 ARG A N 1
ATOM 4360 C CA . ARG A 1 558 ? -14.299 -26.345 -17.297 1.00 26.13 1646 ARG A CA 1
ATOM 4361 C C . ARG A 1 558 ? -13.669 -25.523 -16.189 1.00 25.94 1646 ARG A C 1
ATOM 4362 O O . ARG A 1 558 ? -14.121 -25.576 -15.047 1.00 25.66 1646 ARG A O 1
ATOM 4370 N N . ALA A 1 559 ? -12.655 -24.728 -16.529 1.00 25.14 1647 ALA A N 1
ATOM 4371 C CA . ALA A 1 559 ? -12.050 -23.851 -15.537 1.00 24.00 1647 ALA A CA 1
ATOM 4372 C C . ALA A 1 559 ? -13.024 -22.784 -15.054 1.00 23.44 1647 ALA A C 1
ATOM 4373 O O . ALA A 1 559 ? -13.052 -22.433 -13.868 1.00 25.52 1647 ALA A O 1
ATOM 4375 N N . GLN A 1 560 ? -13.835 -22.270 -15.958 1.00 24.19 1648 GLN A N 1
ATOM 4376 C CA . GLN A 1 560 ? -14.855 -21.303 -15.559 1.00 25.39 1648 GLN A CA 1
ATOM 4377 C C . GLN A 1 560 ? -15.878 -21.932 -14.605 1.00 25.77 1648 GLN A C 1
ATOM 4378 O O . GLN A 1 560 ? -16.237 -21.322 -13.601 1.00 26.17 1648 GLN A O 1
ATOM 4384 N N . TRP A 1 561 ? -16.332 -23.151 -14.908 1.00 26.26 1649 TRP A N 1
ATOM 4385 C CA . TRP A 1 561 ? -17.200 -23.884 -13.994 1.00 24.26 1649 TRP A CA 1
ATOM 4386 C C . TRP A 1 561 ? -16.500 -24.111 -12.669 1.00 25.83 1649 TRP A C 1
ATOM 4387 O O . TRP A 1 561 ? -17.081 -23.859 -11.606 1.00 24.12 1649 TRP A O 1
ATOM 4398 N N . SER A 1 562 ? -15.257 -24.592 -12.720 1.00 24.80 1650 SER A N 1
ATOM 4399 C CA . SER A 1 562 ? -14.565 -24.920 -11.495 1.00 25.41 1650 SER A CA 1
ATOM 4400 C C . SER A 1 562 ? -14.336 -23.699 -10.643 1.00 24.95 1650 SER A C 1
ATOM 4401 O O . SER A 1 562 ? -14.466 -23.766 -9.409 1.00 23.08 1650 SER A O 1
ATOM 4404 N N . THR A 1 563 ? -14.064 -22.569 -11.296 1.00 25.28 1651 THR A N 1
ATOM 4405 C CA . THR A 1 563 ? -13.917 -21.307 -10.573 1.00 24.89 1651 THR A CA 1
ATOM 4406 C C . THR A 1 563 ? -15.220 -20.932 -9.888 1.00 25.54 1651 THR A C 1
ATOM 4407 O O . THR A 1 563 ? -15.227 -20.568 -8.710 1.00 25.05 1651 THR A O 1
ATOM 4411 N N . MET A 1 564 ? -16.317 -21.021 -10.634 1.00 26.86 1652 MET A N 1
ATOM 4412 C CA . MET A 1 564 ? -17.640 -20.729 -10.091 1.00 26.79 1652 MET A CA 1
ATOM 4413 C C . MET A 1 564 ? -17.954 -21.590 -8.853 1.00 25.73 1652 MET A C 1
ATOM 4414 O O . MET A 1 564 ? -18.434 -21.074 -7.856 1.00 24.26 1652 MET A O 1
ATOM 4419 N N . CYS A 1 565 ? -17.646 -22.889 -8.908 1.00 26.24 1653 CYS A N 1
ATOM 4420 C CA . CYS A 1 565 ? -17.882 -23.771 -7.785 1.00 25.83 1653 CYS A CA 1
ATOM 4421 C C . CYS A 1 565 ? -16.971 -23.485 -6.593 1.00 27.77 1653 CYS A C 1
ATOM 4422 O O . CYS A 1 565 ? -17.435 -23.435 -5.439 1.00 27.56 1653 CYS A O 1
ATOM 4425 N N . MET A 1 566 ? -15.686 -23.274 -6.879 1.00 28.78 1654 MET A N 1
ATOM 4426 C CA . MET A 1 566 ? -14.708 -22.853 -5.868 1.00 29.44 1654 MET A CA 1
ATOM 4427 C C . MET A 1 566 ? -15.189 -21.595 -5.121 1.00 27.17 1654 MET A C 1
ATOM 4428 O O . MET A 1 566 ? -15.099 -21.515 -3.897 1.00 26.69 1654 MET A O 1
ATOM 4433 N N . LEU A 1 567 ? -15.671 -20.608 -5.866 1.00 26.15 1655 LEU A N 1
ATOM 4434 C CA . LEU A 1 567 ? -16.108 -19.356 -5.269 1.00 26.86 1655 LEU A CA 1
ATOM 4435 C C . LEU A 1 567 ? -17.349 -19.515 -4.390 1.00 27.08 1655 LEU A C 1
ATOM 4436 O O . LEU A 1 567 ? -17.444 -18.916 -3.314 1.00 26.24 1655 LEU A O 1
ATOM 4441 N N . VAL A 1 568 ? -18.275 -20.357 -4.823 1.00 28.04 1656 VAL A N 1
ATOM 4442 C CA . VAL A 1 568 ? -19.420 -20.700 -3.966 1.00 28.86 1656 VAL A CA 1
ATOM 4443 C C . VAL A 1 568 ? -18.957 -21.321 -2.648 1.00 30.55 1656 VAL A C 1
ATOM 4444 O O . VAL A 1 568 ? -19.408 -20.941 -1.562 1.00 28.49 1656 VAL A O 1
ATOM 4448 N N . GLU A 1 569 ? -18.029 -22.260 -2.755 1.00 31.75 1657 GLU A N 1
ATOM 4449 C CA . GLU A 1 569 ? -17.502 -22.944 -1.596 1.00 33.85 1657 GLU A CA 1
ATOM 4450 C C . GLU A 1 569 ? -16.790 -21.978 -0.647 1.00 34.38 1657 GLU A C 1
ATOM 4451 O O . GLU A 1 569 ? -16.974 -22.039 0.579 1.00 33.85 1657 GLU A O 1
ATOM 4457 N N . LEU A 1 570 ? -15.978 -21.086 -1.204 1.00 30.84 1658 LEU A N 1
ATOM 4458 C CA . LEU A 1 570 ? -15.306 -20.075 -0.403 1.00 32.51 1658 LEU A CA 1
ATOM 4459 C C . LEU A 1 570 ? -16.283 -19.089 0.265 1.00 32.57 1658 LEU A C 1
ATOM 4460 O O . LEU A 1 570 ? -16.087 -18.696 1.408 1.00 33.52 1658 LEU A O 1
ATOM 4465 N N . HIS A 1 571 ? -17.329 -18.702 -0.439 1.00 31.04 1659 HIS A N 1
ATOM 4466 C CA . HIS A 1 571 ? -18.338 -17.795 0.134 1.00 32.46 1659 HIS A CA 1
ATOM 4467 C C . HIS A 1 571 ? -19.214 -18.417 1.213 1.00 35.38 1659 HIS A C 1
ATOM 4468 O O . HIS A 1 571 ? -19.594 -17.733 2.145 1.00 38.66 1659 HIS A O 1
ATOM 4475 N N . THR A 1 572 ? -19.547 -19.694 1.057 1.00 37.86 1660 THR A N 1
ATOM 4476 C CA . THR A 1 572 ? -20.495 -20.365 1.930 1.00 42.91 1660 THR A CA 1
ATOM 4477 C C . THR A 1 572 ? -19.871 -21.078 3.120 1.00 50.76 1660 THR A C 1
ATOM 4478 O O . THR A 1 572 ? -20.554 -21.329 4.101 1.00 54.45 1660 THR A O 1
ATOM 4482 N N . GLN A 1 573 ? -18.610 -21.463 3.029 1.00 59.58 1661 GLN A N 1
ATOM 4483 C CA . GLN A 1 573 ? -17.998 -22.153 4.157 1.00 72.66 1661 GLN A CA 1
ATOM 4484 C C . GLN A 1 573 ? -17.613 -21.161 5.235 1.00 80.36 1661 GLN A C 1
ATOM 4485 O O . GLN A 1 573 ? -17.690 -21.465 6.428 1.00 87.06 1661 GLN A O 1
ATOM 4491 N N . SER A 1 574 ? -17.266 -19.956 4.798 1.00 85.91 1662 SER A N 1
ATOM 4492 C CA . SER A 1 574 ? -17.101 -18.800 5.675 1.00 89.85 1662 SER A CA 1
ATOM 4493 C C . SER A 1 574 ? -18.414 -18.393 6.359 1.00 89.00 1662 SER A C 1
ATOM 4494 O O . SER A 1 574 ? -19.477 -18.365 5.729 1.00 84.93 1662 SER A O 1
#

GO terms:
  GO:0061733 protein-lysine-acetyltransferase activity (F, IDA)
  GO:0005515 protein binding (F, IDA)
  GO:0000785 chromatin (C, IDA)
  GO:0005737 cytoplasm (C, IDA)
  GO:0005829 cytosol (C, IDA)
  GO:0042307 positive regulation of protein import into nucleus (P, IDA)
  GO:0003713 transcription coactivator activity (F, IDA)
  GO:0016407 acetyltransferase activity (F, IDA)
  GO:0045944 positive regulation of transcription by RNA polymerase II (P, IDA)
  GO:0010507 negative regulation of autophagy (P, IDA)
  GO:2000330 positive regulation of T-helper 17 cell lineage commitment (P, IDA)
  GO:0031669 cellular response to nutrient levels (P, IDA)
  GO:0046427 positive regulation of receptor signaling pathway via JAK-STAT (P, IDA)
  GO:0000122 negative regulation of transcription by RNA polymerase II (P, IDA)
  GO:0045815 transcription initiation-coupled chromatin remodeling (P, IDA)
  GO:0010976 positive regulation of neuron projection development (P, IDA)
  GO:0010484 histone H3 acetyltransferase activity (F, IDA)
  GO:0031333 negative regulation of protein-containing complex assembly (P, IDA)
  GO:0007249 canonical NF-kappaB signal transduction (P, IDA)
  GO:0003713 transcription coactivator activity (F, TAS)

Secondary structure (DSSP, 8-state):
-----HHHHHHHHHHHHHHHHT-TTTTGGGSS---TTTTT-TTHHHH-SS---HHHHHHHHHTT--SSHHHHHHHHHHHHHHHHHHS-TTSHHHHHHHHHHHHHHHHHHHHHHHTT-S-----BPPPPPEE---EE-TTSEEEEETTTEEEEHHHHHHS-SSEEEE--EEEEGGGSEEEES---PBPPEEE-TTT--EEEHHHHT--TTTSTT----HHHHHHTT--PPP--S-STTSPP-HHHHHHHHHHHHHHHHH--TT---EEEEEEEEEEEEEEPPHHHIIIIITTTSS-SEEEEEEEEEEEEEEETTEEEEEEEEEEEEE-TTSPTTSTTEEEEEEEEE-S--SSGGGHHHHHHHHHHHHHHHHHHHT--EEEEE--PPPTT--SSSSS--TTSPPPPHHHHHHHHHHHHHHHHHTTSS-EEEEHHHHHHHTT---GGGS---TT-HHHHHHHHHHHHTTS-SSTTHHHHHHHTGGGEEEEESS-GGGGGSPPPP---SPPB--GGGSSSHHHHHHHHHTT---SSHHHHHHHHHHHHHHHHHH-

Radius of gyration: 29.0 Å; Cα contacts (8 Å, |Δi|>4): 903; chains: 1; bounding box: 73×68×71 Å